Protein AF-A0A088S7Q9-F1 (afdb_monomer)

Foldseek 3Di:
DLVVQVVVLVPDQLLQSEKQWDFAAADPGATQWIWIDHPPDIDIDRLLPPPQSEDPPSVLCLQQDQSHAYWAAVCCVVQVRCCQQHVGHGANYDHLLLLCLVLVLDLDLDRHLQVLLCSNQVDHDDDDPCLRNDHSSDDDDPVNVVNRRVRRVSRSSSSNSSSVSVCVVVVCNDPPDNSRVVCVLCVVVSNVSSVVSNVVVVVVVVVVVVVPDDDDDDDDDDDDDPDDDDQQWAFEAELVRHTDDTDGQVVVCCCCPVVVQWDAPDADPPDRSHGNYIYGNHGQLAALWADLCLLLVNDPCPSNDSHDNDLVSHDPVLNCQQADLQAAALRIRHNPQWDFAFLDDLLQLCQAAPPSVPDDLLRTHIHHPVLCVVCVVVVVVVVVVLLVVLCVQDVPDLPLNLLVLLLVLLVQLLPPVNVVVDDPVVNVVSVVSNQVRLVSLVLCVQCVVDDADPPGDSDNVSSVSSNPRDSSSSSSNSSSCRQPNNNPVSSVVSSVVSVCCCCPNSVGDNGNNSSQDPVNVVVSCVVNVHD

Mean predicted aligned error: 15.71 Å

Radius of gyration: 28.7 Å; Cα contacts (8 Å, |Δi|>4): 752; chains: 1; bounding box: 63×62×85 Å

Organism: Leishmania panamensis (NCBI:txid5679)

pLDDT: mean 86.75, std 12.25, range [30.58, 98.56]

Nearest PDB structures (foldseek):
  2e6m-assembly1_A  TM=8.933E-01  e=1.776E-07  Mus musculus
  2fbv-assembly1_A  TM=8.811E-01  e=2.929E-07  Homo sapiens
  6k18-assembly1_B  TM=5.058E-01  e=1.315E-06  Homo sapiens
  9f7g-assembly1_A-2  TM=7.017E-01  e=1.494E-04  Nocardioides sp. S-1144
  9f7d-assembly1_A-2  TM=6.876E-01  e=2.699E-04  Rhodococcus ruber

Structure (mmCIF, N/CA/C/O backbone):
data_AF-A0A088S7Q9-F1
#
_entry.id   AF-A0A088S7Q9-F1
#
loop_
_atom_site.group_PDB
_atom_site.id
_atom_site.type_symbol
_atom_site.label_atom_id
_atom_site.label_alt_id
_atom_site.label_comp_id
_atom_site.label_asym_id
_atom_site.label_entity_id
_atom_site.label_seq_id
_atom_site.pdbx_PDB_ins_code
_atom_site.Cartn_x
_atom_site.Cartn_y
_atom_site.Cartn_z
_atom_site.occupancy
_atom_site.B_iso_or_equiv
_atom_site.auth_seq_id
_atom_site.auth_comp_id
_atom_site.auth_asym_id
_atom_site.auth_atom_id
_atom_site.pdbx_PDB_model_num
ATOM 1 N N . MET A 1 1 ? 8.144 -28.575 -13.578 1.00 87.44 1 MET A N 1
ATOM 2 C CA . MET A 1 1 ? 8.416 -27.789 -12.355 1.00 87.44 1 MET A CA 1
ATOM 3 C C . MET A 1 1 ? 7.386 -26.684 -12.098 1.00 87.44 1 MET A C 1
ATOM 5 O O . MET A 1 1 ? 6.513 -26.929 -11.288 1.00 87.44 1 MET A O 1
ATOM 9 N N . TRP A 1 2 ? 7.397 -25.498 -12.742 1.00 93.69 2 TRP A N 1
ATOM 10 C CA . TRP A 1 2 ? 6.433 -24.429 -12.363 1.00 93.69 2 TRP A CA 1
ATOM 11 C C . TRP A 1 2 ? 4.968 -24.841 -12.574 1.00 93.69 2 TRP A C 1
ATOM 13 O O . TRP A 1 2 ? 4.165 -24.770 -11.650 1.00 93.69 2 TRP A O 1
ATOM 23 N N . THR A 1 3 ? 4.628 -25.345 -13.764 1.00 94.50 3 THR A N 1
ATOM 24 C CA . THR A 1 3 ? 3.274 -25.835 -14.079 1.00 94.50 3 THR A CA 1
ATOM 25 C C . THR A 1 3 ? 2.806 -26.915 -13.103 1.00 94.50 3 THR A C 1
ATOM 27 O O . THR A 1 3 ? 1.671 -26.888 -12.647 1.00 94.50 3 THR A O 1
ATOM 30 N N . GLU A 1 4 ? 3.700 -27.827 -12.736 1.00 95.94 4 GLU A N 1
ATOM 31 C CA . GLU A 1 4 ? 3.448 -28.914 -11.786 1.00 95.94 4 GLU A CA 1
ATOM 32 C C . GLU A 1 4 ? 3.208 -28.396 -10.357 1.00 95.94 4 GLU A C 1
ATOM 34 O O . GLU A 1 4 ? 2.262 -28.826 -9.694 1.00 95.94 4 GLU A O 1
ATOM 39 N N . MET A 1 5 ? 3.996 -27.411 -9.905 1.00 96.00 5 MET A N 1
ATOM 40 C CA . MET A 1 5 ? 3.769 -26.716 -8.634 1.00 96.00 5 MET A CA 1
ATOM 41 C C . MET A 1 5 ? 2.374 -26.082 -8.601 1.00 96.00 5 MET A C 1
ATOM 43 O O . MET A 1 5 ? 1.641 -26.244 -7.626 1.00 96.00 5 MET A O 1
ATOM 47 N N . MET A 1 6 ? 1.988 -25.393 -9.679 1.00 97.06 6 MET A N 1
ATOM 48 C CA . MET A 1 6 ? 0.689 -24.727 -9.776 1.00 97.06 6 MET A CA 1
ATOM 49 C C . MET A 1 6 ? -0.477 -25.720 -9.833 1.00 97.06 6 MET A C 1
ATOM 51 O O . MET A 1 6 ? -1.481 -25.502 -9.160 1.00 97.06 6 MET A O 1
ATOM 55 N N . GLN A 1 7 ? -0.338 -26.831 -10.561 1.00 96.31 7 GLN A N 1
ATOM 56 C CA . GLN A 1 7 ? -1.336 -27.907 -10.584 1.00 96.31 7 GLN A CA 1
ATOM 57 C C . GLN A 1 7 ? -1.527 -28.522 -9.193 1.00 96.31 7 GLN A C 1
ATOM 59 O O . GLN A 1 7 ? -2.658 -28.669 -8.731 1.00 96.31 7 GLN A O 1
ATOM 64 N N . THR A 1 8 ? -0.430 -28.811 -8.488 1.00 97.00 8 THR A N 1
ATOM 65 C CA . THR A 1 8 ? -0.476 -29.364 -7.125 1.00 97.00 8 THR A CA 1
ATOM 66 C C . THR A 1 8 ? -1.115 -28.381 -6.143 1.00 97.00 8 THR A C 1
ATOM 68 O O . THR A 1 8 ? -1.902 -28.773 -5.280 1.00 97.00 8 THR A O 1
ATOM 71 N N . LEU A 1 9 ? -0.824 -27.085 -6.292 1.00 96.31 9 LEU A N 1
ATOM 72 C CA . LEU A 1 9 ? -1.433 -26.031 -5.487 1.00 96.31 9 LEU A CA 1
ATOM 73 C C . LEU A 1 9 ? -2.943 -25.924 -5.740 1.00 96.31 9 LEU A C 1
ATOM 75 O O . LEU A 1 9 ? -3.714 -25.803 -4.795 1.00 96.31 9 LEU A O 1
ATOM 79 N N . GLN A 1 10 ? -3.387 -26.007 -6.995 1.00 94.62 10 GLN A N 1
ATOM 80 C CA . GLN A 1 10 ? -4.806 -25.913 -7.362 1.00 94.62 10 GLN A CA 1
ATOM 81 C C . GLN A 1 10 ? -5.655 -27.070 -6.816 1.00 94.62 10 GLN A C 1
ATOM 83 O O . GLN A 1 10 ? -6.839 -26.868 -6.530 1.00 94.62 10 GLN A O 1
ATOM 88 N N . GLN A 1 11 ? -5.052 -28.248 -6.626 1.00 94.62 11 GLN A N 1
ATOM 89 C CA . GLN A 1 11 ? -5.691 -29.410 -5.998 1.00 94.62 11 GLN A CA 1
ATOM 90 C C . GLN A 1 11 ? -5.932 -29.225 -4.491 1.00 94.62 11 GLN A C 1
ATOM 92 O O . GLN A 1 11 ? -6.736 -29.952 -3.911 1.00 94.62 11 GLN A O 1
ATOM 97 N N . GLN A 1 12 ? -5.272 -28.255 -3.847 1.00 93.94 12 GLN A N 1
ATOM 98 C CA . GLN A 1 12 ? -5.513 -27.952 -2.438 1.00 93.94 12 GLN A CA 1
ATOM 99 C C . GLN A 1 12 ? -6.869 -27.249 -2.240 1.00 93.94 12 GLN A C 1
ATOM 101 O O . GLN A 1 12 ? -7.298 -26.466 -3.105 1.00 93.94 12 GLN A O 1
ATOM 106 N N . PRO A 1 13 ? -7.520 -27.446 -1.073 1.00 93.06 13 PRO A N 1
ATOM 107 C CA . PRO A 1 13 ? -8.638 -26.610 -0.641 1.00 93.06 13 PRO A CA 1
ATOM 108 C C . PRO A 1 13 ? -8.279 -25.124 -0.727 1.00 93.06 13 PRO A C 1
ATOM 110 O O . PRO A 1 13 ? -7.133 -24.758 -0.478 1.00 93.06 13 PRO A O 1
ATOM 113 N N . MET A 1 14 ? -9.248 -24.251 -1.028 1.00 92.19 14 MET A N 1
ATOM 114 C CA . MET A 1 14 ? -8.982 -22.821 -1.267 1.00 92.19 14 MET A CA 1
ATOM 115 C C . MET A 1 14 ? -8.186 -22.146 -0.139 1.00 92.19 14 MET A C 1
ATOM 117 O O . MET A 1 14 ? -7.271 -21.378 -0.414 1.00 92.19 14 MET A O 1
ATOM 121 N N . TYR A 1 15 ? -8.474 -22.476 1.124 1.00 94.06 15 TYR A N 1
ATOM 122 C CA . TYR A 1 15 ? -7.769 -21.921 2.286 1.00 94.06 15 TYR A CA 1
ATOM 123 C C . TYR A 1 15 ? -6.330 -22.447 2.455 1.00 94.06 15 TYR A C 1
ATOM 125 O O . TYR A 1 15 ? -5.563 -21.864 3.214 1.00 94.06 15 TYR A O 1
ATOM 133 N N . LEU A 1 16 ? -5.947 -23.506 1.732 1.00 95.56 16 LEU A N 1
ATOM 134 C CA . LEU A 1 16 ? -4.597 -24.084 1.692 1.00 95.56 16 LEU A CA 1
ATOM 135 C C . LEU A 1 16 ? -3.855 -23.814 0.378 1.00 95.56 16 LEU A C 1
ATOM 137 O O . LEU A 1 16 ? -2.730 -24.284 0.204 1.00 95.56 16 LEU A O 1
ATOM 141 N N . ARG A 1 17 ? -4.426 -23.015 -0.530 1.00 96.94 17 ARG A N 1
ATOM 142 C CA . ARG A 1 17 ? -3.720 -22.506 -1.714 1.00 96.94 17 ARG A CA 1
ATOM 143 C C . ARG A 1 17 ? -2.753 -21.401 -1.303 1.00 96.94 17 ARG A C 1
ATOM 145 O O . ARG A 1 17 ? -2.997 -20.222 -1.538 1.00 96.94 17 ARG A O 1
ATOM 152 N N . ILE A 1 18 ? -1.682 -21.790 -0.623 1.00 97.94 18 ILE A N 1
ATOM 153 C CA . ILE A 1 18 ? -0.735 -20.892 0.031 1.00 97.94 18 ILE A CA 1
ATOM 154 C C . ILE A 1 18 ? 0.605 -20.930 -0.698 1.00 97.94 18 ILE A C 1
ATOM 156 O O . ILE A 1 18 ? 1.133 -21.996 -1.013 1.00 97.94 18 ILE A O 1
ATOM 160 N N . MET A 1 19 ? 1.163 -19.747 -0.915 1.00 98.31 19 MET A N 1
ATOM 161 C CA . MET A 1 19 ? 2.502 -19.528 -1.431 1.00 98.31 19 MET A CA 1
ATOM 162 C C . MET A 1 19 ? 3.282 -18.687 -0.418 1.00 98.31 19 MET A C 1
ATOM 164 O O . MET A 1 19 ? 2.968 -17.513 -0.202 1.00 98.31 19 MET A O 1
ATOM 168 N N . GLY A 1 20 ? 4.288 -19.292 0.211 1.00 98.31 20 GLY A N 1
ATOM 169 C CA . GLY A 1 20 ? 5.269 -18.567 1.014 1.00 98.31 20 GLY A CA 1
ATOM 170 C C . GLY A 1 20 ? 6.153 -17.738 0.094 1.00 98.31 20 GLY A C 1
ATOM 171 O O . GLY A 1 20 ? 6.643 -18.280 -0.895 1.00 98.31 20 GLY A O 1
ATOM 172 N N . ILE A 1 21 ? 6.314 -16.445 0.378 1.00 97.62 21 ILE A N 1
ATOM 173 C CA . ILE A 1 21 ? 7.109 -15.527 -0.443 1.00 97.62 21 ILE A CA 1
ATOM 174 C C . ILE A 1 21 ? 8.054 -14.699 0.413 1.00 97.62 21 ILE A C 1
ATOM 176 O O . ILE A 1 21 ? 7.691 -14.289 1.517 1.00 97.62 21 ILE A O 1
ATOM 180 N N . ASP A 1 22 ? 9.218 -14.398 -0.148 1.00 96.94 22 ASP A N 1
ATOM 181 C CA . ASP A 1 22 ? 10.169 -13.430 0.391 1.00 96.94 22 ASP A CA 1
ATOM 182 C C . ASP A 1 22 ? 11.113 -12.960 -0.742 1.00 96.94 22 ASP A C 1
ATOM 184 O O . ASP A 1 22 ? 11.079 -13.487 -1.867 1.00 96.94 22 ASP A O 1
ATOM 188 N N . SER A 1 23 ? 11.865 -11.882 -0.523 1.00 96.12 23 SER A N 1
ATOM 189 C CA . SER A 1 23 ? 12.697 -11.266 -1.558 1.00 96.12 23 SER A CA 1
ATOM 190 C C . SER A 1 23 ? 13.981 -10.658 -1.006 1.00 96.12 23 SER A C 1
ATOM 192 O O . SER A 1 23 ? 14.030 -10.163 0.111 1.00 96.12 23 SER A O 1
ATOM 194 N N . GLU A 1 24 ? 15.040 -10.668 -1.816 1.00 94.81 24 GLU A N 1
ATOM 195 C CA . GLU A 1 24 ? 16.364 -10.213 -1.392 1.00 94.81 24 GLU A CA 1
ATOM 196 C C . GLU A 1 24 ? 16.945 -9.168 -2.348 1.00 94.81 24 GLU A C 1
ATOM 198 O O . GLU A 1 24 ? 16.742 -9.184 -3.571 1.00 94.81 24 GLU A O 1
ATOM 203 N N . TRP A 1 25 ? 17.683 -8.221 -1.774 1.00 90.38 25 TRP A N 1
ATOM 204 C CA . TRP A 1 25 ? 18.273 -7.086 -2.480 1.00 90.38 25 TRP A CA 1
ATOM 205 C C . TRP A 1 25 ? 19.509 -6.563 -1.755 1.00 90.38 25 TRP A C 1
ATOM 207 O O . TRP A 1 25 ? 19.729 -6.816 -0.572 1.00 90.38 25 TRP A O 1
ATOM 217 N N . PHE A 1 26 ? 20.300 -5.737 -2.441 1.00 84.31 26 PHE A N 1
ATOM 218 C CA . PHE A 1 26 ? 21.464 -5.101 -1.831 1.00 84.31 26 PHE A CA 1
ATOM 219 C C . PHE A 1 26 ? 21.279 -3.593 -1.654 1.00 84.31 26 PHE A C 1
ATOM 221 O O . PHE A 1 26 ? 21.362 -2.812 -2.607 1.00 84.31 26 PHE A O 1
ATOM 228 N N . ARG A 1 27 ? 21.102 -3.154 -0.400 1.00 79.06 27 ARG A N 1
ATOM 229 C CA . ARG A 1 27 ? 20.946 -1.734 -0.022 1.00 79.06 27 ARG A CA 1
ATOM 230 C C . ARG A 1 27 ? 19.764 -1.083 -0.761 1.00 79.06 27 ARG A C 1
ATOM 232 O O . ARG A 1 27 ? 18.627 -1.485 -0.560 1.00 79.06 27 ARG A O 1
ATOM 239 N N . SER A 1 28 ? 20.030 -0.075 -1.591 1.00 75.94 28 SER A N 1
ATOM 240 C CA . SER A 1 28 ? 19.033 0.648 -2.394 1.00 75.94 28 SER A CA 1
ATOM 241 C C . SER A 1 28 ? 18.931 0.130 -3.834 1.00 75.94 28 SER A C 1
ATOM 243 O O . SER A 1 28 ? 18.237 0.742 -4.642 1.00 75.94 28 SER A O 1
ATOM 245 N N . SER A 1 29 ? 19.656 -0.941 -4.175 1.00 74.19 29 SER A N 1
ATOM 246 C CA . SER A 1 29 ? 19.552 -1.603 -5.484 1.00 74.19 29 SER A CA 1
ATOM 247 C C . SER A 1 29 ? 18.194 -2.287 -5.601 1.00 74.19 29 SER A C 1
ATOM 249 O O . SER A 1 29 ? 17.690 -2.672 -4.546 1.00 74.19 29 SER A O 1
ATOM 251 N N . PRO A 1 30 ? 17.624 -2.448 -6.812 1.00 84.69 30 PRO A N 1
ATOM 252 C CA . PRO A 1 30 ? 16.391 -3.206 -7.059 1.00 84.69 30 PRO A CA 1
ATOM 253 C C . PRO A 1 30 ? 16.383 -4.611 -6.432 1.00 84.69 30 PRO A C 1
ATOM 255 O O . PRO A 1 30 ? 17.415 -5.111 -5.988 1.00 84.69 30 PRO A O 1
ATOM 258 N N . VAL A 1 31 ? 15.217 -5.251 -6.404 1.00 91.19 31 VAL A N 1
ATOM 259 C CA . VAL A 1 31 ? 15.087 -6.666 -6.040 1.00 91.19 31 VAL A CA 1
ATOM 260 C C . VAL A 1 31 ? 15.969 -7.495 -6.969 1.00 91.19 31 VAL A C 1
ATOM 262 O O . VAL A 1 31 ? 15.923 -7.347 -8.194 1.00 91.19 31 VAL A O 1
ATOM 265 N N . ALA A 1 32 ? 16.800 -8.342 -6.368 1.00 91.62 32 ALA A N 1
ATOM 266 C CA . ALA A 1 32 ? 17.741 -9.189 -7.086 1.00 91.62 32 ALA A CA 1
ATOM 267 C C . ALA A 1 32 ? 17.278 -10.645 -7.104 1.00 91.62 32 ALA A C 1
ATOM 269 O O . ALA A 1 32 ? 17.438 -11.316 -8.122 1.00 91.62 32 ALA A O 1
ATOM 270 N N . VAL A 1 33 ? 16.670 -11.113 -6.011 1.00 97.31 33 VAL A N 1
ATOM 271 C CA . VAL A 1 33 ? 16.157 -12.479 -5.875 1.00 97.31 33 VAL A CA 1
ATOM 272 C C . VAL A 1 33 ? 14.718 -12.444 -5.381 1.00 97.31 33 VAL A C 1
ATOM 274 O O . VAL A 1 33 ? 14.386 -11.671 -4.483 1.00 97.31 33 VAL A O 1
ATOM 277 N N . VAL A 1 34 ? 13.872 -13.299 -5.951 1.00 97.56 34 VAL A N 1
ATOM 278 C CA . VAL A 1 34 ? 12.517 -13.556 -5.453 1.00 97.56 34 VAL A CA 1
ATOM 279 C C . VAL A 1 34 ? 12.368 -15.046 -5.205 1.00 97.56 34 VAL A C 1
ATOM 281 O O . VAL A 1 34 ? 12.759 -15.848 -6.054 1.00 97.56 34 VAL A O 1
ATOM 284 N N . GLN A 1 35 ? 11.821 -15.407 -4.052 1.00 96.75 35 GLN A N 1
ATOM 285 C CA . GLN A 1 35 ? 11.682 -16.791 -3.624 1.00 96.75 35 GLN A CA 1
ATOM 286 C C . GLN A 1 35 ? 10.233 -17.139 -3.292 1.00 96.75 35 GLN A C 1
ATOM 288 O O . GLN A 1 35 ? 9.466 -16.305 -2.809 1.00 96.75 35 GLN A O 1
ATOM 293 N N . PHE A 1 36 ? 9.856 -18.374 -3.629 1.00 95.38 36 PHE A N 1
ATOM 294 C CA . PHE A 1 36 ? 8.500 -18.896 -3.483 1.00 95.38 36 PHE A CA 1
ATOM 295 C C . PHE A 1 36 ? 8.545 -20.328 -2.969 1.00 95.38 36 PHE A C 1
ATOM 297 O O . PHE A 1 36 ? 9.373 -21.113 -3.425 1.00 95.38 36 PHE A O 1
ATOM 304 N N . ALA A 1 37 ? 7.620 -20.702 -2.095 1.00 98.12 37 ALA A N 1
ATOM 305 C CA . ALA A 1 37 ? 7.429 -22.087 -1.686 1.00 98.12 37 ALA A CA 1
ATOM 306 C C . ALA A 1 37 ? 5.947 -22.438 -1.591 1.00 98.12 37 ALA A C 1
ATOM 308 O O . ALA A 1 37 ? 5.112 -21.620 -1.205 1.00 98.12 37 ALA A O 1
ATOM 309 N N . THR A 1 38 ? 5.637 -23.683 -1.930 1.00 97.81 38 THR A N 1
ATOM 310 C CA . THR A 1 38 ? 4.323 -24.312 -1.749 1.00 97.81 38 THR A CA 1
ATOM 311 C C . THR A 1 38 ? 4.508 -25.653 -1.037 1.00 97.81 38 THR A C 1
ATOM 313 O O . THR A 1 38 ? 5.618 -25.997 -0.634 1.00 97.81 38 THR A O 1
ATOM 316 N N . SER A 1 39 ? 3.447 -26.459 -0.941 1.00 95.31 39 SER A N 1
ATOM 317 C CA . SER A 1 39 ? 3.518 -27.832 -0.425 1.00 95.31 39 SER A CA 1
ATOM 318 C C . SER A 1 39 ? 4.459 -28.758 -1.201 1.00 95.31 39 SER A C 1
ATOM 320 O O . SER A 1 39 ? 4.836 -29.799 -0.673 1.00 95.31 39 SER A O 1
ATOM 322 N N . SER A 1 40 ? 4.798 -28.421 -2.449 1.00 96.00 40 SER A N 1
ATOM 323 C CA . SER A 1 40 ? 5.483 -29.336 -3.372 1.00 96.00 40 SER A CA 1
ATOM 324 C C . SER A 1 40 ? 6.868 -28.869 -3.807 1.00 96.00 40 SER A C 1
ATOM 326 O O . SER A 1 40 ? 7.763 -29.689 -3.978 1.00 96.00 40 SER A O 1
ATOM 328 N N . HIS A 1 41 ? 7.052 -27.565 -4.008 1.00 96.88 41 HIS A N 1
ATOM 329 C CA . HIS A 1 41 ? 8.262 -27.012 -4.611 1.00 96.88 41 HIS A CA 1
ATOM 330 C C . HIS A 1 41 ? 8.674 -25.712 -3.930 1.00 96.88 41 HIS A C 1
ATOM 332 O O . HIS A 1 41 ? 7.827 -24.965 -3.430 1.00 96.88 41 HIS A O 1
ATOM 338 N N . CYS A 1 42 ? 9.971 -25.416 -4.013 1.00 97.12 42 CYS A N 1
ATOM 339 C CA . CYS A 1 42 ? 10.540 -24.115 -3.707 1.00 97.12 42 CYS A CA 1
ATOM 340 C C . CYS A 1 42 ? 11.337 -23.592 -4.912 1.00 97.12 42 CYS A C 1
ATOM 342 O O . CYS A 1 42 ? 12.096 -24.336 -5.532 1.00 97.12 42 CYS A O 1
ATOM 344 N N . PHE A 1 43 ? 11.144 -22.320 -5.253 1.00 97.19 43 PHE A N 1
ATOM 345 C CA . PHE A 1 43 ? 11.843 -21.626 -6.329 1.00 97.19 43 PHE A CA 1
ATOM 346 C C . PHE A 1 43 ? 12.639 -20.455 -5.770 1.00 97.19 43 PHE A C 1
ATOM 348 O O . PHE A 1 43 ? 12.105 -19.657 -5.004 1.00 97.19 43 PHE A O 1
ATOM 355 N N . VAL A 1 44 ? 13.876 -20.305 -6.243 1.00 97.69 44 VAL A N 1
ATOM 356 C CA . VAL A 1 44 ? 14.726 -19.133 -6.013 1.00 97.69 44 VAL A CA 1
ATOM 357 C C . VAL A 1 44 ? 15.049 -18.530 -7.378 1.00 97.69 44 VAL A C 1
ATOM 359 O O . VAL A 1 44 ? 15.832 -19.085 -8.146 1.00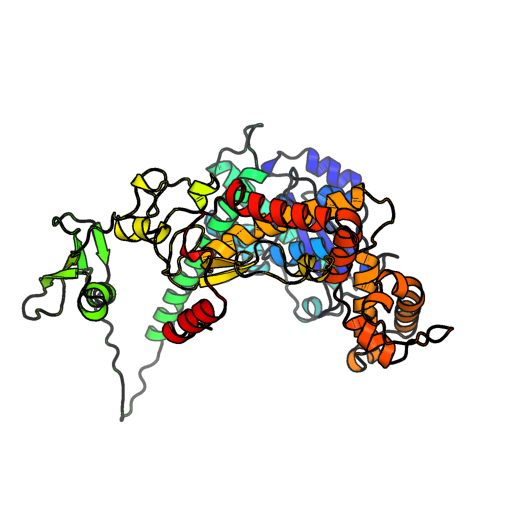 97.69 44 VAL A O 1
ATOM 362 N N . LEU A 1 45 ? 14.398 -17.418 -7.721 1.00 96.88 45 LEU A N 1
ATOM 363 C CA . LEU A 1 45 ? 14.580 -16.735 -9.000 1.00 96.88 45 LEU A CA 1
ATOM 364 C C . LEU A 1 45 ? 15.566 -15.583 -8.836 1.00 96.88 45 LEU A C 1
ATOM 366 O O . LEU A 1 45 ? 15.234 -14.555 -8.246 1.00 96.88 45 LEU A O 1
ATOM 370 N N . HIS A 1 46 ? 16.764 -15.726 -9.400 1.00 95.75 46 HIS A N 1
ATOM 371 C CA . HIS A 1 46 ? 17.785 -14.677 -9.411 1.00 95.75 46 HIS A CA 1
ATOM 372 C C . HIS A 1 46 ? 17.518 -13.663 -10.530 1.00 95.75 46 HIS A C 1
ATOM 374 O O . HIS A 1 46 ? 18.219 -13.594 -11.538 1.00 95.75 46 HIS A O 1
ATOM 380 N N . ILE A 1 47 ? 16.443 -12.891 -10.366 1.00 94.56 47 ILE A N 1
ATOM 381 C CA . ILE A 1 47 ? 15.930 -11.984 -11.395 1.00 94.56 47 ILE A CA 1
ATOM 382 C C . ILE A 1 47 ? 16.938 -10.914 -11.824 1.00 94.56 47 ILE A C 1
ATOM 384 O O . ILE A 1 47 ? 16.816 -10.395 -12.926 1.00 94.56 47 ILE A O 1
ATOM 388 N N . SER A 1 48 ? 17.961 -10.582 -11.029 1.00 89.44 48 SER A N 1
ATOM 389 C CA . SER A 1 48 ? 19.006 -9.638 -11.456 1.00 89.44 48 SER A CA 1
ATOM 390 C C . SER A 1 48 ? 19.781 -10.087 -12.705 1.00 89.44 48 SER A C 1
ATOM 392 O O . SER A 1 48 ? 20.353 -9.217 -13.370 1.00 89.44 48 SER A O 1
ATOM 394 N N . PHE A 1 49 ? 19.762 -11.390 -13.017 1.00 86.81 49 PHE A N 1
ATOM 395 C CA . PHE A 1 49 ? 20.395 -12.032 -14.177 1.00 86.81 49 PHE A CA 1
ATOM 396 C C . PHE A 1 49 ? 19.434 -12.253 -15.353 1.00 86.81 49 PHE A C 1
ATOM 398 O O . PHE A 1 49 ? 19.840 -12.782 -16.382 1.00 86.81 49 PHE A O 1
ATOM 405 N N . PHE A 1 50 ? 18.164 -11.867 -15.227 1.00 88.31 50 PHE A N 1
ATOM 406 C CA . PHE A 1 50 ? 17.227 -11.920 -16.348 1.00 88.31 50 PHE A CA 1
ATOM 407 C C . PHE A 1 50 ? 17.393 -10.645 -17.181 1.00 88.31 50 PHE A C 1
ATOM 409 O O . PHE A 1 50 ? 17.561 -9.570 -16.595 1.00 88.31 50 PHE A O 1
ATOM 416 N N . ASP A 1 51 ? 17.283 -10.742 -18.512 1.00 73.56 51 ASP A N 1
ATOM 417 C CA . ASP A 1 51 ? 17.517 -9.629 -19.454 1.00 73.56 51 ASP A CA 1
ATOM 418 C C . ASP A 1 51 ? 16.826 -8.327 -19.013 1.00 73.56 51 ASP A C 1
ATOM 420 O O . ASP A 1 51 ? 17.432 -7.255 -18.956 1.00 73.56 51 ASP A O 1
ATOM 424 N N . ASP A 1 52 ? 15.572 -8.451 -18.567 1.00 80.50 52 ASP A N 1
ATOM 425 C CA . ASP A 1 52 ? 14.746 -7.339 -18.105 1.00 80.50 52 ASP A CA 1
ATOM 426 C C . ASP A 1 52 ? 14.451 -7.355 -16.605 1.00 80.50 52 ASP A C 1
ATOM 428 O O . ASP A 1 52 ? 13.559 -6.635 -16.153 1.00 80.50 52 ASP A O 1
ATOM 432 N N . ARG A 1 53 ? 15.164 -8.133 -15.786 1.00 86.88 53 ARG A N 1
ATOM 433 C CA . ARG A 1 53 ? 14.866 -8.282 -14.344 1.00 86.88 53 ARG A CA 1
ATOM 434 C C . ARG A 1 53 ? 13.382 -8.490 -14.022 1.00 86.88 53 ARG A C 1
ATOM 436 O O . ARG A 1 53 ? 12.892 -8.071 -12.972 1.00 86.88 53 ARG A O 1
ATOM 443 N N . ALA A 1 54 ? 12.659 -9.060 -14.976 1.00 87.50 54 ALA A N 1
ATOM 444 C CA . ALA A 1 54 ? 11.220 -9.183 -14.952 1.00 87.50 54 ALA A CA 1
ATOM 445 C C . ALA A 1 54 ? 10.873 -10.602 -14.531 1.00 87.50 54 ALA A C 1
ATOM 447 O O . ALA A 1 54 ? 11.429 -11.562 -15.058 1.00 87.50 54 ALA A O 1
ATOM 448 N N . LEU A 1 55 ? 9.933 -10.741 -13.604 1.00 94.56 55 LEU A N 1
ATOM 449 C CA . LEU A 1 55 ? 9.369 -12.045 -13.296 1.00 94.56 55 LEU A CA 1
ATOM 450 C C . LEU A 1 55 ? 8.684 -12.624 -14.546 1.00 94.56 55 LEU A C 1
ATOM 452 O O . LEU A 1 55 ? 8.021 -11.868 -15.268 1.00 94.56 55 LEU A O 1
ATOM 456 N N . PRO A 1 56 ? 8.785 -13.944 -14.785 1.00 94.69 56 PRO A N 1
ATOM 457 C CA . PRO A 1 56 ? 8.032 -14.598 -15.847 1.00 94.69 56 PRO A CA 1
ATOM 458 C C . PRO A 1 56 ? 6.528 -14.338 -15.695 1.00 94.69 56 PRO A C 1
ATOM 460 O O . PRO A 1 56 ? 6.020 -14.279 -14.572 1.00 94.69 56 PRO A O 1
ATOM 463 N N . THR A 1 57 ? 5.804 -14.221 -16.810 1.00 93.38 57 THR A N 1
ATOM 464 C CA . THR A 1 57 ? 4.363 -13.899 -16.818 1.00 93.38 57 THR A CA 1
ATOM 465 C C . THR A 1 57 ? 3.553 -14.827 -15.915 1.00 93.38 57 THR A C 1
ATOM 467 O O . THR A 1 57 ? 2.798 -14.346 -15.077 1.00 93.38 57 THR A O 1
ATOM 470 N N . ALA A 1 58 ? 3.807 -16.137 -15.974 1.00 95.50 58 ALA A N 1
ATOM 471 C CA . ALA A 1 58 ? 3.121 -17.120 -15.134 1.00 95.50 58 ALA A CA 1
ATOM 472 C C . ALA A 1 58 ? 3.328 -16.893 -13.620 1.00 95.50 58 ALA A C 1
ATOM 474 O O . ALA A 1 58 ? 2.450 -17.194 -12.813 1.00 95.50 58 ALA A O 1
ATOM 475 N N . VAL A 1 59 ? 4.477 -16.337 -13.215 1.00 96.44 59 VAL A N 1
ATOM 476 C CA . VAL A 1 59 ? 4.746 -15.973 -11.813 1.00 96.44 59 VAL A CA 1
ATOM 477 C C . VAL A 1 59 ? 3.957 -14.723 -11.430 1.00 96.44 59 VAL A C 1
ATOM 479 O O . VAL A 1 59 ? 3.361 -14.671 -10.355 1.00 96.44 59 VAL A O 1
ATOM 482 N N . LYS A 1 60 ? 3.907 -13.722 -12.319 1.00 96.19 60 LYS A N 1
ATOM 483 C CA . LYS A 1 60 ? 3.112 -12.502 -12.114 1.00 96.19 60 LYS A CA 1
ATOM 484 C C . LYS A 1 60 ? 1.624 -12.818 -11.971 1.00 96.19 60 LYS A C 1
ATOM 486 O O . LYS A 1 60 ? 0.987 -12.300 -11.060 1.00 96.19 60 LYS A O 1
ATOM 491 N N . GLU A 1 61 ? 1.095 -13.697 -12.818 1.00 96.44 61 GLU A N 1
ATOM 492 C CA . GLU A 1 61 ? -0.295 -14.160 -12.760 1.00 96.44 61 GLU A CA 1
ATOM 493 C C . GLU A 1 61 ? -0.610 -14.816 -11.410 1.00 96.44 61 GLU A C 1
ATOM 495 O O . GLU A 1 61 ? -1.560 -14.407 -10.747 1.00 96.44 61 GLU A O 1
ATOM 500 N N . ALA A 1 62 ? 0.234 -15.738 -10.933 1.00 97.12 62 ALA A N 1
ATOM 501 C CA . ALA A 1 62 ? 0.047 -16.379 -9.627 1.00 97.12 62 ALA A CA 1
ATOM 502 C C . ALA A 1 62 ? 0.107 -15.383 -8.446 1.00 97.12 62 ALA A C 1
ATOM 504 O O . ALA A 1 62 ? -0.634 -15.496 -7.462 1.00 97.12 62 ALA A O 1
ATOM 505 N N . LEU A 1 63 ? 0.967 -14.363 -8.534 1.00 97.00 63 LEU A N 1
ATOM 506 C CA . LEU A 1 63 ? 1.036 -13.290 -7.540 1.00 97.00 63 LEU A CA 1
ATOM 507 C C . LEU A 1 63 ? -0.205 -12.382 -7.566 1.00 97.00 63 LEU A C 1
ATOM 509 O O . LEU A 1 63 ? -0.661 -11.938 -6.510 1.00 97.00 63 LEU A O 1
ATOM 513 N N . CYS A 1 64 ? -0.783 -12.132 -8.738 1.00 97.19 64 CYS A N 1
ATOM 514 C CA . CYS A 1 64 ? -2.001 -11.334 -8.892 1.00 97.19 64 CYS A CA 1
ATOM 515 C C . CYS A 1 64 ? -3.288 -12.111 -8.569 1.00 97.19 64 CYS A C 1
ATOM 517 O O . CYS A 1 64 ? -4.289 -11.483 -8.229 1.00 97.19 64 CYS A O 1
ATOM 519 N N . ASP A 1 65 ? -3.265 -13.444 -8.633 1.00 96.62 65 ASP A N 1
ATOM 520 C CA . ASP A 1 65 ? -4.441 -14.294 -8.425 1.00 96.62 65 ASP A CA 1
ATOM 521 C C . ASP A 1 65 ? -4.973 -14.201 -6.974 1.00 96.62 65 ASP A C 1
ATOM 523 O O . ASP A 1 65 ? -4.267 -14.587 -6.032 1.00 96.62 65 ASP A O 1
ATOM 527 N N . PRO A 1 66 ? -6.206 -13.709 -6.746 1.00 95.56 66 PRO A N 1
ATOM 528 C CA . PRO A 1 66 ? -6.801 -13.651 -5.412 1.00 95.56 66 PRO A CA 1
ATOM 529 C C . PRO A 1 66 ? -7.078 -15.029 -4.791 1.00 95.56 66 PRO A C 1
ATOM 531 O O . PRO A 1 66 ? -7.199 -15.118 -3.568 1.00 95.56 66 PRO A O 1
ATOM 534 N N . ALA A 1 67 ? -7.163 -16.101 -5.582 1.00 94.56 67 ALA A N 1
ATOM 535 C CA . ALA A 1 67 ? -7.388 -17.458 -5.086 1.00 94.56 67 ALA A CA 1
ATOM 536 C C . ALA A 1 67 ? -6.13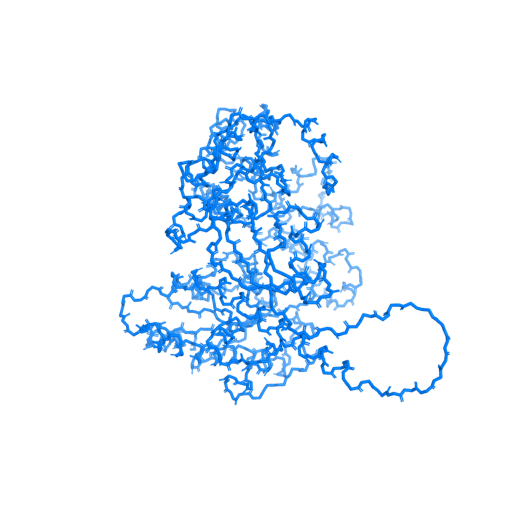4 -18.094 -4.461 1.00 94.56 67 ALA A C 1
ATOM 538 O O . ALA A 1 67 ? -6.233 -19.170 -3.868 1.00 94.56 67 ALA A O 1
ATOM 539 N N . ILE A 1 68 ? -4.972 -17.443 -4.585 1.00 97.56 68 ILE A N 1
ATOM 540 C CA . ILE A 1 68 ? -3.708 -17.883 -3.992 1.00 97.56 68 ILE A CA 1
ATOM 541 C C . ILE A 1 68 ? -3.316 -16.913 -2.882 1.00 97.56 68 ILE A C 1
ATOM 543 O O . ILE A 1 68 ? -3.114 -15.720 -3.121 1.00 97.56 68 ILE A O 1
ATOM 547 N N . ILE A 1 69 ? -3.152 -17.433 -1.673 1.00 98.31 69 ILE A N 1
ATOM 548 C CA . ILE A 1 69 ? -2.709 -16.681 -0.503 1.00 98.31 69 ILE A CA 1
ATOM 549 C C . ILE A 1 69 ? -1.193 -16.515 -0.575 1.00 98.31 69 ILE A C 1
ATOM 551 O O . ILE A 1 69 ? -0.464 -17.501 -0.632 1.00 98.31 69 ILE A O 1
ATOM 555 N N . LYS A 1 70 ? -0.708 -15.272 -0.546 1.00 98.38 70 LYS A N 1
ATOM 556 C CA . LYS A 1 70 ? 0.725 -14.957 -0.474 1.00 98.38 70 LYS A CA 1
ATOM 557 C C . LYS A 1 70 ? 1.089 -14.650 0.971 1.00 98.38 70 LYS A C 1
ATOM 559 O O . LYS A 1 70 ? 0.516 -13.723 1.545 1.00 98.38 70 LYS A O 1
ATOM 564 N N . CYS A 1 71 ? 2.008 -15.407 1.567 1.00 98.12 71 CYS A N 1
ATOM 565 C CA . CYS A 1 71 ? 2.319 -15.277 2.990 1.00 98.12 71 CYS A CA 1
ATOM 566 C C . CYS A 1 71 ? 3.810 -15.129 3.303 1.00 98.12 71 CYS A C 1
ATOM 568 O O . CYS A 1 71 ? 4.665 -15.652 2.598 1.00 98.12 71 CYS A O 1
ATOM 570 N N . GLY A 1 72 ? 4.104 -14.393 4.374 1.00 97.56 72 GLY A N 1
ATOM 571 C CA . GLY A 1 72 ? 5.464 -14.079 4.817 1.00 97.56 72 GLY A CA 1
ATOM 572 C C . GLY A 1 72 ? 5.460 -13.241 6.095 1.00 97.56 72 GLY A C 1
ATOM 573 O O . GLY A 1 72 ? 4.401 -12.808 6.562 1.00 97.56 72 GLY A O 1
ATOM 574 N N . VAL A 1 73 ? 6.634 -13.021 6.687 1.00 95.75 73 VAL A N 1
ATOM 575 C CA . VAL A 1 73 ? 6.801 -12.189 7.893 1.00 95.75 73 VAL A CA 1
ATOM 576 C C . VAL A 1 73 ? 7.169 -10.771 7.488 1.00 95.75 73 VAL A C 1
ATOM 578 O O . VAL A 1 73 ? 8.207 -10.566 6.875 1.00 95.75 73 VAL A O 1
ATOM 581 N N . GLY A 1 74 ? 6.356 -9.772 7.846 1.00 92.25 74 GLY A N 1
ATOM 582 C CA . GLY A 1 74 ? 6.606 -8.398 7.396 1.00 92.25 74 GLY A CA 1
ATOM 583 C C . GLY A 1 74 ? 6.401 -8.209 5.887 1.00 92.25 74 GLY A C 1
ATOM 584 O O . GLY A 1 74 ? 6.853 -7.211 5.326 1.00 92.25 74 GLY A O 1
ATOM 585 N N . ILE A 1 75 ? 5.660 -9.130 5.261 1.00 94.56 75 ILE A N 1
ATOM 586 C CA . ILE A 1 75 ? 5.455 -9.304 3.813 1.00 94.56 75 ILE A CA 1
ATOM 587 C C . ILE A 1 75 ? 5.034 -8.035 3.060 1.00 94.56 75 ILE A C 1
ATOM 589 O O . ILE A 1 75 ? 5.246 -7.908 1.857 1.00 94.56 75 ILE A O 1
ATOM 593 N N . ASN A 1 76 ? 4.435 -7.058 3.744 1.00 90.62 76 ASN A N 1
ATOM 594 C CA . ASN A 1 76 ? 4.064 -5.785 3.127 1.00 90.62 76 ASN A CA 1
ATOM 595 C C . ASN A 1 76 ? 5.272 -5.037 2.537 1.00 90.62 76 ASN A C 1
ATOM 597 O O . ASN A 1 76 ? 5.096 -4.297 1.567 1.00 90.62 76 ASN A O 1
ATOM 601 N N . GLY A 1 77 ? 6.470 -5.215 3.107 1.00 87.94 77 GLY A N 1
ATOM 602 C CA . GLY A 1 77 ? 7.710 -4.664 2.560 1.00 87.94 77 GLY A CA 1
ATOM 603 C C . GLY A 1 77 ? 8.010 -5.236 1.175 1.00 87.94 77 GLY A C 1
ATOM 604 O O . GLY A 1 77 ? 8.084 -4.480 0.202 1.00 87.94 77 GLY A O 1
ATOM 605 N N . ASP A 1 78 ? 8.085 -6.561 1.084 1.00 93.00 78 ASP A N 1
ATOM 606 C CA . ASP A 1 78 ? 8.326 -7.314 -0.151 1.00 93.00 78 ASP A CA 1
ATOM 607 C C . ASP A 1 78 ? 7.251 -7.044 -1.197 1.00 93.00 78 ASP A C 1
ATOM 609 O O . ASP A 1 78 ? 7.548 -6.699 -2.340 1.00 93.00 78 ASP A O 1
ATOM 613 N N . VAL A 1 79 ? 5.981 -7.089 -0.793 1.00 92.94 79 VAL A N 1
ATOM 614 C CA . VAL A 1 79 ? 4.842 -6.841 -1.683 1.00 92.94 79 VAL A CA 1
ATOM 615 C C . VAL A 1 79 ? 4.860 -5.429 -2.249 1.00 92.94 79 VAL A C 1
ATOM 617 O O . VAL A 1 79 ? 4.656 -5.248 -3.449 1.00 92.94 79 VAL A O 1
ATOM 620 N N . SER A 1 80 ? 5.092 -4.415 -1.410 1.00 88.50 80 SER A N 1
ATOM 621 C CA . SER A 1 80 ? 5.172 -3.017 -1.856 1.00 88.50 80 SER A CA 1
ATOM 622 C C . SER A 1 80 ? 6.263 -2.843 -2.907 1.00 88.50 80 SER A C 1
ATOM 624 O O . SER A 1 80 ? 6.093 -2.144 -3.911 1.00 88.50 80 SER A O 1
ATOM 626 N N . ARG A 1 81 ? 7.379 -3.533 -2.692 1.00 90.12 81 ARG A N 1
ATOM 627 C CA . ARG A 1 81 ? 8.535 -3.454 -3.556 1.00 90.12 81 ARG A CA 1
ATOM 628 C C . ARG A 1 81 ? 8.335 -4.179 -4.880 1.00 90.12 81 ARG A C 1
ATOM 630 O O . ARG A 1 81 ? 8.520 -3.567 -5.929 1.00 90.12 81 ARG A O 1
ATOM 637 N N . LEU A 1 82 ? 7.889 -5.432 -4.840 1.00 93.56 82 LEU A N 1
ATOM 638 C CA . LEU A 1 82 ? 7.557 -6.210 -6.032 1.00 93.56 82 LEU A CA 1
ATOM 639 C C . LEU A 1 82 ? 6.472 -5.517 -6.857 1.00 93.56 82 LEU A C 1
ATOM 641 O O . LEU A 1 82 ? 6.622 -5.408 -8.069 1.00 93.56 82 LEU A O 1
ATOM 645 N N . ARG A 1 83 ? 5.439 -4.956 -6.213 1.00 89.38 83 ARG A N 1
ATOM 646 C CA . ARG A 1 83 ? 4.410 -4.155 -6.894 1.00 89.38 83 ARG A CA 1
ATOM 647 C C . ARG A 1 83 ? 5.025 -3.032 -7.717 1.00 89.38 83 ARG A C 1
ATOM 649 O O . ARG A 1 83 ? 4.674 -2.867 -8.878 1.00 89.38 83 ARG A O 1
ATOM 656 N N . LYS A 1 84 ? 5.940 -2.269 -7.116 1.00 84.19 84 LYS A N 1
ATOM 657 C CA . LYS A 1 84 ? 6.575 -1.121 -7.767 1.00 84.19 84 LYS A CA 1
ATOM 658 C C . LYS A 1 84 ? 7.530 -1.530 -8.887 1.00 84.19 84 LYS A C 1
ATOM 660 O O . LYS A 1 84 ? 7.572 -0.869 -9.917 1.00 84.19 84 LYS A O 1
ATOM 665 N N . GLU A 1 85 ? 8.337 -2.561 -8.659 1.00 87.75 85 GLU A N 1
ATOM 666 C CA . GLU A 1 85 ? 9.430 -2.930 -9.566 1.00 87.75 85 GLU A CA 1
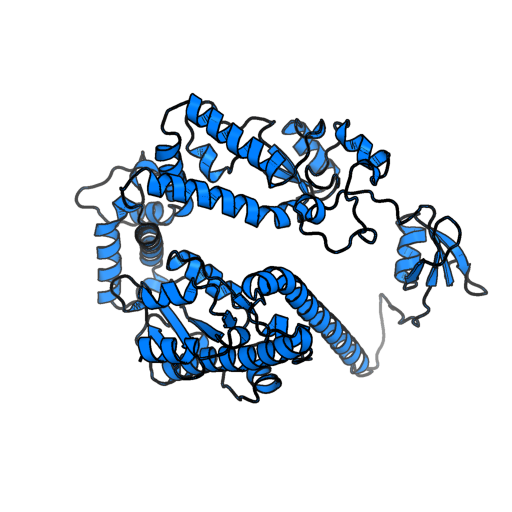ATOM 667 C C . GLU A 1 85 ? 8.994 -3.864 -10.704 1.00 87.75 85 GLU A C 1
ATOM 669 O O . GLU A 1 85 ? 9.625 -3.871 -11.759 1.00 87.75 85 GLU A O 1
ATOM 674 N N . GLN A 1 86 ? 7.930 -4.645 -10.502 1.00 89.06 86 GLN A N 1
ATOM 675 C CA . GLN A 1 86 ? 7.412 -5.610 -11.479 1.00 89.06 86 GLN A CA 1
ATOM 676 C C . GLN A 1 86 ? 6.116 -5.152 -12.155 1.00 89.06 86 GLN A C 1
ATOM 678 O O . GLN A 1 86 ? 5.686 -5.808 -13.109 1.00 89.06 86 GLN A O 1
ATOM 683 N N . ASP A 1 87 ? 5.549 -4.035 -11.682 1.00 85.00 87 ASP A N 1
ATOM 684 C CA . ASP A 1 87 ? 4.284 -3.440 -12.122 1.00 85.00 87 ASP A CA 1
ATOM 685 C C . ASP A 1 87 ? 3.111 -4.429 -12.032 1.00 85.00 87 ASP A C 1
ATOM 687 O O . ASP A 1 87 ? 2.447 -4.756 -13.011 1.00 85.00 87 ASP A O 1
ATOM 691 N N . ILE A 1 88 ? 2.913 -4.988 -10.833 1.00 88.69 88 ILE A N 1
ATOM 692 C CA . ILE A 1 88 ? 1.880 -5.996 -10.547 1.00 88.69 88 ILE A CA 1
ATOM 693 C C . ILE A 1 88 ? 1.120 -5.668 -9.267 1.00 88.69 88 ILE A C 1
ATOM 695 O O . ILE A 1 88 ? 1.689 -5.161 -8.302 1.00 88.69 88 ILE A O 1
ATOM 699 N N . THR A 1 89 ? -0.161 -6.025 -9.197 1.00 90.12 89 THR A N 1
ATOM 700 C CA . THR A 1 89 ? -0.940 -5.894 -7.959 1.00 90.12 89 THR A CA 1
ATOM 701 C C . THR A 1 89 ? -1.077 -7.247 -7.282 1.00 90.12 89 THR A C 1
ATOM 703 O O . THR A 1 89 ? -1.955 -8.034 -7.616 1.00 90.12 89 THR A O 1
ATOM 706 N N . ILE A 1 90 ? -0.218 -7.500 -6.294 1.00 93.69 90 ILE A N 1
ATOM 707 C CA . ILE A 1 90 ? -0.296 -8.715 -5.477 1.00 93.69 90 ILE A CA 1
ATOM 708 C C . ILE A 1 90 ? -1.552 -8.661 -4.600 1.00 93.69 90 ILE A C 1
ATOM 710 O O . ILE A 1 90 ? -1.765 -7.676 -3.881 1.00 93.69 90 ILE A O 1
ATOM 714 N N . GLN A 1 91 ? -2.362 -9.718 -4.664 1.00 91.12 91 GLN A N 1
ATOM 715 C CA . GLN A 1 91 ? -3.609 -9.875 -3.906 1.00 91.12 91 GLN A CA 1
ATOM 716 C C . GLN A 1 91 ? -3.479 -10.944 -2.812 1.00 91.12 91 GLN A C 1
ATOM 718 O O . GLN A 1 91 ? -2.488 -11.665 -2.769 1.00 91.12 91 GLN A O 1
ATOM 723 N N . SER A 1 92 ? -4.472 -11.034 -1.921 1.00 96.38 92 SER A N 1
ATOM 724 C CA . SER A 1 92 ? -4.569 -12.078 -0.884 1.00 96.38 92 SER A CA 1
ATOM 725 C C . SER A 1 92 ? -3.295 -12.251 -0.048 1.00 96.38 92 SER A C 1
ATOM 727 O O . SER A 1 92 ? -2.747 -13.343 0.085 1.00 96.38 92 SER A O 1
ATOM 729 N N . VAL A 1 93 ? -2.812 -11.140 0.512 1.00 97.50 93 VAL A N 1
ATOM 730 C CA . VAL A 1 93 ? -1.584 -11.093 1.315 1.00 97.50 93 VAL A CA 1
ATOM 731 C C . VAL A 1 93 ? -1.888 -11.398 2.784 1.00 97.50 93 VAL A C 1
ATOM 733 O O . VAL A 1 93 ? -2.725 -10.738 3.404 1.00 97.50 93 VAL A O 1
ATOM 736 N N . LEU A 1 94 ? -1.172 -12.367 3.351 1.00 97.94 94 LEU A N 1
ATOM 737 C CA . LEU A 1 94 ? -1.272 -12.798 4.742 1.00 97.94 94 LEU A CA 1
ATOM 738 C C . LEU A 1 94 ? 0.074 -12.604 5.451 1.00 97.94 94 LEU A C 1
ATOM 740 O O . LEU A 1 94 ? 1.051 -13.293 5.171 1.00 97.94 94 LEU A O 1
ATOM 744 N N . ASP A 1 95 ? 0.128 -11.678 6.407 1.00 98.06 95 ASP A N 1
ATOM 745 C CA . ASP A 1 95 ? 1.302 -11.540 7.273 1.00 98.06 95 ASP A CA 1
ATOM 746 C C . ASP A 1 95 ? 1.238 -12.577 8.400 1.00 98.06 95 ASP A C 1
ATOM 748 O O . ASP A 1 95 ? 0.389 -12.497 9.297 1.00 98.06 95 ASP A O 1
ATOM 752 N N . VAL A 1 96 ? 2.124 -13.570 8.352 1.00 98.19 96 VAL A N 1
ATOM 753 C CA . VAL A 1 96 ? 2.053 -14.714 9.266 1.00 98.19 96 VAL A CA 1
ATOM 754 C C . VAL A 1 96 ? 2.351 -14.323 10.714 1.00 98.19 96 VAL A C 1
ATOM 756 O O . VAL A 1 96 ? 1.830 -14.964 11.624 1.00 98.19 96 VAL A O 1
ATOM 759 N N . ALA A 1 97 ? 3.110 -13.250 10.969 1.00 97.62 97 ALA A N 1
ATOM 760 C CA . ALA A 1 97 ? 3.371 -12.777 12.329 1.00 97.62 97 ALA A CA 1
ATOM 761 C C . ALA A 1 97 ? 2.114 -12.163 12.955 1.00 97.62 97 ALA A C 1
ATOM 763 O O . ALA A 1 97 ? 1.789 -12.445 14.112 1.00 97.62 97 ALA A O 1
ATOM 764 N N . HIS A 1 98 ? 1.373 -11.366 12.180 1.00 97.00 98 HIS A N 1
ATOM 765 C CA . HIS A 1 98 ? 0.101 -10.800 12.626 1.00 97.00 98 HIS A CA 1
ATOM 766 C C . HIS A 1 98 ? -0.901 -11.897 12.982 1.00 97.00 98 HIS A C 1
ATOM 768 O O . HIS A 1 98 ? -1.471 -11.886 14.076 1.00 97.00 98 HIS A O 1
ATOM 774 N N . TYR A 1 99 ? -1.104 -12.855 12.078 1.00 98.00 99 TYR A N 1
ATOM 775 C CA . TYR A 1 99 ? -2.123 -13.880 12.275 1.00 98.00 99 TYR A CA 1
ATOM 776 C C . TYR A 1 99 ? -1.721 -14.955 13.288 1.00 98.00 99 TYR A C 1
ATOM 778 O O . TYR A 1 99 ? -2.589 -15.456 14.001 1.00 98.00 99 TYR A O 1
ATOM 786 N N . SER A 1 100 ? -0.427 -15.245 13.451 1.00 98.12 100 SER A N 1
ATOM 787 C CA . SER A 1 100 ? 0.035 -16.136 14.525 1.00 98.12 100 SER A CA 1
ATOM 788 C C . SER A 1 100 ? -0.307 -15.572 15.907 1.00 98.12 100 SER A C 1
ATOM 790 O O . SER A 1 100 ? -0.784 -16.302 16.771 1.00 98.12 100 SER A O 1
ATOM 792 N N . ALA A 1 101 ? -0.146 -14.261 16.115 1.00 94.62 101 ALA A N 1
ATOM 793 C CA . ALA A 1 101 ? -0.591 -13.610 17.349 1.00 94.62 101 ALA A CA 1
ATOM 794 C C . ALA A 1 101 ? -2.123 -13.490 17.436 1.00 94.62 101 ALA A C 1
ATOM 796 O O . ALA A 1 101 ? -2.693 -13.611 18.521 1.00 94.62 101 ALA A O 1
ATOM 797 N N . PHE A 1 102 ? -2.798 -13.252 16.304 1.00 93.81 102 PHE A N 1
ATOM 798 C CA . PHE A 1 102 ? -4.260 -13.172 16.224 1.00 93.81 102 PHE A CA 1
ATOM 799 C C . PHE A 1 102 ? -4.946 -14.442 16.725 1.00 93.81 102 PHE A C 1
ATOM 801 O O . PHE A 1 102 ? -5.831 -14.362 17.574 1.00 93.81 102 PHE A O 1
ATOM 808 N N . PHE A 1 103 ? -4.480 -15.596 16.254 1.00 95.56 103 PHE A N 1
ATOM 809 C CA . PHE A 1 103 ? -5.022 -16.903 16.609 1.00 95.56 103 PHE A CA 1
ATOM 810 C C . PHE A 1 103 ? -4.393 -17.530 17.856 1.00 95.56 103 PHE A C 1
ATOM 812 O O . PHE A 1 103 ? -4.772 -18.634 18.236 1.00 95.56 103 PHE A O 1
ATOM 819 N N . GLY A 1 104 ? -3.445 -16.845 18.502 1.00 94.06 104 GLY A N 1
ATOM 820 C CA . GLY A 1 104 ? -2.758 -17.373 19.679 1.00 94.06 104 GLY A CA 1
ATOM 821 C C . GLY A 1 104 ? -1.855 -18.573 19.380 1.00 94.06 104 GLY A C 1
ATOM 822 O O . GLY A 1 104 ? -1.613 -19.371 20.271 1.00 94.06 104 GLY A O 1
ATOM 823 N N . LEU A 1 105 ? -1.356 -18.702 18.148 1.00 95.19 105 LEU A N 1
ATOM 824 C CA . LEU A 1 105 ? -0.335 -19.692 17.780 1.00 95.19 105 LEU A CA 1
ATOM 825 C C . LEU A 1 105 ? 1.061 -19.272 18.262 1.00 95.19 105 LEU A C 1
ATOM 827 O O . LEU A 1 105 ? 1.948 -20.099 18.426 1.00 95.19 105 LEU A O 1
ATOM 831 N N . HIS A 1 106 ? 1.262 -17.971 18.485 1.00 94.00 106 HIS A N 1
ATOM 832 C CA . HIS A 1 106 ? 2.513 -17.411 18.977 1.00 94.00 106 HIS A CA 1
ATOM 833 C C . HIS A 1 106 ? 2.259 -16.400 20.101 1.00 94.00 106 HIS A C 1
ATOM 835 O O . HIS A 1 106 ? 1.459 -15.473 19.952 1.00 94.00 106 HIS A O 1
ATOM 841 N N . HIS A 1 107 ? 2.990 -16.551 21.208 1.00 90.88 107 HIS A N 1
ATOM 842 C CA . HIS A 1 107 ? 2.854 -15.724 22.416 1.00 90.88 107 HIS A CA 1
ATOM 843 C C . HIS A 1 107 ? 4.107 -14.902 22.749 1.00 90.88 107 HIS A C 1
ATOM 845 O O . HIS A 1 107 ? 4.173 -14.290 23.810 1.00 90.88 107 HIS A O 1
ATOM 851 N N . GLY A 1 108 ? 5.122 -14.902 21.882 1.00 85.38 108 GLY A N 1
ATOM 852 C CA . GLY A 1 108 ? 6.372 -14.180 22.106 1.00 85.38 108 GLY A CA 1
ATOM 853 C C . GLY A 1 108 ? 6.317 -12.713 21.671 1.00 85.38 108 GLY A C 1
ATOM 854 O O . GLY A 1 108 ? 5.520 -12.308 20.830 1.00 85.38 108 GLY A O 1
ATOM 855 N N . ALA A 1 109 ? 7.221 -11.899 22.226 1.00 81.94 109 ALA A N 1
ATOM 856 C CA . ALA A 1 109 ? 7.379 -10.502 21.809 1.00 81.94 109 ALA A CA 1
ATOM 857 C C . ALA A 1 109 ? 8.118 -10.388 20.464 1.00 81.94 109 ALA A C 1
ATOM 859 O O . ALA A 1 109 ? 7.878 -9.474 19.674 1.00 81.94 109 ALA A O 1
ATOM 860 N N . ARG A 1 110 ? 9.044 -11.320 20.205 1.00 89.06 110 ARG A N 1
ATOM 861 C CA . ARG A 1 110 ? 9.782 -11.410 18.943 1.00 89.06 110 ARG A CA 1
ATOM 862 C C . ARG A 1 110 ? 9.006 -12.289 17.975 1.00 89.06 110 ARG A C 1
ATOM 864 O O . ARG A 1 110 ? 8.869 -13.476 18.226 1.00 89.06 110 ARG A O 1
ATOM 871 N N . SER A 1 111 ? 8.611 -11.727 16.842 1.00 92.75 111 SER A N 1
ATOM 872 C CA . SER A 1 111 ? 7.846 -12.442 15.811 1.00 92.75 111 SER A CA 1
ATOM 873 C C . SER A 1 111 ? 8.556 -12.373 14.458 1.00 92.75 111 SER A C 1
ATOM 875 O O . SER A 1 111 ? 7.957 -12.056 13.439 1.00 92.75 111 SER A O 1
ATOM 877 N N . ASN A 1 112 ? 9.873 -12.599 14.470 1.00 94.38 112 ASN A N 1
ATOM 878 C CA . ASN A 1 112 ? 10.648 -12.764 13.241 1.00 94.38 112 ASN A CA 1
ATOM 879 C C . ASN A 1 112 ? 10.506 -14.197 12.709 1.00 94.38 112 ASN A C 1
ATOM 881 O O . ASN A 1 112 ? 10.091 -15.094 13.444 1.00 94.38 112 ASN A O 1
ATOM 885 N N . LEU A 1 113 ? 10.891 -14.408 11.448 1.00 95.38 113 LEU A N 1
ATOM 886 C CA . LEU A 1 113 ? 10.712 -15.688 10.765 1.00 95.38 113 LEU A CA 1
ATOM 887 C C . LEU A 1 113 ? 11.321 -16.869 11.523 1.00 95.38 113 LEU A C 1
ATOM 889 O O . LEU A 1 113 ? 10.656 -17.883 11.668 1.00 95.38 113 LEU A O 1
ATOM 893 N N . LYS A 1 114 ? 12.526 -16.717 12.091 1.00 95.12 114 LYS A N 1
ATOM 894 C CA . LYS A 1 114 ? 13.179 -17.787 12.861 1.00 95.12 114 LYS A CA 1
ATOM 895 C C . LYS A 1 114 ? 12.341 -18.226 14.061 1.00 95.12 114 LYS A C 1
ATOM 897 O O . LYS A 1 114 ? 12.134 -19.414 14.264 1.00 95.12 114 LYS A O 1
ATOM 902 N N . VAL A 1 115 ? 11.858 -17.265 14.846 1.00 95.94 115 VAL A N 1
ATOM 903 C CA . VAL A 1 115 ? 11.070 -17.561 16.049 1.00 95.94 115 VAL A CA 1
ATOM 904 C C . VAL A 1 115 ? 9.712 -18.164 15.687 1.00 95.94 115 VAL A C 1
ATOM 906 O O . VAL A 1 115 ? 9.228 -19.056 16.380 1.00 95.94 115 VAL A O 1
ATOM 909 N N . LEU A 1 116 ? 9.077 -17.688 14.616 1.00 97.31 116 LEU A N 1
ATOM 910 C CA . LEU A 1 116 ? 7.788 -18.222 14.174 1.00 97.31 116 LEU A CA 1
ATOM 911 C C . LEU A 1 116 ? 7.924 -19.606 13.539 1.00 97.31 116 LEU A C 1
ATOM 913 O O . LEU A 1 116 ? 7.085 -20.459 13.798 1.00 97.31 116 LEU A O 1
ATOM 917 N N . ALA A 1 117 ? 8.987 -19.852 12.774 1.00 95.75 117 ALA A N 1
ATOM 918 C CA . ALA A 1 117 ? 9.279 -21.168 12.217 1.00 95.75 117 ALA A CA 1
ATOM 919 C C . ALA A 1 117 ? 9.391 -22.207 13.339 1.00 95.75 117 ALA A C 1
ATOM 921 O O . ALA A 1 117 ? 8.729 -23.238 13.285 1.00 95.75 117 ALA A O 1
ATOM 922 N N . GLU A 1 118 ? 10.125 -21.885 14.406 1.00 94.69 118 GLU A N 1
ATOM 923 C CA . GLU A 1 118 ? 10.281 -22.763 15.565 1.00 94.69 118 GLU A CA 1
ATOM 924 C C . GLU A 1 118 ? 8.965 -22.921 16.345 1.00 94.69 118 GLU A C 1
ATOM 926 O O . GLU A 1 118 ? 8.505 -24.036 16.565 1.00 94.69 118 GLU A O 1
ATOM 931 N N . SER A 1 119 ? 8.321 -21.813 16.729 1.00 94.75 119 SER A N 1
ATOM 932 C CA . SER A 1 119 ? 7.151 -21.861 17.625 1.00 94.75 119 SER A CA 1
ATOM 933 C C . SER A 1 119 ? 5.836 -22.283 16.966 1.00 94.75 119 SER A C 1
ATOM 935 O O . SER A 1 119 ? 4.963 -22.786 17.665 1.00 94.75 119 SER A O 1
ATOM 937 N N . VAL A 1 120 ? 5.671 -22.076 15.656 1.00 96.19 120 VAL A N 1
ATOM 938 C CA . VAL A 1 120 ? 4.410 -22.345 14.939 1.00 96.19 120 VAL A CA 1
ATOM 939 C C . VAL A 1 120 ? 4.535 -23.532 13.989 1.00 96.19 120 VAL A C 1
ATOM 941 O O . VAL A 1 120 ? 3.587 -24.297 13.854 1.00 96.19 120 VAL A O 1
ATOM 944 N N . ALA A 1 121 ? 5.684 -23.691 13.328 1.00 94.00 121 ALA A N 1
ATOM 945 C CA . ALA A 1 121 ? 5.894 -24.740 12.329 1.00 94.00 121 ALA A CA 1
ATOM 946 C C . ALA A 1 121 ? 6.843 -25.859 12.796 1.00 94.00 121 ALA A C 1
ATOM 948 O O . ALA A 1 121 ? 7.095 -26.787 12.031 1.00 94.00 121 ALA A O 1
ATOM 949 N N . ASN A 1 122 ? 7.372 -25.778 14.024 1.00 92.56 122 ASN A N 1
ATOM 950 C CA . ASN A 1 122 ? 8.373 -26.703 14.563 1.00 92.56 122 ASN A CA 1
ATOM 951 C C . ASN A 1 122 ? 9.596 -26.886 13.635 1.00 92.56 122 ASN A C 1
ATOM 953 O O . ASN A 1 122 ? 10.143 -27.980 13.501 1.00 92.56 122 ASN A O 1
ATOM 957 N N . LEU A 1 123 ? 10.007 -25.802 12.967 1.00 91.81 123 LEU A N 1
ATOM 958 C CA . LEU A 1 123 ? 11.116 -25.767 12.018 1.00 91.81 123 LEU A CA 1
ATOM 959 C C . LEU A 1 123 ? 12.253 -24.890 12.556 1.00 91.81 123 LEU A C 1
ATOM 961 O O . LEU A 1 123 ? 12.086 -23.691 12.777 1.00 91.81 123 LEU A O 1
ATOM 965 N N . SER A 1 124 ? 13.441 -25.475 12.707 1.00 92.25 124 SER A N 1
ATOM 966 C CA . SER A 1 124 ? 14.649 -24.739 13.083 1.00 92.25 124 SER A CA 1
ATOM 967 C C . SER A 1 124 ? 15.370 -24.216 11.842 1.00 92.25 124 SER A C 1
ATOM 969 O O . SER A 1 124 ? 15.934 -25.002 11.088 1.00 92.25 124 SER A O 1
ATOM 971 N N . ILE A 1 125 ? 15.418 -22.890 11.682 1.00 89.88 125 ILE A N 1
ATOM 972 C CA . ILE A 1 125 ? 16.156 -22.220 10.599 1.00 89.88 125 ILE A CA 1
ATOM 973 C C . ILE A 1 125 ? 17.338 -21.396 11.126 1.00 89.88 125 ILE A C 1
ATOM 975 O O . ILE A 1 125 ? 17.289 -20.801 12.217 1.00 89.88 125 ILE A O 1
ATOM 979 N N . VAL A 1 126 ? 18.412 -21.315 10.336 1.00 84.75 126 VAL A N 1
ATOM 980 C CA . VAL A 1 126 ? 19.627 -20.562 10.681 1.00 84.75 126 VAL A CA 1
ATOM 981 C C . VAL A 1 126 ? 19.696 -19.269 9.873 1.00 84.75 126 VAL A C 1
ATOM 983 O O . VAL A 1 126 ? 19.841 -19.265 8.660 1.00 84.75 126 VAL A O 1
ATOM 986 N N . LYS A 1 127 ? 19.660 -18.131 10.572 1.00 83.75 127 LYS A N 1
ATOM 987 C CA . LYS A 1 127 ? 19.766 -16.798 9.962 1.00 83.75 127 LYS A CA 1
ATOM 988 C C . LYS A 1 127 ? 21.199 -16.265 10.037 1.00 83.75 127 LYS A C 1
ATOM 990 O O . LYS A 1 127 ? 21.512 -15.468 10.929 1.00 83.75 127 LYS A O 1
ATOM 995 N N . ASP A 1 128 ? 22.077 -16.714 9.137 1.00 82.94 128 ASP A N 1
ATOM 996 C CA . ASP A 1 128 ? 23.440 -16.171 9.048 1.00 82.94 128 ASP A CA 1
ATOM 997 C C . ASP A 1 128 ? 23.410 -14.713 8.560 1.00 82.94 128 ASP A C 1
ATOM 999 O O . ASP A 1 128 ? 23.115 -14.408 7.405 1.00 82.94 128 ASP A O 1
ATOM 1003 N N . LYS A 1 129 ? 23.789 -13.791 9.453 1.00 82.19 129 LYS A N 1
ATOM 1004 C CA . LYS A 1 129 ? 23.836 -12.350 9.175 1.00 82.19 129 LYS A CA 1
ATOM 1005 C C . LYS A 1 129 ? 24.788 -11.982 8.036 1.00 82.19 129 LYS A C 1
ATOM 1007 O O . LYS A 1 129 ? 24.620 -10.905 7.463 1.00 82.19 129 LYS A O 1
ATOM 1012 N N . LYS A 1 130 ? 25.801 -12.804 7.741 1.00 81.50 130 LYS A N 1
ATOM 1013 C CA . LYS A 1 130 ? 26.699 -12.588 6.598 1.00 81.50 130 LYS A CA 1
ATOM 1014 C C . LYS A 1 130 ? 25.955 -12.790 5.281 1.00 81.50 130 LYS A C 1
ATOM 1016 O O . LYS A 1 130 ? 26.137 -11.976 4.381 1.00 81.50 130 LYS A O 1
ATOM 1021 N N . ILE A 1 131 ? 25.086 -13.800 5.210 1.00 83.19 131 ILE A N 1
ATOM 1022 C CA . ILE A 1 131 ? 24.256 -14.094 4.035 1.00 83.19 131 ILE A CA 1
ATOM 1023 C C . ILE A 1 131 ? 23.159 -13.036 3.890 1.00 83.19 131 ILE A C 1
ATOM 1025 O O . ILE A 1 131 ? 23.089 -12.389 2.849 1.00 83.19 131 ILE A O 1
ATOM 1029 N N . THR A 1 132 ? 22.402 -12.743 4.955 1.00 77.62 132 THR A N 1
ATOM 1030 C CA . THR A 1 132 ? 21.324 -11.729 4.928 1.00 77.62 132 THR A CA 1
ATOM 1031 C C . THR A 1 132 ? 21.814 -10.342 4.484 1.00 77.62 132 THR A C 1
ATOM 1033 O O . THR A 1 132 ? 21.068 -9.554 3.918 1.00 77.62 132 THR A O 1
ATOM 1036 N N . ARG A 1 133 ? 23.079 -9.996 4.763 1.00 78.00 133 ARG A N 1
ATOM 1037 C CA . ARG A 1 133 ? 23.680 -8.696 4.401 1.00 78.00 133 ARG A CA 1
ATOM 1038 C C . ARG A 1 133 ? 24.585 -8.769 3.167 1.00 78.00 133 ARG A C 1
ATOM 1040 O O . ARG A 1 133 ? 25.301 -7.799 2.894 1.00 78.00 133 ARG A O 1
ATOM 1047 N N . SER A 1 134 ? 24.598 -9.907 2.477 1.00 82.38 134 SER A N 1
ATOM 1048 C CA . SER A 1 134 ? 25.431 -10.135 1.301 1.00 82.38 134 SER A CA 1
ATOM 1049 C C . SER A 1 134 ? 24.940 -9.327 0.098 1.00 82.38 134 SER A C 1
ATOM 1051 O O . SER A 1 134 ? 23.874 -8.707 0.115 1.00 82.38 134 SER A O 1
ATOM 1053 N N . ASN A 1 135 ? 25.765 -9.264 -0.947 1.00 85.12 135 ASN A N 1
ATOM 1054 C CA . ASN A 1 135 ? 25.375 -8.611 -2.186 1.00 85.12 135 ASN A CA 1
ATOM 1055 C C . ASN A 1 135 ? 24.644 -9.602 -3.098 1.00 85.12 135 ASN A C 1
ATOM 1057 O O . ASN A 1 135 ? 25.272 -10.269 -3.915 1.00 85.12 135 ASN A O 1
ATOM 1061 N N . TRP A 1 136 ? 23.319 -9.637 -2.981 1.00 88.88 136 TRP A N 1
ATOM 1062 C CA . TRP A 1 136 ? 22.427 -10.496 -3.768 1.00 88.88 136 TRP A CA 1
ATOM 1063 C C . TRP A 1 136 ? 22.411 -10.204 -5.280 1.00 88.88 136 TRP A C 1
ATOM 1065 O O . TRP A 1 136 ? 21.808 -10.944 -6.049 1.00 88.88 136 TRP A O 1
ATOM 1075 N N . GLU A 1 137 ? 23.087 -9.147 -5.736 1.00 84.62 137 GLU A N 1
ATOM 1076 C CA . GLU A 1 137 ? 23.299 -8.873 -7.164 1.00 84.62 137 GLU A CA 1
ATOM 1077 C C . GLU A 1 137 ? 24.377 -9.768 -7.797 1.00 84.62 137 GLU A C 1
ATOM 1079 O O . GLU A 1 137 ? 24.491 -9.801 -9.018 1.00 84.62 137 GLU A O 1
ATOM 1084 N N . LEU A 1 138 ? 25.194 -10.450 -6.990 1.00 85.12 138 LEU A N 1
ATOM 1085 C CA . LEU A 1 138 ? 26.274 -11.327 -7.451 1.00 85.12 138 LEU A CA 1
ATOM 1086 C C . LEU A 1 138 ? 25.781 -12.771 -7.617 1.00 85.12 138 LEU A C 1
ATOM 1088 O O . LEU A 1 138 ? 24.786 -13.120 -6.981 1.00 85.12 138 LEU A O 1
ATOM 1092 N N . PRO A 1 139 ? 26.474 -13.619 -8.410 1.00 87.81 139 PRO A N 1
ATOM 1093 C CA . PRO A 1 139 ? 26.171 -15.047 -8.492 1.00 87.81 139 PRO A CA 1
ATOM 1094 C C . PRO A 1 139 ? 26.016 -15.674 -7.103 1.00 87.81 139 PRO A C 1
ATOM 1096 O O . PRO A 1 139 ? 26.838 -15.433 -6.213 1.00 87.81 139 PRO A O 1
ATOM 1099 N N . LEU A 1 140 ? 24.947 -16.447 -6.917 1.00 91.12 140 LEU A N 1
ATOM 1100 C CA . LEU A 1 140 ? 24.591 -16.991 -5.611 1.00 91.12 140 LEU A CA 1
ATOM 1101 C C . LEU A 1 140 ? 25.392 -18.269 -5.327 1.00 91.12 140 LEU A C 1
ATOM 1103 O O . LEU A 1 140 ? 25.304 -19.209 -6.115 1.00 91.12 140 LEU A O 1
ATOM 1107 N N . PRO A 1 141 ? 26.141 -18.349 -4.212 1.00 91.50 141 PRO A N 1
ATOM 1108 C CA . PRO A 1 141 ? 26.651 -19.627 -3.728 1.00 91.50 141 PRO A CA 1
ATOM 1109 C C . PRO A 1 141 ? 25.503 -20.492 -3.183 1.00 91.50 141 PRO A C 1
ATOM 1111 O O . PRO A 1 141 ? 24.471 -19.961 -2.764 1.00 91.50 141 PRO A O 1
ATOM 1114 N N . ASP A 1 142 ? 25.715 -21.808 -3.091 1.00 94.19 142 ASP A N 1
ATOM 1115 C CA . ASP A 1 142 ? 24.710 -22.765 -2.593 1.00 94.19 142 ASP A CA 1
ATOM 1116 C C . ASP A 1 142 ? 24.150 -22.383 -1.216 1.00 94.19 142 ASP A C 1
ATOM 1118 O O . ASP A 1 142 ? 22.962 -22.543 -0.950 1.00 94.19 142 ASP A O 1
ATOM 1122 N N . SER A 1 143 ? 24.978 -21.803 -0.344 1.00 92.81 143 SER A N 1
ATOM 1123 C CA . SER A 1 143 ? 24.541 -21.322 0.970 1.00 92.81 143 SER A CA 1
ATOM 1124 C C . SER A 1 143 ? 23.498 -20.203 0.884 1.00 92.81 143 SER A C 1
ATOM 1126 O O . SER A 1 143 ? 22.558 -20.190 1.676 1.00 92.81 143 SER A O 1
ATOM 1128 N N . SER A 1 144 ? 23.624 -19.289 -0.081 1.00 92.44 144 SER A N 1
ATOM 1129 C CA . SER A 1 144 ? 22.642 -18.227 -0.326 1.00 92.44 144 SER A CA 1
ATOM 1130 C C . SER A 1 144 ? 21.365 -18.770 -0.964 1.00 92.44 144 SER A C 1
ATOM 1132 O O . SER A 1 144 ? 20.279 -18.303 -0.628 1.00 92.44 144 SER A O 1
ATOM 1134 N N . VAL A 1 145 ? 21.481 -19.762 -1.855 1.00 95.81 145 VAL A N 1
ATOM 1135 C CA . VAL A 1 145 ? 20.319 -20.433 -2.461 1.00 95.81 145 VAL A CA 1
ATOM 1136 C C . VAL A 1 145 ? 19.518 -21.181 -1.396 1.00 95.81 145 VAL A C 1
ATOM 1138 O O . VAL A 1 145 ? 18.308 -20.996 -1.310 1.00 95.81 145 VAL A O 1
ATOM 1141 N N . ASN A 1 146 ? 20.189 -21.955 -0.540 1.00 94.62 146 ASN A N 1
ATOM 1142 C CA . ASN A 1 146 ? 19.548 -22.691 0.551 1.00 94.62 146 ASN A CA 1
ATOM 1143 C C . ASN A 1 146 ? 18.890 -21.747 1.560 1.00 94.62 146 ASN A C 1
ATOM 1145 O O . ASN A 1 146 ? 17.735 -21.953 1.913 1.00 94.62 146 ASN A O 1
ATOM 1149 N N . TYR A 1 147 ? 19.578 -20.670 1.955 1.00 95.06 147 TYR A N 1
ATOM 1150 C CA . TYR A 1 147 ? 19.002 -19.638 2.821 1.00 95.06 147 TYR A CA 1
ATOM 1151 C C . TYR A 1 147 ? 17.708 -19.057 2.225 1.00 95.06 147 TYR A C 1
ATOM 1153 O O . TYR A 1 147 ? 16.687 -18.987 2.904 1.00 95.06 147 TYR A O 1
ATOM 1161 N N . ALA A 1 148 ? 17.737 -18.676 0.944 1.00 96.19 148 ALA A N 1
ATOM 1162 C CA . ALA A 1 148 ? 16.575 -18.117 0.261 1.00 96.19 148 ALA A CA 1
ATOM 1163 C C . ALA A 1 148 ? 15.427 -19.137 0.158 1.00 96.19 148 ALA A C 1
ATOM 1165 O O . ALA A 1 148 ? 14.267 -18.779 0.324 1.00 96.19 148 ALA A O 1
ATOM 1166 N N . ALA A 1 149 ? 15.730 -20.411 -0.086 1.00 95.88 149 ALA A N 1
ATOM 1167 C CA . ALA A 1 149 ? 14.716 -21.45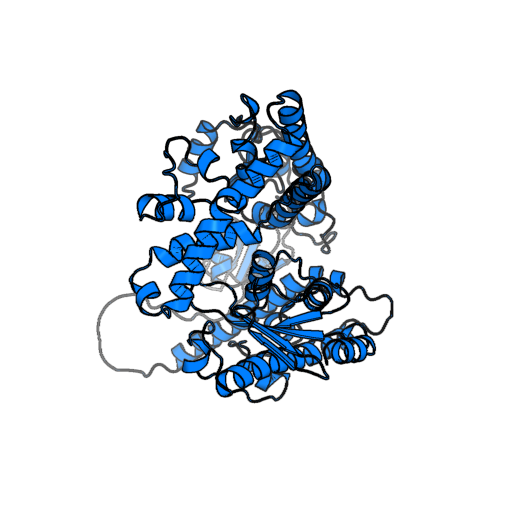7 -0.153 1.00 95.88 149 ALA A CA 1
ATOM 1168 C C . ALA A 1 149 ? 14.071 -21.747 1.218 1.00 95.88 149 ALA A C 1
ATOM 1170 O O . ALA A 1 149 ? 12.850 -21.892 1.318 1.00 95.88 149 ALA A O 1
ATOM 1171 N N . GLU A 1 150 ? 14.878 -21.801 2.282 1.00 95.44 150 GLU A N 1
ATOM 1172 C CA . GLU A 1 150 ? 14.408 -22.018 3.655 1.00 95.44 150 GLU A CA 1
ATOM 1173 C C . GLU A 1 150 ? 13.456 -20.911 4.122 1.00 95.44 150 GLU A C 1
ATOM 1175 O O . GLU A 1 150 ? 12.481 -21.194 4.821 1.00 95.44 150 GLU A O 1
ATOM 1180 N N . ASP A 1 151 ? 13.691 -19.665 3.708 1.00 96.00 151 ASP A N 1
ATOM 1181 C CA . ASP A 1 151 ? 12.863 -18.524 4.095 1.00 96.00 151 ASP A CA 1
ATOM 1182 C C . ASP A 1 151 ? 11.447 -18.578 3.503 1.00 96.00 151 ASP A C 1
ATOM 1184 O O . ASP A 1 151 ? 10.454 -18.401 4.230 1.00 96.00 151 ASP A O 1
ATOM 1188 N N . ALA A 1 152 ? 11.327 -18.906 2.215 1.00 97.38 152 ALA A N 1
ATOM 1189 C CA . ALA A 1 152 ? 10.035 -19.132 1.575 1.00 97.38 152 ALA A CA 1
ATOM 1190 C C . ALA A 1 152 ? 9.328 -20.339 2.194 1.00 97.38 152 ALA A C 1
ATOM 1192 O O . ALA A 1 152 ? 8.132 -20.267 2.494 1.00 97.38 152 ALA A O 1
ATOM 1193 N N . LEU A 1 153 ? 10.054 -21.443 2.407 1.00 97.62 153 LEU A N 1
ATOM 1194 C CA . LEU A 1 153 ? 9.493 -22.670 2.972 1.00 97.62 153 LEU A CA 1
ATOM 1195 C C . LEU A 1 153 ? 8.963 -22.446 4.392 1.00 97.62 153 LEU A C 1
ATOM 1197 O O . LEU A 1 153 ? 7.833 -22.832 4.696 1.00 97.62 153 LEU A O 1
ATOM 1201 N N . ALA A 1 154 ? 9.736 -21.775 5.247 1.00 97.75 154 ALA A N 1
ATOM 1202 C CA . ALA A 1 154 ? 9.308 -21.413 6.591 1.00 97.75 154 ALA A CA 1
ATOM 1203 C C . ALA A 1 154 ? 8.044 -20.544 6.549 1.00 97.75 154 ALA A C 1
ATOM 1205 O O . ALA A 1 154 ? 7.078 -20.816 7.264 1.00 97.75 154 ALA A O 1
ATOM 1206 N N . SER A 1 155 ? 8.013 -19.538 5.671 1.00 98.12 155 SER A N 1
ATOM 1207 C CA . SER A 1 155 ? 6.847 -18.668 5.488 1.00 98.12 155 SER A CA 1
ATOM 1208 C C . SER A 1 155 ? 5.598 -19.448 5.072 1.00 98.12 155 SER A C 1
ATOM 1210 O O . SER A 1 155 ? 4.522 -19.213 5.629 1.00 98.12 155 SER A O 1
ATOM 1212 N N . TYR A 1 156 ? 5.739 -20.402 4.146 1.00 98.50 156 TYR A N 1
ATOM 1213 C CA . TYR A 1 156 ? 4.664 -21.300 3.717 1.00 98.50 156 TYR A CA 1
ATOM 1214 C C . TYR A 1 156 ? 4.146 -22.164 4.879 1.00 98.50 156 TYR A C 1
ATOM 1216 O O . TYR A 1 156 ? 2.943 -22.173 5.137 1.00 98.50 156 TYR A O 1
ATOM 1224 N N . LEU A 1 157 ? 5.030 -22.840 5.623 1.00 98.44 157 LEU A N 1
ATOM 1225 C CA . LEU A 1 157 ? 4.636 -23.749 6.708 1.00 98.44 157 LEU A CA 1
ATOM 1226 C C . LEU A 1 157 ? 3.938 -23.020 7.866 1.00 98.44 157 LEU A C 1
ATOM 1228 O O . LEU A 1 157 ? 2.949 -23.515 8.415 1.00 98.44 157 LEU A O 1
ATOM 1232 N N . ILE A 1 158 ? 4.402 -21.819 8.222 1.00 98.56 158 ILE A N 1
ATOM 1233 C CA . ILE A 1 158 ? 3.723 -20.981 9.222 1.00 98.56 158 ILE A CA 1
ATOM 1234 C C . ILE A 1 158 ? 2.349 -20.553 8.684 1.00 98.56 158 ILE A C 1
ATOM 1236 O O . ILE A 1 158 ? 1.346 -20.658 9.393 1.00 98.56 158 ILE A O 1
ATOM 1240 N N . GLY A 1 159 ? 2.284 -20.105 7.425 1.00 98.38 159 GLY A N 1
ATOM 1241 C CA . GLY A 1 159 ? 1.034 -19.726 6.764 1.00 98.38 159 GLY A CA 1
ATOM 1242 C C . GLY A 1 159 ? 0.013 -20.863 6.732 1.00 98.38 159 GLY A C 1
ATOM 1243 O O . GLY A 1 159 ? -1.165 -20.635 7.003 1.00 98.38 159 GLY A O 1
ATOM 1244 N N . GLN A 1 160 ? 0.464 -22.095 6.490 1.00 98.25 160 GLN A N 1
ATOM 1245 C CA . GLN A 1 160 ? -0.374 -23.291 6.507 1.00 98.25 160 GLN A CA 1
ATOM 1246 C C . GLN A 1 160 ? -1.012 -23.519 7.883 1.00 98.25 160 GLN A C 1
ATOM 1248 O O . GLN A 1 160 ? -2.229 -23.670 7.972 1.00 98.25 160 GLN A O 1
ATOM 1253 N N . ASN A 1 161 ? -0.225 -23.467 8.961 1.00 98.38 161 ASN A N 1
ATOM 1254 C CA . ASN A 1 161 ? -0.733 -23.604 10.332 1.00 98.38 161 ASN A CA 1
ATOM 1255 C C . ASN A 1 161 ? -1.724 -22.488 10.699 1.00 98.38 161 ASN A C 1
ATOM 1257 O O . ASN A 1 161 ? -2.774 -22.747 11.290 1.00 98.38 161 ASN A O 1
ATOM 1261 N N . VAL A 1 162 ? -1.429 -21.250 10.290 1.00 98.31 162 VAL A N 1
ATOM 1262 C CA . VAL A 1 162 ? -2.343 -20.113 10.455 1.00 98.31 162 VAL A CA 1
ATOM 1263 C C . VAL A 1 162 ? -3.678 -20.367 9.758 1.00 98.31 162 VAL A C 1
ATOM 1265 O O . VAL A 1 162 ? -4.727 -20.169 10.369 1.00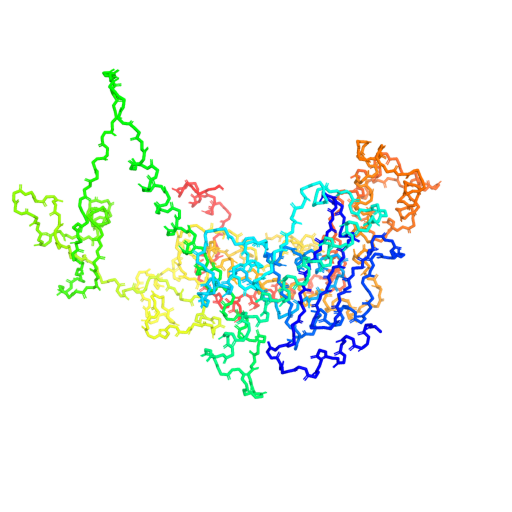 98.31 162 VAL A O 1
ATOM 1268 N N . MET A 1 163 ? -3.663 -20.803 8.498 1.00 97.19 163 MET A N 1
ATOM 1269 C CA . MET A 1 163 ? -4.889 -21.005 7.724 1.00 97.19 163 MET A CA 1
ATOM 1270 C C . MET A 1 163 ? -5.681 -22.234 8.166 1.00 97.19 163 MET A C 1
ATOM 1272 O O . MET A 1 163 ? -6.909 -22.203 8.121 1.00 97.19 163 MET A O 1
ATOM 1276 N N . LEU A 1 164 ? -5.018 -23.282 8.661 1.00 96.38 164 LEU A N 1
ATOM 1277 C CA . LEU A 1 164 ? -5.690 -24.399 9.329 1.00 96.38 164 LEU A CA 1
ATOM 1278 C C . LEU A 1 164 ? -6.461 -23.906 10.558 1.00 96.38 164 LEU A C 1
ATOM 1280 O O . LEU A 1 164 ? -7.648 -24.204 10.697 1.00 96.38 164 LEU A O 1
ATOM 1284 N N . LYS A 1 165 ? -5.832 -23.072 11.399 1.00 96.25 165 LYS A N 1
ATOM 1285 C CA . LYS A 1 165 ? -6.512 -22.492 12.564 1.00 96.25 165 LYS A CA 1
ATOM 1286 C C . LYS A 1 165 ? -7.625 -21.523 12.166 1.00 96.25 165 LYS A C 1
ATOM 1288 O O . LYS A 1 165 ? -8.689 -21.519 12.780 1.00 96.25 165 LYS A O 1
ATOM 1293 N N . ALA A 1 166 ? -7.415 -20.729 11.119 1.00 94.75 166 ALA A N 1
ATOM 1294 C CA . ALA A 1 166 ? -8.443 -19.848 10.579 1.00 94.75 166 ALA A CA 1
ATOM 1295 C C . ALA A 1 166 ? -9.659 -20.644 10.079 1.00 94.75 166 ALA A C 1
ATOM 1297 O O . ALA A 1 166 ? -10.793 -20.267 10.365 1.00 94.75 166 ALA A O 1
ATOM 1298 N N . SER A 1 167 ? -9.429 -21.772 9.402 1.00 93.50 167 SER A N 1
ATOM 1299 C CA . SER A 1 167 ? -10.495 -22.666 8.951 1.00 93.50 167 SER A CA 1
ATOM 1300 C C . SER A 1 167 ? -11.282 -23.266 10.113 1.00 93.50 167 SER A C 1
ATOM 1302 O O . SER A 1 167 ? -12.500 -23.367 10.011 1.00 93.50 167 SER A O 1
ATOM 1304 N N . GLU A 1 168 ? -10.622 -23.627 11.216 1.00 92.12 168 GLU A N 1
ATOM 1305 C CA . GLU A 1 168 ? -11.285 -24.107 12.437 1.00 92.12 168 GLU A CA 1
ATOM 1306 C C . GLU A 1 168 ? -12.182 -23.024 13.061 1.00 92.12 168 GLU A C 1
ATOM 1308 O O . GLU A 1 168 ? -13.318 -23.296 13.435 1.00 92.12 168 GLU A O 1
ATOM 1313 N N . VAL A 1 169 ? -11.694 -21.780 13.138 1.00 90.88 169 VAL A N 1
ATOM 1314 C CA . VAL A 1 169 ? -12.406 -20.664 13.788 1.00 90.88 169 VAL A CA 1
ATOM 1315 C C . VAL A 1 169 ? -13.555 -20.120 12.934 1.00 90.88 169 VAL A C 1
ATOM 1317 O O . VAL A 1 169 ? -14.593 -19.741 13.472 1.00 90.88 169 VAL A O 1
ATOM 1320 N N . TYR A 1 170 ? -13.375 -20.056 11.613 1.00 87.38 170 TYR A N 1
ATOM 1321 C CA . TYR A 1 170 ? -14.312 -19.405 10.688 1.00 87.38 170 TYR A CA 1
ATOM 1322 C C . TYR A 1 170 ? -15.074 -20.378 9.780 1.00 87.38 170 TYR A C 1
ATOM 1324 O O . TYR A 1 170 ? -15.854 -19.926 8.945 1.00 87.38 170 TYR A O 1
ATOM 1332 N N . CYS A 1 171 ? -14.864 -21.691 9.924 1.00 83.31 171 CYS A N 1
ATOM 1333 C CA . CYS A 1 171 ? -15.469 -22.726 9.080 1.00 83.31 171 CYS A CA 1
ATOM 1334 C C . CYS A 1 171 ? -15.240 -22.462 7.574 1.00 83.31 171 CYS A C 1
ATOM 1336 O O . CYS A 1 171 ? -16.169 -22.416 6.767 1.00 83.31 171 CYS A O 1
ATOM 1338 N N . MET A 1 172 ? -13.974 -22.258 7.187 1.00 82.69 172 MET A N 1
ATOM 1339 C CA . MET A 1 172 ? -13.588 -21.883 5.811 1.00 82.69 172 MET A CA 1
ATOM 1340 C C . MET A 1 172 ? -13.723 -23.022 4.784 1.00 82.69 172 MET A C 1
ATOM 1342 O O . MET A 1 172 ? -13.391 -22.838 3.615 1.00 82.69 172 MET A O 1
ATOM 1346 N N . SER A 1 173 ? -14.195 -24.201 5.194 1.00 69.69 173 SER A N 1
ATOM 1347 C CA . SER A 1 173 ? -14.417 -25.354 4.315 1.00 69.69 173 SER A CA 1
ATOM 1348 C C . SER A 1 173 ? -15.641 -25.204 3.403 1.00 69.69 173 SER A C 1
ATOM 1350 O O . SER A 1 173 ? -15.802 -25.991 2.472 1.00 69.69 173 SER A O 1
ATOM 1352 N N . ALA A 1 174 ? -16.497 -24.200 3.625 1.00 64.12 174 ALA A N 1
ATOM 1353 C CA . ALA A 1 174 ? -17.596 -23.889 2.718 1.00 64.12 174 ALA A CA 1
ATOM 1354 C C . ALA A 1 174 ? -17.071 -23.270 1.406 1.00 64.12 174 ALA A C 1
ATOM 1356 O O . ALA A 1 174 ? -16.373 -22.258 1.431 1.00 64.12 174 ALA A O 1
ATOM 1357 N N . ASN A 1 175 ? -17.481 -23.813 0.252 1.00 62.78 175 ASN A N 1
ATOM 1358 C CA . ASN A 1 175 ? -17.095 -23.334 -1.093 1.00 62.78 175 ASN A CA 1
ATOM 1359 C C . ASN A 1 175 ? -17.437 -21.854 -1.380 1.00 62.78 175 ASN A C 1
ATOM 1361 O O . ASN A 1 175 ? -17.031 -21.315 -2.405 1.00 62.78 175 ASN A O 1
ATOM 1365 N N . THR A 1 176 ? -18.190 -21.192 -0.500 1.00 71.94 176 THR A N 1
ATOM 1366 C CA . THR A 1 176 ? -18.599 -19.785 -0.611 1.00 71.94 176 THR A CA 1
ATOM 1367 C C . THR A 1 176 ? -17.741 -18.827 0.219 1.00 71.94 176 THR A C 1
ATOM 1369 O O . THR A 1 176 ? -18.034 -17.631 0.246 1.00 71.94 176 THR A O 1
ATOM 1372 N N . PHE A 1 177 ? -16.725 -19.310 0.945 1.00 82.19 177 PHE A N 1
ATOM 1373 C CA . PHE A 1 177 ? -15.919 -18.448 1.808 1.00 82.19 177 PHE A CA 1
ATOM 1374 C C . PHE A 1 177 ? -14.984 -17.543 0.988 1.00 82.19 177 PHE A C 1
ATOM 1376 O O . PHE A 1 177 ? -14.049 -17.999 0.329 1.00 82.19 177 PHE A O 1
ATOM 1383 N N . ASP A 1 178 ? -15.211 -16.231 1.064 1.00 89.06 178 ASP A N 1
ATOM 1384 C CA . ASP A 1 178 ? -14.417 -15.219 0.363 1.00 89.06 178 ASP A CA 1
ATOM 1385 C C . ASP A 1 178 ? -13.151 -14.871 1.167 1.00 89.06 178 ASP A C 1
ATOM 1387 O O . ASP A 1 178 ? -13.130 -13.957 1.997 1.00 89.06 178 ASP A O 1
ATOM 1391 N N . ILE A 1 179 ? -12.080 -15.635 0.927 1.00 91.88 179 ILE A N 1
ATOM 1392 C CA . ILE A 1 179 ? -10.761 -15.436 1.552 1.00 91.88 179 ILE A CA 1
ATOM 1393 C C . ILE A 1 179 ? -10.200 -14.027 1.282 1.00 91.88 179 ILE A C 1
ATOM 1395 O O . ILE A 1 179 ? -9.768 -13.383 2.245 1.00 91.88 179 ILE A O 1
ATOM 1399 N N . PRO A 1 180 ? -10.203 -13.496 0.038 1.00 91.81 180 PRO A N 1
ATOM 1400 C CA . PRO A 1 180 ? -9.765 -12.125 -0.218 1.00 91.81 180 PRO A CA 1
ATOM 1401 C C . PRO A 1 180 ? -10.501 -11.094 0.639 1.00 91.81 180 PRO A C 1
ATOM 1403 O O . PRO A 1 180 ? -9.876 -10.196 1.210 1.00 91.81 180 PRO A O 1
ATOM 1406 N N . ARG A 1 181 ? -11.828 -11.217 0.754 1.00 87.75 181 ARG A N 1
ATOM 1407 C CA . ARG A 1 181 ? -12.635 -10.340 1.602 1.00 87.75 181 ARG A CA 1
ATOM 1408 C C . ARG A 1 181 ? -12.268 -10.511 3.064 1.00 87.75 181 ARG A C 1
ATOM 1410 O O . ARG A 1 181 ? -12.052 -9.500 3.725 1.00 87.75 181 ARG A O 1
ATOM 1417 N N . TRP A 1 182 ? -12.152 -11.737 3.558 1.00 93.38 182 TRP A N 1
ATOM 1418 C CA . TRP A 1 182 ? -11.748 -11.996 4.938 1.00 93.38 182 TRP A CA 1
ATOM 1419 C C . TRP A 1 182 ? -10.404 -11.328 5.264 1.00 93.38 182 TRP A C 1
ATOM 1421 O O . TRP A 1 182 ? -10.349 -10.504 6.174 1.00 93.38 182 TRP A O 1
ATOM 1431 N N . LEU A 1 183 ? -9.370 -11.540 4.440 1.00 93.56 183 LEU A N 1
ATOM 1432 C CA . LEU A 1 183 ? -8.050 -10.922 4.616 1.00 93.56 183 LEU A CA 1
ATOM 1433 C C . LEU A 1 183 ? -8.109 -9.385 4.661 1.00 93.56 183 LEU A C 1
ATOM 1435 O O . LEU A 1 183 ? -7.424 -8.770 5.486 1.00 93.56 183 LEU A O 1
ATOM 1439 N N . ARG A 1 184 ? -8.936 -8.751 3.812 1.00 87.69 184 ARG A N 1
ATOM 1440 C CA . ARG A 1 184 ? -9.131 -7.288 3.828 1.00 87.69 184 ARG A CA 1
ATOM 1441 C C . ARG A 1 184 ? -9.691 -6.798 5.166 1.00 87.69 184 ARG A C 1
ATOM 1443 O O . ARG A 1 184 ? -9.180 -5.811 5.690 1.00 87.69 184 ARG A O 1
ATOM 1450 N N . HIS A 1 185 ? -10.667 -7.501 5.740 1.00 82.25 185 HIS A N 1
ATOM 1451 C CA . HIS A 1 185 ? -11.301 -7.109 7.005 1.00 82.25 185 HIS A CA 1
ATOM 1452 C C . HIS A 1 185 ? -10.419 -7.420 8.224 1.00 82.25 185 HIS A C 1
ATOM 1454 O O . HIS A 1 185 ? -10.289 -6.597 9.131 1.00 82.25 185 HIS A O 1
ATOM 1460 N N . THR A 1 186 ? -9.755 -8.579 8.254 1.00 88.19 186 THR A N 1
ATOM 1461 C CA . THR A 1 186 ? -9.062 -9.052 9.464 1.00 88.19 186 THR A CA 1
ATOM 1462 C C . THR A 1 186 ? -7.601 -8.627 9.569 1.00 88.19 186 THR A C 1
ATOM 1464 O O . THR A 1 186 ? -7.057 -8.613 10.673 1.00 88.19 186 THR A O 1
ATOM 1467 N N . SER A 1 187 ? -6.949 -8.227 8.472 1.00 87.31 187 SER A N 1
ATOM 1468 C CA . SER A 1 187 ? -5.512 -7.891 8.471 1.00 87.31 187 SER A CA 1
ATOM 1469 C C . SER A 1 187 ? -5.140 -6.788 9.469 1.00 87.31 187 SER A C 1
ATOM 1471 O O . SER A 1 187 ? -4.165 -6.916 10.216 1.00 87.31 187 SER A O 1
ATOM 1473 N N . SER A 1 188 ? -5.934 -5.716 9.534 1.00 80.75 188 SER A N 1
ATOM 1474 C CA . SER A 1 188 ? -5.702 -4.600 10.459 1.00 80.75 188 SER A CA 1
ATOM 1475 C C . SER A 1 188 ? -5.894 -5.016 11.924 1.00 80.75 188 SER A C 1
ATOM 1477 O O . SER A 1 188 ? -5.129 -4.594 12.799 1.00 80.75 188 SER A O 1
ATOM 1479 N N . ILE A 1 189 ? -6.863 -5.897 12.185 1.00 81.12 189 ILE A N 1
ATOM 1480 C CA . ILE A 1 189 ? -7.174 -6.446 13.507 1.00 81.12 189 ILE A CA 1
ATOM 1481 C C . ILE A 1 189 ? -6.043 -7.362 13.976 1.00 81.12 189 ILE A C 1
ATOM 1483 O O . ILE A 1 189 ? -5.547 -7.204 15.094 1.00 81.12 189 ILE A O 1
ATOM 1487 N N . ALA A 1 190 ? -5.570 -8.255 13.107 1.00 86.19 190 ALA A N 1
ATOM 1488 C CA . ALA A 1 190 ? -4.436 -9.129 13.380 1.00 86.19 190 ALA A CA 1
ATOM 1489 C C . ALA A 1 190 ? -3.167 -8.316 13.704 1.00 86.19 190 ALA A C 1
ATOM 1491 O O . ALA A 1 190 ? -2.500 -8.564 14.712 1.00 86.19 190 ALA A O 1
ATOM 1492 N N . ALA A 1 191 ? -2.889 -7.257 12.935 1.00 83.25 191 ALA A N 1
ATOM 1493 C CA . ALA A 1 191 ? -1.776 -6.347 13.208 1.00 83.25 191 ALA A CA 1
ATOM 1494 C C . ALA A 1 191 ? -1.922 -5.614 14.557 1.00 83.25 191 ALA A C 1
ATOM 1496 O O . ALA A 1 191 ? -0.947 -5.432 15.291 1.00 83.25 191 ALA A O 1
ATOM 1497 N N . MET A 1 192 ? -3.138 -5.189 14.923 1.00 78.25 192 MET A N 1
ATOM 1498 C CA . MET A 1 192 ? -3.406 -4.608 16.245 1.00 78.25 192 MET A CA 1
ATOM 1499 C C . MET A 1 192 ? -3.186 -5.615 17.376 1.00 78.25 192 MET A C 1
ATOM 1501 O O . MET A 1 192 ? -2.618 -5.241 18.405 1.00 78.25 192 MET A O 1
ATOM 1505 N N . LYS A 1 193 ? -3.588 -6.877 17.191 1.00 84.38 193 LYS A N 1
ATOM 1506 C CA . LYS A 1 193 ? -3.391 -7.929 18.191 1.00 84.38 193 LYS A CA 1
ATOM 1507 C C . LYS A 1 193 ? -1.909 -8.178 18.457 1.00 84.38 193 LYS A C 1
ATOM 1509 O O . LYS A 1 193 ? -1.523 -8.185 19.625 1.00 84.38 193 LYS A O 1
ATOM 1514 N N . LEU A 1 194 ? -1.082 -8.292 17.412 1.00 90.12 194 LEU A N 1
ATOM 1515 C CA . LEU A 1 194 ? 0.366 -8.444 17.580 1.00 90.12 194 LEU A CA 1
ATOM 1516 C C . LEU A 1 194 ? 0.969 -7.260 18.350 1.00 90.12 194 LEU A C 1
ATOM 1518 O O . LEU A 1 194 ? 1.691 -7.461 19.323 1.00 90.12 194 LEU A O 1
ATOM 1522 N N . ARG A 1 195 ? 0.624 -6.019 17.975 1.00 85.62 195 ARG A N 1
ATOM 1523 C CA . ARG A 1 195 ? 1.114 -4.818 18.678 1.00 85.62 195 ARG A CA 1
ATOM 1524 C C . ARG A 1 195 ? 0.730 -4.809 20.155 1.00 85.62 195 ARG A C 1
ATOM 1526 O O . ARG A 1 195 ? 1.543 -4.428 20.994 1.00 85.62 195 ARG A O 1
ATOM 1533 N N . LYS A 1 196 ? -0.497 -5.222 20.481 1.00 82.06 196 LYS A N 1
ATOM 1534 C CA . LYS A 1 196 ? -0.967 -5.309 21.867 1.00 82.06 196 LYS A CA 1
ATOM 1535 C C . LYS A 1 196 ? -0.182 -6.361 22.657 1.00 82.06 196 LYS A C 1
ATOM 1537 O O . LYS A 1 196 ? 0.311 -6.038 23.732 1.00 82.06 196 LYS A O 1
ATOM 1542 N N . LEU A 1 197 ? -0.003 -7.558 22.093 1.00 87.12 197 LEU A N 1
ATOM 1543 C CA . LEU A 1 197 ? 0.802 -8.628 22.693 1.00 87.12 197 LEU A CA 1
ATOM 1544 C C . LEU A 1 197 ? 2.236 -8.152 22.981 1.00 87.12 197 LEU A C 1
ATOM 1546 O O . LEU A 1 197 ? 2.737 -8.305 24.092 1.00 87.12 197 LEU A O 1
ATOM 1550 N N . GLN A 1 198 ? 2.876 -7.501 22.008 1.00 87.12 198 GLN A N 1
ATOM 1551 C CA . GLN A 1 198 ? 4.230 -6.963 22.160 1.00 87.12 198 GLN A CA 1
ATOM 1552 C C . GLN A 1 198 ? 4.322 -5.906 23.267 1.00 87.12 198 GLN A C 1
ATOM 1554 O O . GLN A 1 198 ? 5.274 -5.913 24.043 1.00 87.12 198 GLN A O 1
ATOM 1559 N N . GLN A 1 199 ? 3.332 -5.016 23.376 1.00 82.94 199 GLN A N 1
ATOM 1560 C CA . GLN A 1 199 ? 3.281 -4.012 24.442 1.00 82.94 199 GLN A CA 1
ATOM 1561 C C . GLN A 1 199 ? 3.077 -4.632 25.828 1.00 82.94 199 GLN A C 1
ATOM 1563 O O . GLN A 1 199 ? 3.644 -4.141 26.801 1.00 82.94 199 GLN A O 1
ATOM 1568 N N . GLU A 1 200 ? 2.254 -5.675 25.938 1.00 85.81 200 GLU A N 1
ATOM 1569 C CA . GLU A 1 200 ? 2.015 -6.387 27.198 1.00 85.81 200 GLU A CA 1
ATOM 1570 C C . GLU A 1 200 ? 3.284 -7.098 27.673 1.00 85.81 200 GLU A C 1
ATOM 1572 O O . GLU A 1 200 ? 3.704 -6.910 28.813 1.00 85.81 200 GLU A O 1
ATOM 1577 N N . LEU A 1 201 ? 3.961 -7.817 26.779 1.00 85.88 201 LEU A N 1
ATOM 1578 C CA . LEU A 1 201 ? 5.218 -8.497 27.094 1.00 85.88 201 LEU A CA 1
ATOM 1579 C C . LEU A 1 201 ? 6.355 -7.519 27.392 1.00 85.88 201 LEU A C 1
ATOM 1581 O O . LEU A 1 201 ? 7.160 -7.774 28.283 1.00 85.88 201 LEU A O 1
ATOM 1585 N N . TRP A 1 202 ? 6.403 -6.379 26.696 1.00 80.75 202 TRP A N 1
ATOM 1586 C CA . TRP A 1 202 ? 7.356 -5.313 27.003 1.00 80.75 202 TRP A CA 1
ATOM 1587 C C . TRP A 1 202 ? 7.171 -4.784 28.427 1.00 80.75 202 TRP A C 1
ATOM 1589 O O . TRP A 1 202 ? 8.149 -4.610 29.147 1.00 80.75 202 TRP A O 1
ATOM 1599 N N . LYS A 1 203 ? 5.925 -4.545 28.856 1.00 80.19 203 LYS A N 1
ATOM 1600 C CA . LYS A 1 203 ? 5.640 -4.100 30.229 1.00 80.19 203 LYS A CA 1
ATOM 1601 C C . LYS A 1 203 ? 6.104 -5.127 31.258 1.00 80.19 203 LYS A C 1
ATOM 1603 O O . LYS A 1 203 ? 6.748 -4.741 32.224 1.00 80.19 203 LYS A O 1
ATOM 1608 N N . LEU A 1 204 ? 5.840 -6.411 31.015 1.00 81.38 204 LEU A N 1
ATOM 1609 C CA . LEU A 1 204 ? 6.284 -7.493 31.895 1.00 81.38 204 LEU A CA 1
ATOM 1610 C C . LEU A 1 204 ? 7.818 -7.591 31.978 1.00 81.38 204 LEU A C 1
ATOM 1612 O O . LEU A 1 204 ? 8.351 -7.805 33.063 1.00 81.38 204 LEU A O 1
ATOM 1616 N N . ASP A 1 205 ? 8.536 -7.405 30.864 1.00 77.81 205 ASP A N 1
ATOM 1617 C CA . ASP A 1 205 ? 10.009 -7.381 30.853 1.00 77.81 205 ASP A CA 1
ATOM 1618 C C . ASP A 1 205 ? 10.560 -6.175 31.633 1.00 77.81 205 ASP A C 1
ATOM 1620 O O . ASP A 1 205 ? 11.490 -6.320 32.422 1.00 77.81 205 ASP A O 1
ATOM 1624 N N . VAL A 1 206 ? 9.950 -4.992 31.487 1.00 75.12 206 VAL A N 1
ATOM 1625 C CA . VAL A 1 206 ? 10.314 -3.803 32.279 1.00 75.12 206 VAL A CA 1
ATOM 1626 C C . VAL A 1 206 ? 10.085 -4.046 33.773 1.00 75.12 206 VAL A C 1
ATOM 1628 O O . VAL A 1 206 ? 11.001 -3.830 34.562 1.00 75.12 206 VAL A O 1
ATOM 1631 N N . GLU A 1 207 ? 8.917 -4.564 34.159 1.00 76.12 207 GLU A N 1
ATOM 1632 C CA . GLU A 1 207 ? 8.595 -4.886 35.558 1.00 76.12 207 GLU A CA 1
ATOM 1633 C C . GLU A 1 207 ? 9.554 -5.930 36.150 1.00 76.12 207 GLU A C 1
ATOM 1635 O O . GLU A 1 207 ? 9.930 -5.842 37.320 1.00 76.12 207 GLU A O 1
ATOM 1640 N N . LYS A 1 208 ? 9.974 -6.920 35.353 1.00 74.62 208 LYS A N 1
ATOM 1641 C CA . LYS A 1 208 ? 10.945 -7.933 35.778 1.00 74.62 208 LYS A CA 1
ATOM 1642 C C . LYS A 1 208 ? 12.334 -7.325 35.991 1.00 74.62 208 LYS A C 1
ATOM 1644 O O . LYS A 1 208 ? 12.942 -7.551 37.031 1.00 74.62 208 LYS A O 1
ATOM 1649 N N . ARG A 1 209 ? 12.805 -6.487 35.064 1.00 70.44 209 ARG A N 1
ATOM 1650 C CA . ARG A 1 209 ? 14.098 -5.789 35.183 1.00 70.44 209 ARG A CA 1
ATOM 1651 C C . ARG A 1 209 ? 14.141 -4.791 36.338 1.00 70.44 209 ARG A C 1
ATOM 1653 O O . ARG A 1 209 ? 15.207 -4.571 36.902 1.00 70.44 209 ARG A O 1
ATOM 1660 N N . GLU A 1 210 ? 13.010 -4.180 36.687 1.00 70.25 210 GLU A N 1
ATOM 1661 C CA . GLU A 1 210 ? 12.902 -3.321 37.871 1.00 70.25 210 GLU A CA 1
ATOM 1662 C C . GLU A 1 210 ? 12.984 -4.122 39.179 1.00 70.25 210 GLU A C 1
ATOM 1664 O O . GLU A 1 210 ? 13.559 -3.627 40.146 1.00 70.25 210 GLU A O 1
ATOM 1669 N N . LYS A 1 211 ? 12.473 -5.361 39.203 1.00 65.75 211 LYS A N 1
ATOM 1670 C CA . LYS A 1 211 ? 12.579 -6.273 40.356 1.00 65.75 211 LYS A CA 1
ATOM 1671 C C . LYS A 1 211 ? 13.957 -6.924 40.503 1.00 65.75 211 LYS A C 1
ATOM 1673 O O . LYS A 1 211 ? 14.370 -7.179 41.626 1.00 65.75 211 LYS A O 1
ATOM 1678 N N . ASP A 1 212 ? 14.660 -7.154 39.396 1.00 64.62 212 ASP A N 1
ATOM 1679 C CA . ASP A 1 212 ? 15.972 -7.820 39.371 1.00 64.62 212 ASP A CA 1
ATOM 1680 C C . ASP A 1 212 ? 17.159 -6.849 39.597 1.00 64.62 212 ASP A C 1
ATOM 1682 O O . ASP A 1 212 ? 18.320 -7.251 39.494 1.00 64.62 212 ASP A O 1
ATOM 1686 N N . LYS A 1 213 ? 16.913 -5.564 39.905 1.00 49.50 213 LYS A N 1
ATOM 1687 C CA . LYS A 1 213 ? 17.981 -4.618 40.274 1.00 49.50 213 LYS A CA 1
ATOM 1688 C C . LYS A 1 213 ? 18.544 -4.964 41.665 1.00 49.50 213 LYS A C 1
ATOM 1690 O O . LYS A 1 213 ? 17.780 -4.953 42.629 1.00 49.50 213 LYS A O 1
ATOM 1695 N N . PRO A 1 214 ? 19.858 -5.216 41.811 1.00 46.31 214 PRO A N 1
ATOM 1696 C CA . PRO A 1 214 ? 20.457 -5.461 43.119 1.00 46.31 214 PRO A CA 1
ATOM 1697 C C . PRO A 1 214 ? 20.425 -4.190 43.982 1.00 46.31 214 PRO A C 1
ATOM 1699 O O . PRO A 1 214 ? 20.696 -3.092 43.491 1.00 46.31 214 PRO A O 1
ATOM 1702 N N . MET A 1 215 ? 20.104 -4.347 45.272 1.00 40.97 215 MET A N 1
ATOM 1703 C CA . MET A 1 215 ? 20.297 -3.311 46.292 1.00 40.97 215 MET A CA 1
ATOM 1704 C C . MET A 1 215 ? 21.796 -3.028 46.427 1.00 40.97 215 MET A C 1
ATOM 1706 O O . MET A 1 215 ? 22.538 -3.875 46.917 1.00 40.97 215 MET A O 1
ATOM 1710 N N . SER A 1 216 ? 22.244 -1.857 45.982 1.00 35.97 216 SER A N 1
ATOM 1711 C CA . SER A 1 216 ? 23.559 -1.318 46.327 1.00 35.97 216 SER A CA 1
ATOM 1712 C C . SER A 1 216 ? 23.394 -0.236 47.389 1.00 35.97 216 SER A C 1
ATOM 1714 O O . SER A 1 216 ? 22.670 0.736 47.161 1.00 35.97 216 SER A O 1
ATOM 1716 N N . ASP A 1 217 ? 24.081 -0.412 48.515 1.00 36.56 217 ASP A N 1
ATOM 1717 C CA . ASP A 1 217 ? 24.262 0.603 49.551 1.00 36.56 217 ASP A CA 1
ATOM 1718 C C . ASP A 1 217 ? 25.118 1.769 49.030 1.00 36.56 217 ASP A C 1
ATOM 1720 O O . ASP A 1 217 ? 26.184 1.541 48.455 1.00 36.56 217 ASP A O 1
ATOM 1724 N N . SER A 1 218 ? 24.632 2.997 49.247 1.00 34.22 218 SER A N 1
ATOM 1725 C CA . SER A 1 218 ? 25.342 4.253 49.586 1.00 34.22 218 SER A CA 1
ATOM 1726 C C . SER A 1 218 ? 24.727 5.506 48.928 1.00 34.22 218 SER A C 1
ATOM 1728 O O . SER A 1 218 ? 24.794 5.715 47.720 1.00 34.22 218 SER A O 1
ATOM 1730 N N . ASP A 1 219 ? 24.055 6.263 49.797 1.00 33.75 219 ASP A N 1
ATOM 1731 C CA . ASP A 1 219 ? 23.907 7.712 49.994 1.00 33.75 219 ASP A CA 1
ATOM 1732 C C . ASP A 1 219 ? 24.011 8.752 48.857 1.00 33.75 219 ASP A C 1
ATOM 1734 O O . ASP A 1 219 ? 25.004 8.866 48.145 1.00 33.75 219 ASP A O 1
ATOM 1738 N N . ASP A 1 220 ? 22.969 9.604 48.878 1.00 34.62 220 ASP A N 1
ATOM 1739 C CA . ASP A 1 220 ? 22.877 11.044 48.567 1.00 34.62 220 ASP A CA 1
ATOM 1740 C C . ASP A 1 220 ? 23.253 11.534 47.150 1.00 34.62 220 ASP A C 1
ATOM 1742 O O . ASP A 1 220 ? 24.341 11.322 46.643 1.00 34.62 220 ASP A O 1
ATOM 1746 N N . HIS A 1 221 ? 22.443 12.289 46.401 1.00 31.83 221 HIS A N 1
ATOM 1747 C CA . HIS A 1 221 ? 21.239 13.066 46.681 1.00 31.83 221 HIS A CA 1
ATOM 1748 C C . HIS A 1 221 ? 20.418 13.235 45.380 1.00 31.83 221 HIS A C 1
ATOM 1750 O O . HIS A 1 221 ? 20.963 13.346 44.285 1.00 31.83 221 HIS A O 1
ATOM 1756 N N . ALA A 1 222 ? 19.108 13.430 45.565 1.00 33.31 222 ALA A N 1
ATOM 1757 C CA . ALA A 1 222 ? 18.182 14.176 44.703 1.00 33.31 222 ALA A CA 1
ATOM 1758 C C . ALA A 1 222 ? 17.479 13.460 43.523 1.00 33.31 222 ALA A C 1
ATOM 1760 O O . ALA A 1 222 ? 18.004 13.259 42.434 1.00 33.31 222 ALA A O 1
ATOM 1761 N N . ALA A 1 223 ? 16.168 13.323 43.760 1.00 32.88 223 ALA A N 1
ATOM 1762 C CA . ALA A 1 223 ? 15.047 13.468 42.831 1.00 32.88 223 ALA A CA 1
ATOM 1763 C C . ALA A 1 223 ? 14.322 12.195 42.351 1.00 32.88 223 ALA A C 1
ATOM 1765 O O . ALA A 1 223 ? 14.806 11.389 41.567 1.00 32.88 223 ALA A O 1
ATOM 1766 N N . CYS A 1 224 ? 13.042 12.172 42.745 1.00 30.58 224 CYS A N 1
ATOM 1767 C CA . CYS A 1 224 ? 11.919 11.397 42.216 1.00 30.58 224 CYS A CA 1
ATOM 1768 C C . CYS A 1 224 ? 11.822 9.914 42.597 1.00 30.58 224 CYS A C 1
ATOM 1770 O O . CYS A 1 224 ? 11.874 9.013 41.764 1.00 30.58 224 CYS A O 1
ATOM 1772 N N . GLN A 1 225 ? 11.460 9.689 43.863 1.00 32.03 225 GLN A N 1
ATOM 1773 C CA . GLN A 1 225 ? 10.634 8.547 44.252 1.00 32.03 225 GLN A CA 1
ATOM 1774 C C . GLN A 1 225 ? 9.301 8.571 43.480 1.00 32.03 225 GLN A C 1
ATOM 1776 O O . GLN A 1 225 ? 8.372 9.298 43.833 1.00 32.03 225 GLN A O 1
ATOM 1781 N N . VAL A 1 226 ? 9.175 7.745 42.441 1.00 33.59 226 VAL A N 1
ATOM 1782 C CA . VAL A 1 226 ? 7.864 7.333 41.929 1.00 33.59 226 VAL A CA 1
ATOM 1783 C C . VAL A 1 226 ? 7.483 6.062 42.676 1.00 33.59 226 VAL A C 1
ATOM 1785 O O . VAL A 1 226 ? 7.829 4.953 42.282 1.00 33.59 226 VAL A O 1
ATOM 1788 N N . GLN A 1 227 ? 6.797 6.246 43.804 1.00 37.34 227 GLN A N 1
ATOM 1789 C CA . GLN A 1 227 ? 6.185 5.161 44.564 1.00 37.34 227 GLN A CA 1
ATOM 1790 C C . GLN A 1 227 ? 5.240 4.349 43.669 1.00 37.34 227 GLN A C 1
ATOM 1792 O O . GLN A 1 227 ? 4.226 4.853 43.172 1.00 37.34 227 GLN A O 1
ATOM 1797 N N . ALA A 1 228 ? 5.556 3.062 43.534 1.00 42.66 228 ALA A N 1
ATOM 1798 C CA . ALA A 1 228 ? 4.611 2.019 43.181 1.00 42.66 228 ALA A CA 1
ATOM 1799 C C . ALA A 1 228 ? 3.410 2.104 44.137 1.00 42.66 228 ALA A C 1
ATOM 1801 O O . ALA A 1 228 ? 3.527 1.833 45.330 1.00 42.66 228 ALA A O 1
ATOM 1802 N N . SER A 1 229 ? 2.251 2.524 43.626 1.00 37.03 229 SER A N 1
ATOM 1803 C CA . SER A 1 229 ? 1.003 2.497 44.387 1.00 37.03 229 SER A CA 1
ATOM 1804 C C . SER A 1 229 ? 0.087 1.424 43.821 1.00 37.03 229 SER A C 1
ATOM 1806 O O . SER A 1 229 ? -0.147 1.340 42.615 1.00 37.03 229 SER A O 1
ATOM 1808 N N . SER A 1 230 ? -0.379 0.586 44.742 1.00 43.16 230 SER A N 1
ATOM 1809 C CA . SER A 1 230 ? -1.351 -0.487 44.591 1.00 43.16 230 SER A CA 1
ATOM 1810 C C . SER A 1 230 ? -2.445 -0.190 43.561 1.00 43.16 230 SER A C 1
ATOM 1812 O O . SER A 1 230 ? -2.958 0.928 43.461 1.00 43.16 230 SER A O 1
ATOM 1814 N N . CYS A 1 231 ? -2.820 -1.221 42.799 1.00 48.88 231 CYS A N 1
ATOM 1815 C CA . CYS A 1 231 ? -3.870 -1.193 41.783 1.00 48.88 231 CYS A CA 1
ATOM 1816 C C . CYS A 1 231 ? -5.264 -1.011 42.418 1.00 48.88 231 CYS A C 1
ATOM 1818 O O . CYS A 1 231 ? -6.113 -1.893 42.369 1.00 48.88 231 CYS A O 1
ATOM 1820 N N . VAL A 1 232 ? -5.515 0.136 43.049 1.00 65.44 232 VAL A N 1
ATOM 1821 C CA . VAL A 1 232 ? -6.862 0.542 43.438 1.00 65.44 232 VAL A CA 1
ATOM 1822 C C . VAL A 1 232 ? -7.538 1.080 42.186 1.00 65.44 232 VAL A C 1
ATOM 1824 O O . VAL A 1 232 ? -7.161 2.132 41.655 1.00 65.44 232 VAL A O 1
ATOM 1827 N N . LYS A 1 233 ? -8.515 0.325 41.692 1.00 85.88 233 LYS A N 1
ATOM 1828 C CA . LYS A 1 233 ? -9.371 0.751 40.592 1.00 85.88 233 LYS A CA 1
ATOM 1829 C C . LYS A 1 233 ? -10.403 1.762 41.090 1.00 85.88 233 LYS A C 1
ATOM 1831 O O . LYS A 1 233 ? -10.937 1.633 42.186 1.00 85.88 233 LYS A O 1
ATOM 1836 N N . VAL A 1 234 ? -10.646 2.782 40.277 1.00 91.31 234 VAL A N 1
ATOM 1837 C CA . VAL A 1 234 ? -11.628 3.842 40.512 1.00 91.31 234 VAL A CA 1
ATOM 1838 C C . VAL A 1 234 ? -12.836 3.559 39.630 1.00 91.31 234 VAL A C 1
ATOM 1840 O O . VAL A 1 234 ? -12.672 3.405 38.417 1.00 91.31 234 VAL A O 1
ATOM 1843 N N . ARG A 1 235 ? -14.035 3.488 40.216 1.00 95.00 235 ARG A N 1
ATOM 1844 C CA . ARG A 1 235 ? -15.283 3.345 39.452 1.00 95.00 235 ARG A CA 1
ATOM 1845 C C . ARG A 1 235 ? -15.610 4.654 38.738 1.00 95.00 235 ARG A C 1
ATOM 1847 O O . ARG A 1 235 ? -15.493 5.723 39.329 1.00 95.00 235 ARG A O 1
ATOM 1854 N N . VAL A 1 236 ? -16.014 4.568 37.476 1.00 90.81 236 VAL A N 1
ATOM 1855 C CA . VAL A 1 236 ? -16.410 5.717 36.657 1.00 90.81 236 VAL A CA 1
ATOM 1856 C C . VAL A 1 236 ? -17.901 5.617 36.365 1.00 90.81 236 VAL A C 1
ATOM 1858 O O . VAL A 1 236 ? -18.360 4.605 35.830 1.00 90.81 236 VAL A O 1
ATOM 1861 N N . LEU A 1 237 ? -18.641 6.661 36.726 1.00 89.06 237 LEU A N 1
ATOM 1862 C CA . LEU A 1 237 ? -20.074 6.793 36.491 1.00 89.06 237 LEU A CA 1
ATOM 1863 C C . LEU A 1 237 ? -20.353 7.782 35.350 1.00 89.06 237 LEU A C 1
ATOM 1865 O O . LEU A 1 237 ? -19.572 8.710 35.116 1.00 89.06 237 LEU A O 1
ATOM 1869 N N . ASP A 1 238 ? -21.465 7.593 34.645 1.00 83.81 238 ASP A N 1
ATOM 1870 C CA . ASP A 1 238 ? -22.006 8.579 33.708 1.00 83.81 238 ASP A CA 1
ATOM 1871 C C . ASP A 1 238 ? -22.591 9.792 34.446 1.00 83.81 238 ASP A C 1
ATOM 1873 O O . ASP A 1 238 ? -22.686 9.807 35.674 1.00 83.81 238 ASP A O 1
ATOM 1877 N N . ARG A 1 239 ? -23.023 10.816 33.703 1.00 84.19 239 ARG A N 1
ATOM 1878 C CA . ARG A 1 239 ? -23.623 12.025 34.290 1.00 84.19 239 ARG A CA 1
ATOM 1879 C C . ARG A 1 239 ? -24.849 11.748 35.167 1.00 84.19 239 ARG A C 1
ATOM 1881 O O . ARG A 1 239 ? -25.110 12.535 36.071 1.00 84.19 239 ARG A O 1
ATOM 1888 N N . ASN A 1 240 ? -25.547 10.636 34.957 1.00 84.06 240 ASN A N 1
ATOM 1889 C CA . ASN A 1 240 ? -26.742 10.244 35.701 1.00 84.06 240 ASN A CA 1
ATOM 1890 C C . ASN A 1 240 ? -26.430 9.30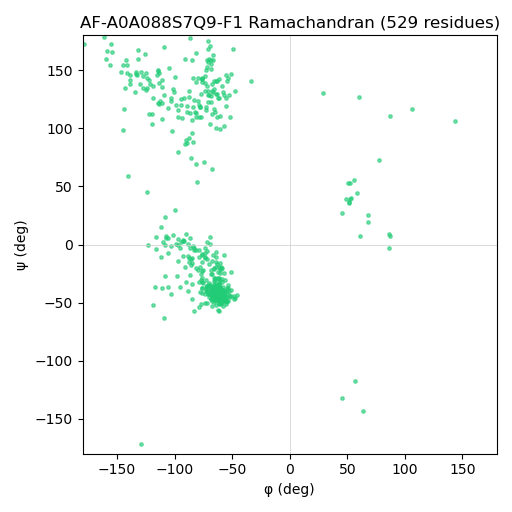1 36.881 1.00 84.06 240 ASN A C 1
ATOM 1892 O O . ASN A 1 240 ? -27.349 8.874 37.573 1.00 84.06 240 ASN A O 1
ATOM 1896 N N . GLY A 1 241 ? -25.155 8.979 37.127 1.00 83.81 241 GLY A N 1
ATOM 1897 C CA . GLY A 1 241 ? -24.727 8.096 38.213 1.00 83.81 241 GLY A CA 1
ATOM 1898 C C . GLY A 1 241 ? -24.719 6.604 37.860 1.00 83.81 241 GLY A C 1
ATOM 1899 O O . GLY A 1 241 ? -24.472 5.778 38.740 1.00 83.81 241 GLY A O 1
ATOM 1900 N N . ASN A 1 242 ? -24.938 6.224 36.597 1.00 83.94 242 ASN A N 1
ATOM 1901 C CA . ASN A 1 242 ? -24.855 4.825 36.174 1.00 83.94 242 ASN A CA 1
ATOM 1902 C C . ASN A 1 242 ? -23.404 4.403 35.970 1.00 83.94 242 ASN A C 1
ATOM 1904 O O . ASN A 1 242 ? -22.584 5.155 35.450 1.00 83.94 242 ASN A O 1
ATOM 1908 N N . PHE A 1 243 ? -23.085 3.162 36.323 1.00 87.69 243 PHE A N 1
ATOM 1909 C CA . PHE A 1 243 ? -21.743 2.625 36.130 1.00 87.69 243 PHE A CA 1
ATOM 1910 C C . PHE A 1 243 ? -21.377 2.495 34.645 1.00 87.69 243 PHE A C 1
ATOM 1912 O O . PHE A 1 243 ? -22.145 1.948 33.857 1.00 87.69 243 PHE A O 1
ATOM 1919 N N . LEU A 1 244 ? -20.172 2.950 34.289 1.00 78.50 244 LEU A N 1
ATOM 1920 C CA . LEU A 1 244 ? -19.613 2.825 32.943 1.00 78.50 244 LEU A CA 1
ATOM 1921 C C . LEU A 1 244 ? -18.468 1.810 32.889 1.00 78.50 244 LEU A C 1
ATOM 1923 O O . LEU A 1 244 ? -18.551 0.815 32.176 1.00 78.50 244 LEU A O 1
ATOM 1927 N N . PHE A 1 245 ? -17.372 2.084 33.602 1.00 83.75 245 PHE A N 1
ATOM 1928 C CA . PHE A 1 245 ? -16.165 1.250 33.622 1.00 83.75 245 PHE A CA 1
ATOM 1929 C C . PHE A 1 245 ? -15.289 1.567 34.844 1.00 83.75 245 PHE A C 1
ATOM 1931 O O . PHE A 1 245 ? -15.588 2.459 35.636 1.00 83.75 245 PHE A O 1
ATOM 1938 N N . GLU A 1 246 ? -14.172 0.854 34.990 1.00 89.50 246 GLU A N 1
ATOM 1939 C CA . GLU A 1 246 ? -13.154 1.117 36.012 1.00 89.50 246 GLU A CA 1
ATOM 1940 C C . GLU A 1 246 ? -11.855 1.643 35.390 1.00 89.50 246 GLU A C 1
ATOM 1942 O O . GLU A 1 246 ? -11.410 1.155 34.348 1.00 89.50 246 GLU A O 1
ATOM 1947 N N . CYS A 1 247 ? -11.194 2.603 36.038 1.00 80.00 247 CYS A N 1
ATOM 1948 C CA . CYS A 1 247 ? -9.893 3.108 35.595 1.00 80.00 247 CYS A CA 1
ATOM 1949 C C . CYS A 1 247 ? -8.861 3.193 36.723 1.00 80.00 247 CYS A C 1
ATOM 1951 O O . CYS A 1 247 ? -9.186 3.111 37.903 1.00 80.00 247 CYS A O 1
ATOM 1953 N N . SER A 1 248 ? -7.587 3.388 36.373 1.00 86.75 248 SER A N 1
ATOM 1954 C CA . SER A 1 248 ? -6.540 3.631 37.372 1.00 86.75 248 SER A CA 1
ATOM 1955 C C . SER A 1 248 ? -6.723 4.989 38.058 1.00 86.75 248 SER A C 1
ATOM 1957 O O . SER A 1 248 ? -7.250 5.930 37.458 1.00 86.75 248 SER A O 1
ATOM 1959 N N . ARG A 1 249 ? -6.198 5.141 39.282 1.00 84.44 249 ARG A N 1
ATOM 1960 C CA . ARG A 1 249 ? -6.164 6.437 39.991 1.00 84.44 249 ARG A CA 1
ATOM 1961 C C . ARG A 1 249 ? -5.519 7.557 39.174 1.00 84.44 249 ARG A C 1
ATOM 1963 O O . ARG A 1 249 ? -6.003 8.683 39.196 1.00 84.44 249 ARG A O 1
ATOM 1970 N N . LYS A 1 250 ? -4.467 7.249 38.403 1.00 80.44 250 LYS A N 1
ATOM 1971 C CA . LYS A 1 250 ? -3.809 8.221 37.512 1.00 80.44 250 LYS A CA 1
ATOM 1972 C C . LYS A 1 250 ? -4.768 8.733 36.435 1.00 80.44 250 LYS A C 1
ATOM 1974 O O . LYS A 1 250 ? -4.832 9.931 36.186 1.00 80.44 250 LYS A O 1
ATOM 1979 N N . ARG A 1 251 ? -5.551 7.836 35.830 1.00 79.81 251 ARG A N 1
ATOM 1980 C CA . ARG A 1 251 ? -6.540 8.194 34.807 1.00 79.81 251 ARG A CA 1
ATOM 1981 C C . ARG A 1 251 ? -7.750 8.920 35.404 1.00 79.81 251 ARG A C 1
ATOM 1983 O O . ARG A 1 251 ? -8.234 9.867 34.798 1.00 79.81 251 ARG A O 1
ATOM 1990 N N . ALA A 1 252 ? -8.172 8.555 36.613 1.00 87.69 252 ALA A N 1
ATOM 1991 C CA . ALA A 1 252 ? -9.195 9.296 37.347 1.00 87.69 252 ALA A CA 1
ATOM 1992 C C . ALA A 1 252 ? -8.745 10.732 37.662 1.00 87.69 252 ALA A C 1
ATOM 1994 O O . ALA A 1 252 ? -9.484 11.680 37.409 1.00 87.69 252 ALA A O 1
ATOM 1995 N N . LYS A 1 253 ? -7.498 10.909 38.122 1.00 87.00 253 LYS A N 1
ATOM 1996 C CA . LYS A 1 253 ? -6.899 12.231 38.352 1.00 87.00 253 LYS A CA 1
ATOM 1997 C C . LYS A 1 253 ? -6.847 13.065 37.071 1.00 87.00 253 LYS A C 1
ATOM 1999 O O . LYS A 1 253 ? -7.173 14.245 37.120 1.00 87.00 253 LYS A O 1
ATOM 2004 N N . PHE A 1 254 ? -6.507 12.459 35.933 1.00 83.12 254 PHE A N 1
ATOM 2005 C CA . PHE A 1 254 ? -6.546 13.132 34.633 1.00 83.12 254 PHE A CA 1
ATOM 2006 C C . PHE A 1 254 ? -7.952 13.665 34.303 1.00 83.12 254 PHE A C 1
ATOM 2008 O O . PHE A 1 254 ? -8.098 14.822 33.916 1.00 83.12 254 PHE A O 1
ATOM 2015 N N . TYR A 1 255 ? -8.999 12.855 34.502 1.00 87.75 255 TYR A N 1
ATOM 2016 C CA . TYR A 1 255 ? -10.377 13.286 34.244 1.00 87.75 255 TYR A CA 1
ATOM 2017 C C . TYR A 1 255 ? -10.847 14.401 35.183 1.00 87.75 255 TYR A C 1
ATOM 2019 O O . TYR A 1 255 ? -11.487 15.340 34.719 1.00 87.75 255 TYR A O 1
ATOM 2027 N N . VAL A 1 256 ? -10.518 14.318 36.473 1.00 87.69 256 VAL A N 1
ATOM 2028 C CA . VAL A 1 256 ? -10.974 15.285 37.484 1.00 87.69 256 VAL A CA 1
ATOM 2029 C C . VAL A 1 256 ? -10.153 16.575 37.452 1.00 87.69 256 VAL A C 1
ATOM 2031 O O . VAL A 1 256 ? -10.709 17.660 37.335 1.00 87.69 256 VAL A O 1
ATOM 2034 N N . ALA A 1 257 ? -8.827 16.473 37.553 1.00 82.44 257 ALA A N 1
ATOM 2035 C CA . ALA A 1 257 ? -7.960 17.619 37.818 1.00 82.44 257 ALA A CA 1
ATOM 2036 C C . ALA A 1 257 ? -7.375 18.254 36.549 1.00 82.44 257 ALA A C 1
ATOM 2038 O O . ALA A 1 257 ? -7.225 19.467 36.499 1.00 82.44 257 ALA A O 1
ATOM 2039 N N . GLU A 1 258 ? -7.027 17.459 35.532 1.00 79.56 258 GLU A N 1
ATOM 2040 C CA . GLU A 1 258 ? -6.374 17.995 34.323 1.00 79.56 258 GLU A CA 1
ATOM 2041 C C . GLU A 1 258 ? -7.369 18.415 33.243 1.00 79.56 258 GLU A C 1
ATOM 2043 O O . GLU A 1 258 ? -7.084 19.311 32.449 1.00 79.56 258 GLU A O 1
ATOM 2048 N N . LYS A 1 259 ? -8.510 17.724 33.159 1.00 73.81 259 LYS A N 1
ATOM 2049 C CA . LYS A 1 259 ? -9.529 17.973 32.133 1.00 73.81 259 LYS A CA 1
ATOM 2050 C C . LYS A 1 259 ? -10.832 18.546 32.670 1.00 73.81 259 LYS A C 1
ATOM 2052 O O . LYS A 1 259 ? -11.647 18.957 31.853 1.00 73.81 259 LYS A O 1
ATOM 2057 N N . SER A 1 260 ? -11.031 18.565 33.990 1.00 86.12 260 SER A N 1
ATOM 2058 C CA . SER A 1 260 ? -12.269 19.051 34.620 1.00 86.12 260 SER A CA 1
ATOM 2059 C C . SER A 1 260 ? -13.532 18.399 34.038 1.00 86.12 260 SER A C 1
ATOM 2061 O O . SER A 1 260 ? -14.571 19.031 33.888 1.00 86.12 260 SER A O 1
ATOM 2063 N N . LEU A 1 261 ? -13.430 17.118 33.676 1.00 85.50 261 LEU A N 1
ATOM 2064 C CA . LEU A 1 261 ? -14.483 16.337 33.024 1.00 85.50 261 LEU A CA 1
ATOM 2065 C C . LEU A 1 261 ? -15.289 15.481 34.005 1.00 85.50 261 LEU A C 1
ATOM 2067 O O . LEU A 1 261 ? -16.333 14.949 33.631 1.00 85.50 261 LEU A O 1
ATOM 2071 N N . ALA A 1 262 ? -14.797 15.298 35.228 1.00 90.94 262 ALA A N 1
ATOM 2072 C CA . ALA A 1 262 ? -15.419 14.467 36.249 1.00 90.94 262 ALA A CA 1
ATOM 2073 C C . ALA A 1 262 ? -15.278 15.093 37.638 1.00 90.94 262 ALA A C 1
ATOM 2075 O O . ALA A 1 262 ? -14.350 15.862 37.886 1.00 90.94 262 ALA A O 1
ATOM 2076 N N . VAL A 1 263 ? -16.148 14.691 38.558 1.00 93.88 263 VAL A N 1
ATOM 2077 C CA . VAL A 1 263 ? -16.049 14.995 39.992 1.00 93.88 263 VAL A CA 1
ATOM 2078 C C . VAL A 1 263 ? -15.829 13.718 40.789 1.00 93.88 263 VAL A C 1
ATOM 2080 O O . VAL A 1 263 ? -16.257 12.643 40.376 1.00 93.88 263 VAL A O 1
ATOM 2083 N N . ILE A 1 264 ? -15.141 13.823 41.924 1.00 93.94 264 ILE A N 1
ATOM 2084 C CA . ILE A 1 264 ? -14.974 12.700 42.851 1.00 93.94 264 ILE A CA 1
ATOM 2085 C C . ILE A 1 264 ? -16.269 12.558 43.650 1.00 93.94 264 ILE A C 1
ATOM 2087 O O . ILE A 1 264 ? -16.638 13.479 44.371 1.00 93.94 264 ILE A O 1
ATOM 2091 N N . THR A 1 265 ? -16.941 11.413 43.532 1.00 92.56 265 THR A N 1
ATOM 2092 C CA . THR A 1 265 ? -18.160 11.104 44.301 1.00 92.56 265 THR A CA 1
ATOM 2093 C C . THR A 1 265 ? -17.866 10.244 45.523 1.00 92.56 265 THR A C 1
ATOM 2095 O O . THR A 1 265 ? -18.578 10.331 46.519 1.00 92.56 265 THR A O 1
ATOM 2098 N N . LYS A 1 266 ? -16.791 9.442 45.487 1.00 91.56 266 LYS A N 1
ATOM 2099 C CA . LYS A 1 266 ? -16.265 8.723 46.658 1.00 91.56 266 LYS A CA 1
ATOM 2100 C C . LYS A 1 266 ? -14.749 8.782 46.681 1.00 91.56 266 LYS A C 1
ATOM 2102 O O . LYS A 1 266 ? -14.101 8.572 45.654 1.00 91.56 266 LYS A O 1
ATOM 2107 N N . SER A 1 267 ? -14.178 8.997 47.858 1.00 90.88 267 SER A N 1
ATOM 2108 C CA . SER A 1 267 ? -12.733 9.015 48.094 1.00 90.88 267 SER A CA 1
ATOM 2109 C C . SER A 1 267 ? -12.336 8.047 49.204 1.00 90.88 267 SER A C 1
ATOM 2111 O O . SER A 1 267 ? -13.174 7.574 49.970 1.00 90.88 267 SER A O 1
ATOM 2113 N N . LEU A 1 268 ? -11.043 7.738 49.288 1.00 84.94 268 LEU A N 1
ATOM 2114 C CA . LEU A 1 268 ? -10.489 6.954 50.386 1.00 84.94 268 LEU A CA 1
ATOM 2115 C C . LEU A 1 268 ? -10.660 7.716 51.710 1.00 84.94 268 LEU A C 1
ATOM 2117 O O . LEU A 1 268 ? -10.475 8.935 51.752 1.00 84.94 268 LEU A O 1
ATOM 2121 N N . ALA A 1 269 ? -10.987 7.000 52.788 1.00 75.56 269 ALA A N 1
ATOM 2122 C CA . ALA A 1 269 ? -11.088 7.584 54.121 1.00 75.56 269 ALA A CA 1
ATOM 2123 C C . ALA A 1 269 ? -9.776 8.304 54.493 1.00 75.56 269 ALA A C 1
ATOM 2125 O O . ALA A 1 269 ? -8.695 7.723 54.390 1.00 75.56 269 ALA A O 1
ATOM 2126 N N . GLY A 1 270 ? -9.879 9.580 54.875 1.00 76.19 270 GLY A N 1
ATOM 2127 C CA . GLY A 1 270 ? -8.739 10.423 55.252 1.00 76.19 270 GLY A CA 1
ATOM 2128 C C . GLY A 1 270 ? -8.020 11.152 54.106 1.00 76.19 270 GLY A C 1
ATOM 2129 O O . GLY A 1 270 ? -7.115 11.930 54.387 1.00 76.19 270 GLY A O 1
ATOM 2130 N N . ASP A 1 271 ? -8.399 10.959 52.832 1.00 80.56 271 ASP A N 1
ATOM 2131 C CA . ASP A 1 271 ? -7.772 11.671 51.704 1.00 80.56 271 ASP A CA 1
ATOM 2132 C C . ASP A 1 271 ? -8.781 11.999 50.577 1.00 80.56 271 ASP A C 1
ATOM 2134 O O . ASP A 1 271 ? -9.042 11.156 49.708 1.00 80.56 271 ASP A O 1
ATOM 2138 N N . PRO A 1 272 ? -9.323 13.236 50.528 1.00 78.25 272 PRO A N 1
ATOM 2139 C CA . PRO A 1 272 ? -10.338 13.631 49.547 1.00 78.25 272 PRO A CA 1
ATOM 2140 C C . PRO A 1 272 ? -9.811 13.682 48.105 1.00 78.25 272 PRO A C 1
ATOM 2142 O O . PRO A 1 272 ? -10.596 13.719 47.159 1.00 78.25 272 PRO A O 1
ATOM 2145 N N . ARG A 1 273 ? -8.487 13.656 47.897 1.00 78.38 273 ARG A N 1
ATOM 2146 C CA . ARG A 1 273 ? -7.877 13.663 46.557 1.00 78.38 273 ARG A CA 1
ATOM 2147 C C . ARG A 1 273 ? -7.718 12.252 45.985 1.00 78.38 273 ARG A C 1
ATOM 2149 O O . ARG A 1 273 ? -7.494 12.100 44.782 1.00 78.38 273 ARG A O 1
ATOM 2156 N N . LYS A 1 274 ? -7.839 11.208 46.813 1.00 84.50 274 LYS A N 1
ATOM 2157 C CA . LYS A 1 274 ? -7.751 9.803 46.387 1.00 84.50 274 LYS A CA 1
ATOM 2158 C C . LYS A 1 274 ? -9.126 9.253 46.034 1.00 84.50 274 LYS A C 1
ATOM 2160 O O . LYS A 1 274 ? -9.777 8.612 46.854 1.00 84.50 274 LYS A O 1
ATOM 2165 N N . ALA A 1 275 ? -9.533 9.465 44.786 1.00 87.38 275 ALA A N 1
ATOM 2166 C CA . ALA A 1 275 ? -10.791 8.946 44.263 1.00 87.38 275 ALA A CA 1
ATOM 2167 C C . ALA A 1 275 ? -10.882 7.408 44.353 1.00 87.38 275 ALA A C 1
ATOM 2169 O O . ALA A 1 275 ? -9.936 6.692 44.012 1.00 87.38 275 ALA A O 1
ATOM 2170 N N . LEU A 1 276 ? -12.046 6.928 44.786 1.00 90.94 276 LEU A N 1
ATOM 2171 C CA . LEU A 1 276 ? -12.545 5.554 44.661 1.00 90.94 276 LEU A CA 1
ATOM 2172 C C . LEU A 1 276 ? -13.690 5.480 43.640 1.00 90.94 276 LEU A C 1
ATOM 2174 O O . LEU A 1 276 ? -13.863 4.459 42.979 1.00 90.94 276 LEU A O 1
ATOM 2178 N N . GLU A 1 277 ? -14.423 6.579 43.461 1.00 94.00 277 GLU A N 1
ATOM 2179 C CA . GLU A 1 277 ? -15.479 6.730 42.463 1.00 94.00 277 GLU A CA 1
ATOM 2180 C C . GLU A 1 277 ? -15.447 8.158 41.903 1.00 94.00 277 GLU A C 1
ATOM 2182 O O . GLU A 1 277 ? -15.296 9.126 42.657 1.00 94.00 277 GLU A O 1
ATOM 2187 N N . I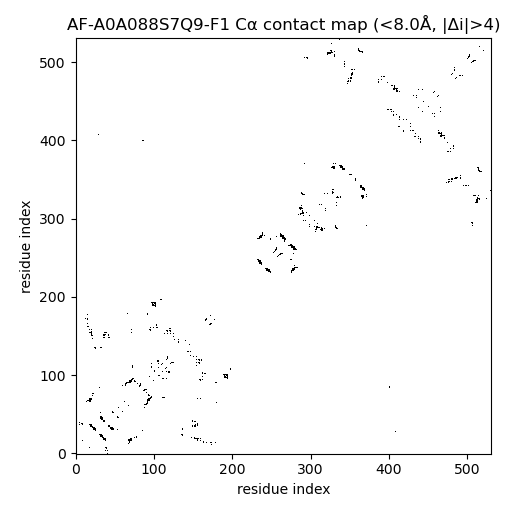LE A 1 278 ? -15.544 8.281 40.581 1.00 94.38 278 ILE A N 1
ATOM 2188 C CA . ILE A 1 278 ? -15.697 9.556 39.880 1.00 94.38 278 ILE A CA 1
ATOM 2189 C C . ILE A 1 278 ? -16.942 9.515 38.997 1.00 94.38 278 ILE A C 1
ATOM 2191 O O . ILE A 1 278 ? -17.270 8.475 38.430 1.00 94.38 278 ILE A O 1
ATOM 2195 N N . GLN A 1 279 ? -17.596 10.657 38.833 1.00 93.25 279 GLN A N 1
ATOM 2196 C CA . GLN A 1 279 ? -18.762 10.821 37.972 1.00 93.25 279 GLN A CA 1
ATOM 2197 C C . GLN A 1 279 ? -18.447 11.831 36.877 1.00 93.25 279 GLN A C 1
ATOM 2199 O O . GLN A 1 279 ? -18.002 12.942 37.174 1.00 93.25 279 GLN A O 1
ATOM 2204 N N . PHE A 1 280 ? -18.646 11.450 35.613 1.00 91.12 280 PHE A N 1
ATOM 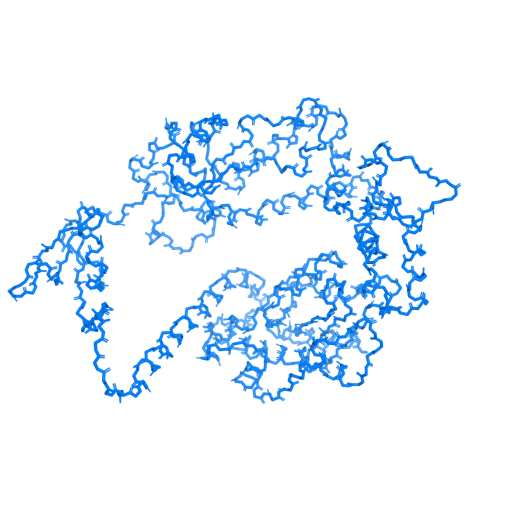2205 C CA . PHE A 1 280 ? -18.483 12.385 34.507 1.00 91.12 280 PHE A CA 1
ATOM 2206 C C . PHE A 1 280 ? -19.530 13.495 34.575 1.00 91.12 280 PHE A C 1
ATOM 2208 O O . PHE A 1 280 ? -20.696 13.264 34.868 1.00 91.12 280 PHE A O 1
ATOM 2215 N N . LEU A 1 281 ? -19.108 14.716 34.259 1.00 85.94 281 LEU A N 1
ATOM 2216 C CA . LEU A 1 281 ? -19.983 15.887 34.171 1.00 85.94 281 LEU A CA 1
ATOM 2217 C C . LEU A 1 281 ? -20.695 15.990 32.812 1.00 85.94 281 LEU A C 1
ATOM 2219 O O . LEU A 1 281 ? -21.505 16.886 32.591 1.00 85.94 281 LEU A O 1
ATOM 2223 N N . PHE A 1 282 ? -20.395 15.068 31.901 1.00 73.06 282 PHE A N 1
ATOM 2224 C CA . PHE A 1 282 ? -20.928 14.987 30.548 1.00 73.06 282 PHE A CA 1
ATOM 2225 C C . PHE A 1 282 ? -21.397 13.557 30.268 1.00 73.06 282 PHE A C 1
ATOM 2227 O O . PHE A 1 282 ? -20.980 12.617 30.945 1.00 73.06 282 PHE A O 1
ATOM 2234 N N . ASP A 1 283 ? -22.264 13.385 29.273 1.00 70.50 283 ASP A N 1
ATOM 2235 C CA . ASP A 1 283 ? -22.640 12.052 28.810 1.00 70.50 283 ASP A CA 1
ATOM 2236 C C . ASP A 1 283 ? -21.571 11.536 27.822 1.00 70.50 283 ASP A C 1
ATOM 2238 O O . ASP A 1 283 ? -21.394 12.113 26.748 1.00 70.50 283 ASP A O 1
ATOM 2242 N N . PRO A 1 284 ? -20.818 10.471 28.150 1.00 65.25 284 PRO A N 1
ATOM 2243 C CA . PRO A 1 284 ? -19.792 9.933 27.262 1.00 65.25 284 PRO A CA 1
ATOM 2244 C C . PRO A 1 284 ? -20.359 9.176 26.056 1.00 65.25 284 PRO A C 1
ATOM 2246 O O . PRO A 1 284 ? -19.586 8.818 25.169 1.00 65.25 284 PRO A O 1
ATOM 2249 N N . LYS A 1 285 ? -21.678 8.939 25.994 1.00 67.88 285 LYS A N 1
ATOM 2250 C CA . LYS A 1 285 ? -22.359 8.428 24.792 1.00 67.88 285 LYS A CA 1
ATOM 2251 C C . LYS A 1 285 ? -22.543 9.506 23.725 1.00 67.88 285 LYS A C 1
ATOM 2253 O O . LYS A 1 285 ? -22.935 9.191 22.604 1.00 67.88 285 LYS A O 1
ATOM 2258 N N . VAL A 1 286 ? -22.254 10.766 24.052 1.00 79.38 286 VAL A N 1
ATOM 2259 C CA . VAL A 1 286 ? -22.351 11.886 23.121 1.00 79.38 286 VAL A CA 1
ATOM 2260 C C . VAL A 1 286 ? -21.332 11.725 21.999 1.00 79.38 286 VAL A C 1
ATOM 2262 O O . VAL A 1 286 ? -20.115 11.811 22.193 1.00 79.38 286 VAL A O 1
ATOM 2265 N N . LYS A 1 287 ? -21.841 11.530 20.785 1.00 87.88 287 LYS A N 1
ATOM 2266 C CA . LYS A 1 287 ? -21.015 11.343 19.599 1.00 87.88 287 LYS A CA 1
ATOM 2267 C C . LYS A 1 287 ? -20.632 12.709 19.035 1.00 87.88 287 LYS A C 1
ATOM 2269 O O . LYS A 1 287 ? -21.441 13.429 18.466 1.00 87.88 287 LYS A O 1
ATOM 2274 N N . THR A 1 288 ? -19.372 13.093 19.201 1.00 90.00 288 THR A N 1
ATOM 2275 C CA . THR A 1 288 ? -18.850 14.409 18.772 1.00 90.00 288 THR A CA 1
ATOM 2276 C C . THR A 1 288 ? -18.192 14.388 17.394 1.00 90.00 288 THR A C 1
ATOM 2278 O O . THR A 1 288 ? -17.727 15.414 16.905 1.00 90.00 288 THR A O 1
ATOM 2281 N N . ARG A 1 289 ? -18.105 13.213 16.763 1.00 92.69 289 ARG A N 1
ATOM 2282 C CA . ARG A 1 289 ? -17.476 13.007 15.454 1.00 92.69 289 ARG A CA 1
ATOM 2283 C C . ARG A 1 289 ? -18.276 12.004 14.639 1.00 92.69 289 ARG A C 1
ATOM 2285 O O . ARG A 1 289 ? -18.802 11.045 15.204 1.00 92.69 289 ARG A O 1
ATOM 2292 N N . ARG A 1 290 ? -18.292 12.177 13.316 1.00 94.56 290 ARG A N 1
ATOM 2293 C CA . ARG A 1 290 ? -18.872 11.194 12.387 1.00 94.56 290 ARG A CA 1
ATOM 2294 C C . ARG A 1 290 ? -17.942 9.995 12.195 1.00 94.56 290 ARG A C 1
ATOM 2296 O O . ARG A 1 290 ? -16.717 10.145 12.154 1.00 94.56 290 ARG A O 1
ATOM 2303 N N . CYS A 1 291 ? -18.526 8.810 12.065 1.00 92.12 291 CYS A N 1
ATOM 2304 C CA . CYS A 1 291 ? -17.818 7.579 11.754 1.00 92.12 291 CYS A CA 1
ATOM 2305 C C . CYS A 1 291 ? -17.463 7.547 10.264 1.00 92.12 291 CYS A C 1
ATOM 2307 O O . CYS A 1 291 ? -18.341 7.383 9.420 1.00 92.12 291 CYS A O 1
ATOM 2309 N N . ILE A 1 292 ? -16.175 7.673 9.937 1.00 89.31 292 ILE A N 1
ATOM 2310 C CA . ILE A 1 292 ? -15.718 7.558 8.545 1.00 89.31 292 ILE A CA 1
ATOM 2311 C C . ILE A 1 292 ? -15.958 6.154 7.981 1.00 89.31 292 ILE A C 1
ATOM 2313 O O . ILE A 1 292 ? -16.397 6.031 6.849 1.00 89.31 292 ILE A O 1
ATOM 2317 N N . TYR A 1 293 ? -15.751 5.104 8.780 1.00 85.31 293 TYR A N 1
ATOM 2318 C CA . TYR A 1 293 ? -15.976 3.729 8.332 1.00 85.31 293 TYR A CA 1
ATOM 2319 C C . TYR A 1 293 ? -17.447 3.468 8.025 1.00 85.31 293 TYR A C 1
ATOM 2321 O O . TYR A 1 293 ? -17.744 2.789 7.060 1.00 85.31 293 TYR A O 1
ATOM 2329 N N . TYR A 1 294 ? -18.377 4.049 8.789 1.00 90.38 294 TYR A N 1
ATOM 2330 C CA . TYR A 1 294 ? -19.800 3.907 8.478 1.00 90.38 294 TYR A CA 1
ATOM 2331 C C . TYR A 1 294 ? -20.149 4.630 7.183 1.00 90.38 294 TYR A C 1
ATOM 2333 O O . TYR A 1 294 ? -20.857 4.075 6.355 1.00 90.38 294 TYR A O 1
ATOM 2341 N N . ALA A 1 295 ? -19.613 5.841 6.995 1.00 88.62 295 ALA A N 1
ATOM 2342 C CA . ALA A 1 295 ? -19.821 6.598 5.768 1.00 88.62 295 ALA A CA 1
ATOM 2343 C C . ALA A 1 295 ? -19.339 5.820 4.530 1.00 88.62 295 ALA A C 1
ATOM 2345 O O . ALA A 1 295 ? -20.008 5.844 3.510 1.00 88.62 295 ALA A O 1
ATOM 2346 N N . LEU A 1 296 ? -18.237 5.075 4.658 1.00 85.62 296 LEU A N 1
ATOM 2347 C CA . LEU A 1 296 ? -17.692 4.215 3.604 1.00 85.62 296 LEU A CA 1
ATOM 2348 C C . LEU A 1 296 ? -18.383 2.837 3.490 1.00 85.62 296 LEU A C 1
ATOM 2350 O O . LEU A 1 296 ? -18.061 2.081 2.583 1.00 85.62 296 LEU A O 1
ATOM 2354 N N . GLY A 1 297 ? -19.323 2.499 4.382 1.00 83.62 297 GLY A N 1
ATOM 2355 C CA . GLY A 1 297 ? -20.021 1.203 4.389 1.00 83.62 297 GLY A CA 1
ATOM 2356 C C . GLY A 1 297 ? -19.315 0.064 5.145 1.00 83.62 297 GLY A C 1
ATOM 2357 O O . GLY A 1 297 ? -19.778 -1.070 5.102 1.00 83.62 297 GLY A O 1
ATOM 2358 N N . ASP A 1 298 ? -18.247 0.364 5.886 1.00 79.31 298 ASP A N 1
ATOM 2359 C CA . ASP A 1 298 ? -17.339 -0.596 6.535 1.00 79.31 298 ASP A CA 1
ATOM 2360 C C . ASP A 1 298 ? -17.494 -0.674 8.075 1.00 79.31 298 ASP A C 1
ATOM 2362 O O . ASP A 1 298 ? -16.672 -1.279 8.766 1.00 79.31 298 ASP A O 1
ATOM 2366 N N . CYS A 1 299 ? -18.489 -0.011 8.678 1.00 79.38 299 CYS A N 1
ATOM 2367 C CA . CYS A 1 299 ? -18.638 -0.011 10.142 1.00 79.38 299 CYS A CA 1
ATOM 2368 C C . CYS A 1 299 ? -19.455 -1.200 10.663 1.00 79.38 299 CYS A C 1
ATOM 2370 O O . CYS A 1 299 ? -20.674 -1.244 10.514 1.00 79.38 299 CYS A O 1
ATOM 2372 N N . GLU A 1 300 ? -18.798 -2.090 11.404 1.00 75.88 300 GLU A N 1
ATOM 2373 C CA . GLU A 1 300 ? -19.423 -3.275 12.012 1.00 75.88 300 GLU A CA 1
ATOM 2374 C C . GLU A 1 300 ? -20.007 -3.024 13.417 1.00 75.88 300 GLU A C 1
ATOM 2376 O O . GLU A 1 300 ? -20.719 -3.863 13.960 1.00 75.88 300 GLU A O 1
ATOM 2381 N N . LEU A 1 301 ? -19.733 -1.864 14.028 1.00 67.81 301 LEU A N 1
ATOM 2382 C CA . LEU A 1 301 ? -20.100 -1.586 15.426 1.00 67.81 301 LEU A CA 1
ATOM 2383 C C . LEU A 1 301 ? -21.576 -1.210 15.627 1.00 67.81 301 LEU A C 1
ATOM 2385 O O . LEU A 1 301 ? -22.032 -1.137 16.769 1.00 67.81 301 LEU A O 1
ATOM 2389 N N . GLN A 1 302 ? -22.320 -0.951 14.545 1.00 78.38 302 GLN A N 1
ATOM 2390 C CA . GLN A 1 302 ? -23.747 -0.598 14.577 1.00 78.38 302 GLN A CA 1
ATOM 2391 C C . GLN A 1 302 ? -24.058 0.457 15.668 1.00 78.38 302 GLN A C 1
ATOM 2393 O O . GLN A 1 302 ? -23.346 1.457 15.788 1.00 78.38 302 GLN A O 1
ATOM 2398 N N . GLY A 1 303 ? -25.086 0.243 16.497 1.00 75.06 303 GLY A N 1
ATOM 2399 C CA . GLY A 1 303 ? -25.468 1.157 17.580 1.00 75.06 303 GLY A CA 1
ATOM 2400 C C . GLY A 1 303 ? -24.421 1.321 18.692 1.00 75.06 303 GLY A C 1
ATOM 2401 O O . GLY A 1 303 ? -24.493 2.285 19.450 1.00 75.06 303 GLY A O 1
ATOM 2402 N N . GLN A 1 304 ? -23.423 0.434 18.776 1.00 76.19 304 GLN A N 1
ATOM 2403 C CA . GLN A 1 304 ? -22.326 0.523 19.748 1.00 76.19 304 GLN A CA 1
ATOM 2404 C C . GLN A 1 304 ? -21.161 1.391 19.255 1.00 76.19 304 GLN A C 1
ATOM 2406 O O . GLN A 1 304 ? -20.185 1.597 19.980 1.00 76.19 304 GLN A O 1
ATOM 2411 N N . CYS A 1 305 ? -21.232 1.906 18.025 1.00 76.12 305 CYS A N 1
ATOM 2412 C CA . CYS A 1 305 ? -20.186 2.752 17.480 1.00 76.12 305 CYS A CA 1
ATOM 2413 C C . CYS A 1 305 ? -20.030 4.039 18.314 1.00 76.12 305 CYS A C 1
ATOM 2415 O O . CYS A 1 305 ? -21.003 4.785 18.472 1.00 76.12 305 CYS A O 1
ATOM 2417 N N . PRO A 1 306 ? -18.812 4.365 18.795 1.00 77.81 306 PRO A N 1
ATOM 2418 C CA . PRO A 1 306 ? -18.565 5.596 19.552 1.00 77.81 306 PRO A CA 1
ATOM 2419 C C . PRO A 1 306 ? -18.614 6.860 18.675 1.00 77.81 306 PRO A C 1
ATOM 2421 O O . PRO A 1 306 ? -18.494 7.977 19.175 1.00 77.81 306 PRO A O 1
ATOM 2424 N N . PHE A 1 307 ? -18.758 6.693 17.360 1.00 88.69 307 PHE A N 1
ATOM 2425 C CA . PHE A 1 307 ? -18.849 7.760 16.374 1.00 88.69 307 PHE A CA 1
ATOM 2426 C C . PHE A 1 307 ? -20.232 7.763 15.723 1.00 88.69 307 PHE A C 1
ATOM 2428 O O . PHE A 1 307 ? -20.884 6.726 15.603 1.00 88.69 307 PHE A O 1
ATOM 2435 N N . ALA A 1 308 ? -20.695 8.943 15.325 1.00 93.31 308 ALA A N 1
ATOM 2436 C CA . ALA A 1 308 ? -22.029 9.136 14.778 1.00 93.31 308 ALA A CA 1
ATOM 2437 C C . ALA A 1 308 ? -22.148 8.525 13.381 1.00 93.31 308 ALA A C 1
ATOM 2439 O O . ALA A 1 308 ? -21.288 8.759 12.528 1.00 93.31 308 ALA A O 1
ATOM 2440 N N . HIS A 1 309 ? -23.210 7.764 13.141 1.00 93.31 309 HIS A N 1
ATOM 2441 C CA . HIS A 1 309 ? -23.537 7.211 11.824 1.00 93.31 309 HIS A CA 1
ATOM 2442 C C . HIS A 1 309 ? -24.339 8.189 10.954 1.00 93.31 309 HIS A C 1
ATOM 2444 O O . HIS A 1 309 ? -24.409 8.037 9.740 1.00 93.31 309 HIS A O 1
ATOM 2450 N N . GLY A 1 310 ? -24.855 9.266 11.543 1.00 90.31 310 GLY A N 1
ATOM 2451 C CA . GLY A 1 310 ? -25.513 10.349 10.822 1.00 90.31 310 GLY A CA 1
ATOM 2452 C C . GLY A 1 310 ? -25.455 11.660 11.596 1.00 90.31 310 GLY A C 1
ATOM 2453 O O . GLY A 1 310 ? -25.037 11.692 12.753 1.00 90.31 310 GLY A O 1
ATOM 2454 N N . MET A 1 311 ? -25.887 12.749 10.958 1.00 89.31 311 MET A N 1
ATOM 2455 C CA . MET A 1 311 ? -25.936 14.078 11.586 1.00 89.31 311 MET A CA 1
ATOM 2456 C C . MET A 1 311 ? -26.889 14.130 12.788 1.00 89.31 311 MET A C 1
ATOM 2458 O O . MET A 1 311 ? -26.636 14.878 13.723 1.00 89.31 311 MET A O 1
ATOM 2462 N N . SER A 1 312 ? -27.937 13.303 12.799 1.00 89.56 312 SER A N 1
ATOM 2463 C CA . SER A 1 312 ? -28.892 13.197 13.909 1.00 89.56 312 SER A CA 1
ATOM 2464 C C . SER A 1 312 ? -28.296 12.591 15.182 1.00 89.56 312 SER A C 1
ATOM 2466 O O . SER A 1 312 ? -28.784 12.867 16.272 1.00 89.56 312 SER A O 1
ATOM 2468 N N . GLU A 1 313 ? -27.243 11.777 15.066 1.00 91.69 313 GLU A N 1
ATOM 2469 C CA . GLU A 1 313 ? -26.557 11.189 16.222 1.00 91.69 313 GLU A CA 1
ATOM 2470 C C . GLU A 1 313 ? -25.444 12.091 16.776 1.00 91.69 313 GLU A C 1
ATOM 2472 O O . GLU A 1 313 ? -24.879 11.798 17.832 1.00 91.69 313 GLU A O 1
ATOM 2477 N N . LEU A 1 314 ? -25.075 13.148 16.044 1.00 91.69 314 LEU A N 1
ATOM 2478 C CA . LEU A 1 314 ? -24.018 14.070 16.441 1.00 91.69 314 LEU A CA 1
ATOM 2479 C C . LEU A 1 314 ? -24.500 15.013 17.542 1.00 91.69 314 LEU A C 1
ATOM 2481 O O . LEU A 1 314 ? -25.618 15.521 17.517 1.00 91.69 314 LEU A O 1
ATOM 2485 N N . HIS A 1 315 ? -23.606 15.314 18.480 1.00 91.44 315 HIS A N 1
ATOM 2486 C CA . HIS A 1 315 ? -23.822 16.393 19.436 1.00 91.44 315 HIS A CA 1
ATOM 2487 C C . HIS A 1 315 ? -24.123 17.717 18.709 1.00 91.44 315 HIS A C 1
ATOM 2489 O O . HIS A 1 315 ? -23.426 18.005 17.729 1.00 91.44 315 HIS A O 1
ATOM 2495 N N . PRO A 1 316 ? -25.048 18.564 19.205 1.00 90.31 316 PRO A N 1
ATOM 2496 C CA . PRO A 1 316 ? -25.392 19.838 18.570 1.00 90.31 316 PRO A CA 1
ATOM 2497 C C . PRO A 1 316 ? -24.183 20.723 18.248 1.00 90.31 316 PRO A C 1
ATOM 2499 O O . PRO A 1 316 ? -24.062 21.191 17.122 1.00 90.31 316 PRO A O 1
ATOM 2502 N N . ASP A 1 317 ? -23.226 20.865 19.173 1.00 89.19 317 ASP A N 1
ATOM 2503 C CA . ASP A 1 317 ? -22.011 21.663 18.926 1.00 89.19 317 ASP A CA 1
ATOM 2504 C C . ASP A 1 317 ? -21.151 21.106 17.786 1.00 89.19 317 ASP A C 1
ATOM 2506 O O . ASP A 1 317 ? -20.521 21.855 17.042 1.00 89.19 317 ASP A O 1
ATOM 2510 N N . ALA A 1 318 ? -21.102 19.778 17.649 1.00 91.88 318 ALA A N 1
ATOM 2511 C CA . ALA A 1 318 ? -20.356 19.135 16.579 1.00 91.88 318 ALA A CA 1
ATOM 2512 C C . ALA A 1 318 ? -21.109 19.241 15.246 1.00 91.88 318 ALA A C 1
ATOM 2514 O O . ALA A 1 318 ? -20.480 19.476 14.219 1.00 91.88 318 ALA A O 1
ATOM 2515 N N . ALA A 1 319 ? -22.440 19.127 15.256 1.00 93.31 319 ALA A N 1
ATOM 2516 C CA . ALA A 1 319 ? -23.276 19.356 14.080 1.00 93.31 319 ALA A CA 1
ATOM 2517 C C . ALA A 1 319 ? -23.190 20.816 13.593 1.00 93.31 319 ALA A C 1
ATOM 2519 O O . ALA A 1 319 ? -23.078 21.056 12.391 1.00 93.31 319 ALA A O 1
ATOM 2520 N N . ALA A 1 320 ? -23.130 21.781 14.516 1.00 94.50 320 ALA A N 1
ATOM 2521 C CA . ALA A 1 320 ? -22.978 23.204 14.218 1.00 94.50 320 ALA A CA 1
ATOM 2522 C C . ALA A 1 320 ? -21.666 23.540 13.481 1.00 94.50 320 ALA A C 1
ATOM 2524 O O . ALA A 1 320 ? -21.586 24.571 12.814 1.00 94.50 320 ALA A O 1
ATOM 2525 N N . LEU A 1 321 ? -20.650 22.664 13.525 1.00 94.25 321 LEU A N 1
ATOM 2526 C CA . LEU A 1 321 ? -19.405 22.843 12.765 1.00 94.25 321 LEU A CA 1
ATOM 2527 C C . LEU A 1 321 ? -19.606 22.820 11.243 1.00 94.25 321 LEU A C 1
ATOM 2529 O O . LEU A 1 321 ? -18.730 23.300 10.526 1.00 94.25 321 LEU A O 1
ATOM 2533 N N . VAL A 1 322 ? -20.721 22.279 10.741 1.00 93.75 322 VAL A N 1
ATOM 2534 C CA . VAL A 1 322 ? -21.050 22.317 9.304 1.00 93.75 322 VAL A CA 1
ATOM 2535 C C . VAL A 1 322 ? -21.295 23.755 8.838 1.00 93.75 322 VAL A C 1
ATOM 2537 O O . VAL A 1 322 ? -20.788 24.181 7.800 1.00 93.75 322 VAL A O 1
ATOM 2540 N N . GLU A 1 323 ? -21.988 24.535 9.663 1.00 94.38 323 GLU A N 1
ATOM 2541 C CA . GLU A 1 323 ? -22.333 25.930 9.387 1.00 94.38 323 GLU A CA 1
ATOM 2542 C C . GLU A 1 323 ? -21.313 26.930 9.944 1.00 94.38 323 GLU A C 1
ATOM 2544 O O . GLU A 1 323 ? -21.514 28.141 9.836 1.00 94.38 323 GLU A O 1
ATOM 2549 N N . SER A 1 324 ? -20.222 26.436 10.533 1.00 92.31 324 SER A N 1
ATOM 2550 C CA . SER A 1 324 ? -19.169 27.239 11.149 1.00 92.31 324 SER A CA 1
ATOM 2551 C C . SER A 1 324 ? -17.956 27.398 10.230 1.00 92.31 324 SER A C 1
ATOM 2553 O O . SER A 1 324 ? -17.531 26.462 9.548 1.00 92.31 324 SER A O 1
ATOM 2555 N N . GLU A 1 325 ? -17.332 28.573 10.288 1.00 90.38 325 GLU A N 1
ATOM 2556 C CA . GLU A 1 325 ? -16.021 28.844 9.682 1.00 90.38 325 GLU A CA 1
ATOM 2557 C C . GLU A 1 325 ? -14.871 28.195 10.462 1.00 90.38 325 GLU A C 1
ATOM 2559 O O . GLU A 1 325 ? -13.758 28.068 9.953 1.00 90.38 325 GLU A O 1
ATOM 2564 N N . LYS A 1 326 ? -15.137 27.690 11.676 1.00 89.81 326 LYS A N 1
ATOM 2565 C CA . LYS A 1 326 ? -14.134 26.979 12.465 1.00 89.81 326 LYS A CA 1
ATOM 2566 C C . LYS A 1 326 ? -13.657 25.726 11.715 1.00 89.81 326 LYS A C 1
ATOM 2568 O O . LYS A 1 326 ? -14.479 24.866 11.372 1.00 89.81 326 LYS A O 1
ATOM 2573 N N . PRO A 1 327 ? -12.339 25.556 11.511 1.00 91.00 327 PRO A N 1
ATOM 2574 C CA . PRO A 1 327 ? -11.810 24.424 10.771 1.00 91.00 327 PRO A CA 1
ATOM 2575 C C . PRO A 1 327 ? -12.093 23.102 11.482 1.00 91.00 327 PRO A C 1
ATOM 2577 O O . PRO A 1 327 ? -11.816 22.902 12.668 1.00 91.00 327 PRO A O 1
ATOM 2580 N N . SER A 1 328 ? -12.651 22.174 10.714 1.00 93.88 328 SER A N 1
ATOM 2581 C CA . SER A 1 328 ? -12.985 20.821 11.140 1.00 93.88 328 SER A CA 1
ATOM 2582 C C . SER A 1 328 ? -12.770 19.844 9.988 1.00 93.88 328 SER A C 1
ATOM 2584 O O . SER A 1 328 ? -12.807 20.226 8.821 1.00 93.88 328 SER A O 1
ATOM 2586 N N . CYS A 1 329 ? -12.515 18.578 10.300 1.00 95.25 329 CYS A N 1
ATOM 2587 C CA . CYS A 1 329 ? -12.255 17.541 9.307 1.00 95.25 329 CYS A CA 1
ATOM 2588 C C . CYS A 1 329 ? -13.480 17.309 8.407 1.00 95.25 329 CYS A C 1
ATOM 2590 O O . CYS A 1 329 ? -14.562 17.019 8.916 1.00 95.25 329 CYS A O 1
ATOM 2592 N N . ALA A 1 330 ? -13.290 17.325 7.086 1.00 96.38 330 ALA A N 1
ATOM 2593 C CA . ALA A 1 330 ? -14.342 17.101 6.092 1.00 96.38 330 ALA A CA 1
ATOM 2594 C C . ALA A 1 330 ? -14.961 15.687 6.128 1.00 96.38 330 ALA A C 1
ATOM 2596 O O . ALA A 1 330 ? -15.997 15.463 5.516 1.00 96.38 330 ALA A O 1
ATOM 2597 N N . CYS A 1 331 ? -14.381 14.731 6.863 1.00 95.62 331 CYS A N 1
ATOM 2598 C CA . CYS A 1 331 ? -14.960 13.390 7.029 1.00 95.62 331 CYS A CA 1
ATOM 2599 C C . CYS A 1 331 ? -15.637 13.179 8.386 1.00 95.62 331 CYS A C 1
ATOM 2601 O O . CYS A 1 331 ? -16.681 12.544 8.470 1.00 95.62 331 CYS A O 1
ATOM 2603 N N . CYS A 1 332 ? -15.012 13.641 9.471 1.00 95.06 332 CYS A N 1
ATOM 2604 C CA . CYS A 1 332 ? -15.429 13.275 10.830 1.00 95.06 332 CYS A CA 1
ATOM 2605 C C . CYS A 1 332 ? -15.775 14.464 11.725 1.00 95.06 332 CYS A C 1
ATOM 2607 O O . CYS A 1 332 ? -16.076 14.236 12.892 1.00 95.06 332 CYS A O 1
ATOM 2609 N N . LEU A 1 333 ? -15.669 15.701 11.224 1.00 95.94 333 LEU A N 1
ATOM 2610 C CA . LEU A 1 333 ? -15.858 16.950 11.977 1.00 95.94 333 LEU A CA 1
ATOM 2611 C C . LEU A 1 333 ? -14.889 17.158 13.157 1.00 95.94 333 LEU A C 1
ATOM 2613 O O . LEU A 1 333 ? -15.008 18.119 13.907 1.00 95.94 333 LEU A O 1
ATOM 2617 N N . GLY A 1 334 ? -13.873 16.303 13.317 1.00 92.31 334 GLY A N 1
ATOM 2618 C CA . GLY A 1 334 ? -12.836 16.501 14.330 1.00 92.31 334 GLY A CA 1
ATOM 2619 C C . GLY A 1 334 ? -12.017 17.766 14.062 1.00 92.31 334 GLY A C 1
ATOM 2620 O O . GLY A 1 334 ? -11.685 18.041 12.916 1.00 92.31 334 GLY A O 1
ATOM 2621 N N . THR A 1 335 ? -11.652 18.508 15.105 1.00 90.12 335 THR A N 1
ATOM 2622 C CA . THR A 1 335 ? -10.997 19.830 15.008 1.00 90.12 335 THR A CA 1
ATOM 2623 C C . THR A 1 335 ? -9.520 19.812 15.420 1.00 90.12 335 THR A C 1
ATOM 2625 O O . THR A 1 335 ? -9.012 20.806 15.922 1.00 90.12 335 THR A O 1
ATOM 2628 N N . LYS A 1 336 ? -8.850 18.656 15.356 1.00 85.56 336 LYS A N 1
ATOM 2629 C CA . LYS A 1 336 ? -7.461 18.483 15.820 1.00 85.56 336 LYS A CA 1
ATOM 2630 C C . LYS A 1 336 ? -6.634 17.727 14.793 1.00 85.56 336 LYS A C 1
ATOM 2632 O O . LYS A 1 336 ? -7.161 16.806 14.161 1.00 85.56 336 LYS A O 1
ATOM 2637 N N . GLY A 1 337 ? -5.346 18.060 14.697 1.00 84.38 337 GLY A N 1
ATOM 2638 C CA . GLY A 1 337 ? -4.396 17.409 13.799 1.00 84.38 337 GLY A CA 1
ATOM 2639 C C . GLY A 1 337 ? -4.848 17.513 12.350 1.00 84.38 337 GLY A C 1
ATOM 2640 O O . GLY A 1 337 ? -4.890 16.493 11.653 1.00 84.38 337 GLY A O 1
ATOM 2641 N N . LEU A 1 338 ? -5.296 18.705 11.951 1.00 90.75 338 LEU A N 1
ATOM 2642 C CA . LEU A 1 338 ? -5.847 18.944 10.625 1.00 90.75 338 LEU A CA 1
ATOM 2643 C C . LEU A 1 338 ? -4.711 19.147 9.619 1.00 90.75 338 LEU A C 1
ATOM 2645 O O . LEU A 1 338 ? -3.713 19.808 9.879 1.00 90.75 338 LEU A O 1
ATOM 2649 N N . LEU A 1 339 ? -4.894 18.572 8.442 1.00 90.56 339 LEU A N 1
ATOM 2650 C CA . LEU A 1 339 ? -4.029 18.676 7.281 1.00 90.56 339 LEU A CA 1
ATOM 2651 C C . LEU A 1 339 ? -4.794 19.391 6.172 1.00 90.56 339 LEU A C 1
ATOM 2653 O O . LEU A 1 339 ? -6.001 19.187 6.025 1.00 90.56 339 LEU A O 1
ATOM 2657 N N . ARG A 1 340 ? -4.077 20.177 5.368 1.00 91.19 340 ARG A N 1
ATOM 2658 C CA . ARG A 1 340 ? -4.617 20.808 4.165 1.00 91.19 340 ARG A CA 1
ATOM 2659 C C . ARG A 1 340 ? -4.528 19.807 3.020 1.00 91.19 340 ARG A C 1
ATOM 2661 O O . ARG A 1 340 ? -3.467 19.621 2.431 1.00 91.19 340 ARG A O 1
ATOM 2668 N N . HIS A 1 341 ? -5.618 19.096 2.776 1.00 92.94 341 HIS A N 1
ATOM 2669 C CA . HIS A 1 341 ? -5.680 18.005 1.810 1.00 92.94 341 HIS A CA 1
ATOM 2670 C C . HIS A 1 341 ? -6.115 18.522 0.440 1.00 92.94 341 HIS A C 1
ATOM 2672 O O . HIS A 1 341 ? -7.154 19.163 0.349 1.00 92.94 341 HIS A O 1
ATOM 2678 N N . ALA A 1 342 ? -5.345 18.258 -0.615 1.00 94.25 342 ALA A N 1
ATOM 2679 C CA . ALA A 1 342 ? -5.709 18.670 -1.972 1.00 94.25 342 ALA A CA 1
ATOM 2680 C C . ALA A 1 342 ? -6.783 17.736 -2.556 1.00 94.25 342 ALA A C 1
ATOM 2682 O O . ALA A 1 342 ? -6.612 16.517 -2.533 1.00 94.25 342 ALA A O 1
ATOM 2683 N N . ILE A 1 343 ? -7.865 18.307 -3.094 1.00 95.31 343 ILE A N 1
ATOM 2684 C CA . ILE A 1 343 ? -8.943 17.571 -3.771 1.00 95.31 343 ILE A CA 1
ATOM 2685 C C . ILE A 1 343 ? -8.386 16.846 -4.996 1.00 95.31 343 ILE A C 1
ATOM 2687 O O . ILE A 1 343 ? -8.462 15.622 -5.074 1.00 95.31 343 ILE A O 1
ATOM 2691 N N . THR A 1 344 ? -7.769 17.592 -5.913 1.00 95.69 344 THR A N 1
ATOM 2692 C CA . THR A 1 344 ? -7.043 17.024 -7.052 1.00 95.69 344 THR A CA 1
ATOM 2693 C C . THR A 1 344 ? -5.595 16.744 -6.644 1.00 95.69 344 THR A C 1
ATOM 2695 O O . THR A 1 344 ? -4.937 17.636 -6.094 1.00 95.69 344 THR A O 1
ATOM 2698 N N . PRO A 1 345 ? -5.047 15.549 -6.936 1.00 95.19 345 PRO A N 1
ATOM 2699 C CA . PRO A 1 345 ? -3.658 15.223 -6.641 1.00 95.19 345 PRO A CA 1
ATOM 2700 C C . PRO A 1 345 ? -2.685 16.265 -7.200 1.00 95.19 345 PRO A C 1
ATOM 2702 O O . PRO A 1 345 ? -2.695 16.586 -8.391 1.00 95.19 345 PRO A O 1
ATOM 2705 N N . THR A 1 346 ? -1.790 16.763 -6.347 1.00 92.94 346 THR A N 1
ATOM 2706 C CA . THR A 1 346 ? -0.782 17.766 -6.729 1.00 92.94 346 THR A CA 1
ATOM 2707 C C . THR A 1 346 ? 0.169 17.254 -7.813 1.00 92.94 346 THR A C 1
ATOM 2709 O O . THR A 1 346 ? 0.650 18.040 -8.630 1.00 92.94 346 THR A O 1
ATOM 2712 N N . SER A 1 347 ? 0.397 15.936 -7.864 1.00 92.75 347 SER A N 1
ATOM 2713 C CA . SER A 1 347 ? 1.164 15.262 -8.915 1.00 92.75 347 SER A CA 1
ATOM 2714 C C . SER A 1 347 ? 0.542 15.423 -10.302 1.00 92.75 347 SER A C 1
ATOM 2716 O O . SER A 1 347 ? 1.285 15.534 -11.269 1.00 92.75 347 SER A O 1
ATOM 2718 N N . PHE A 1 348 ? -0.788 15.474 -10.399 1.00 95.94 348 PHE A N 1
ATOM 2719 C CA . PHE A 1 348 ? -1.511 15.718 -11.647 1.00 95.94 348 PHE A CA 1
ATOM 2720 C C . PHE A 1 348 ? -1.645 17.207 -11.939 1.00 95.94 348 PHE A C 1
ATOM 2722 O O . PHE A 1 348 ? -1.325 17.654 -13.038 1.00 95.94 348 PHE A O 1
ATOM 2729 N N . ARG A 1 349 ? -2.051 17.998 -10.940 1.00 94.69 349 ARG A N 1
ATOM 2730 C CA . ARG A 1 349 ? -2.335 19.427 -11.124 1.00 94.69 349 ARG A CA 1
ATOM 2731 C C . ARG A 1 349 ? -1.169 20.202 -11.733 1.00 94.69 349 ARG A C 1
ATOM 2733 O O . ARG A 1 349 ? -1.388 21.038 -12.603 1.00 94.69 349 ARG A O 1
ATOM 2740 N N . LYS A 1 350 ? 0.073 19.898 -11.343 1.00 93.00 350 LYS A N 1
ATOM 2741 C CA . LYS A 1 350 ? 1.266 20.577 -11.882 1.00 93.00 350 LYS A CA 1
ATOM 2742 C C . LYS A 1 350 ? 1.442 20.445 -13.402 1.00 93.00 350 LYS A C 1
ATOM 2744 O O . LYS A 1 350 ? 2.152 21.257 -13.986 1.00 93.00 350 LYS A O 1
ATOM 2749 N N . PHE A 1 351 ? 0.796 19.462 -14.031 1.00 94.31 351 PHE A N 1
ATOM 2750 C CA . PHE A 1 351 ? 0.853 19.221 -15.474 1.00 94.31 351 PHE A CA 1
ATOM 2751 C C . PHE A 1 351 ? -0.421 19.636 -16.221 1.00 94.31 351 PHE A C 1
ATOM 2753 O O . PHE A 1 351 ? -0.512 19.398 -17.418 1.00 94.31 351 PHE A O 1
ATOM 2760 N N . MET A 1 352 ? -1.389 20.268 -15.553 1.00 95.56 352 MET A N 1
ATOM 2761 C CA . MET A 1 352 ? -2.563 20.843 -16.220 1.00 95.56 352 MET A CA 1
ATOM 2762 C C . MET A 1 352 ? -2.199 22.104 -17.025 1.00 95.56 352 MET A C 1
ATOM 2764 O O . MET A 1 352 ? -1.187 22.753 -16.720 1.00 95.56 352 MET A O 1
ATOM 2768 N N . PRO A 1 353 ? -3.017 22.505 -18.013 1.00 94.94 353 PRO A N 1
ATOM 2769 C CA . PRO A 1 353 ? -2.914 23.821 -18.633 1.00 94.94 353 PRO A CA 1
ATOM 2770 C C . PRO A 1 353 ? -3.279 24.937 -17.640 1.00 94.94 353 PRO A C 1
ATOM 2772 O O . PRO A 1 353 ? -3.927 24.716 -16.612 1.00 94.94 353 PRO A O 1
ATOM 2775 N N . LEU A 1 354 ? -2.825 26.160 -17.923 1.00 92.56 354 LEU A N 1
ATOM 2776 C CA . LEU A 1 354 ? -3.291 27.342 -17.195 1.00 92.56 354 LEU A CA 1
ATOM 2777 C C . LEU A 1 354 ? -4.728 27.687 -17.630 1.00 92.56 354 LEU A C 1
ATOM 2779 O O . LEU A 1 354 ? -5.032 27.550 -18.816 1.00 92.56 354 LEU A O 1
ATOM 2783 N N . PRO A 1 355 ? -5.586 28.183 -16.716 1.00 92.31 355 PRO A N 1
ATOM 2784 C CA . PRO A 1 355 ? -5.288 28.520 -15.317 1.00 92.31 355 PRO A CA 1
ATOM 2785 C C . PRO A 1 355 ? -5.366 27.343 -14.325 1.00 92.31 355 PRO A C 1
ATOM 2787 O O . PRO A 1 355 ? -4.880 27.483 -13.209 1.00 92.31 355 PRO A O 1
ATOM 2790 N N . GLN A 1 356 ? -5.903 26.177 -14.706 1.00 93.44 356 GLN A N 1
ATOM 2791 C CA . GLN A 1 356 ? -6.206 25.054 -13.793 1.00 93.44 356 GLN A CA 1
ATOM 2792 C C . GLN A 1 356 ? -4.979 24.440 -13.093 1.00 93.44 356 GLN A C 1
ATOM 2794 O O . GLN A 1 356 ? -5.118 23.745 -12.084 1.00 93.44 356 GLN A O 1
ATOM 2799 N N . ARG A 1 357 ? -3.768 24.705 -13.595 1.00 93.94 357 ARG A N 1
ATOM 2800 C CA . ARG A 1 357 ? -2.506 24.391 -12.906 1.00 93.94 357 ARG A CA 1
ATOM 2801 C C . ARG A 1 357 ? -2.361 25.114 -11.564 1.00 93.94 357 ARG A C 1
ATOM 2803 O O . ARG A 1 357 ? -1.721 24.583 -10.656 1.00 93.94 357 ARG A O 1
ATOM 2810 N N . GLN A 1 358 ? -2.903 26.326 -11.447 1.00 91.00 358 GLN A N 1
ATOM 2811 C CA . GLN A 1 358 ? -2.854 27.117 -10.221 1.00 91.00 358 GLN A CA 1
ATOM 2812 C C . GLN A 1 358 ? -3.995 26.676 -9.299 1.00 91.00 358 GLN A C 1
ATOM 2814 O O . GLN A 1 358 ? -5.156 26.769 -9.694 1.00 91.00 358 GLN A O 1
ATOM 2819 N N . PRO A 1 359 ? -3.690 26.156 -8.099 1.00 86.50 359 PRO A N 1
ATOM 2820 C CA . PRO A 1 359 ? -4.728 25.700 -7.196 1.00 86.50 359 PRO A CA 1
ATOM 2821 C C . PRO A 1 359 ? -5.461 26.891 -6.572 1.00 86.50 359 PRO A C 1
ATOM 2823 O O . PRO A 1 359 ? -4.832 27.864 -6.152 1.00 86.50 359 PRO A O 1
ATOM 2826 N N . LEU A 1 360 ? -6.778 26.773 -6.465 1.00 88.12 360 LEU A N 1
ATOM 2827 C CA . LEU A 1 360 ? -7.632 27.721 -5.760 1.00 88.12 360 LEU A CA 1
ATOM 2828 C C . LEU A 1 360 ? -7.713 27.376 -4.262 1.00 88.12 360 LEU A C 1
ATOM 2830 O O . LEU A 1 360 ? -7.109 26.413 -3.778 1.00 88.12 360 LEU A O 1
ATOM 2834 N N . GLU A 1 361 ? -8.422 28.183 -3.479 1.00 85.56 361 GLU A N 1
ATOM 2835 C CA . GLU A 1 361 ? -8.591 27.916 -2.045 1.00 85.56 361 GLU A CA 1
ATOM 2836 C C . GLU A 1 361 ? -9.540 26.739 -1.790 1.00 85.56 361 GLU A C 1
ATOM 2838 O O . GLU A 1 361 ? -9.250 25.875 -0.962 1.00 85.56 361 GLU A O 1
ATOM 2843 N N . ASP A 1 362 ? -10.619 26.659 -2.568 1.00 86.19 362 ASP A N 1
ATOM 2844 C CA . ASP A 1 362 ? -11.662 25.628 -2.518 1.00 86.19 362 ASP A CA 1
ATOM 2845 C C . ASP A 1 362 ? -11.230 24.268 -3.091 1.00 86.19 362 ASP A C 1
ATOM 2847 O O . ASP A 1 362 ? -11.979 23.288 -3.015 1.00 86.19 362 ASP A O 1
ATOM 2851 N N . ASP A 1 363 ? -10.002 24.201 -3.606 1.00 90.69 363 ASP A N 1
ATOM 2852 C CA . ASP A 1 363 ? -9.300 22.987 -4.010 1.00 90.69 363 ASP A CA 1
ATOM 2853 C C . ASP A 1 363 ? -8.698 22.202 -2.839 1.00 90.69 363 ASP A C 1
ATOM 2855 O O . ASP A 1 363 ? -8.115 21.128 -3.042 1.00 90.69 363 ASP A O 1
ATOM 2859 N N . TYR A 1 364 ? -8.787 22.735 -1.621 1.00 92.94 364 TYR A N 1
ATOM 2860 C CA . TYR A 1 364 ? -8.261 22.094 -0.428 1.00 92.94 364 TYR A CA 1
ATOM 2861 C C . TYR A 1 364 ? -9.342 21.880 0.617 1.00 92.94 364 TYR A C 1
ATOM 2863 O O . TYR A 1 364 ? -10.185 22.733 0.864 1.00 92.94 364 TYR A O 1
ATOM 2871 N N . LEU A 1 365 ? -9.265 20.739 1.295 1.00 94.25 365 LEU A N 1
ATOM 2872 C CA . LEU A 1 365 ? -10.162 20.379 2.379 1.00 94.25 365 LEU A CA 1
ATOM 2873 C C . LEU A 1 365 ? -9.369 20.117 3.663 1.00 94.25 365 LEU A C 1
ATOM 2875 O O . LEU A 1 365 ? -8.333 19.449 3.633 1.00 94.25 365 LEU A O 1
ATOM 2879 N N . PRO A 1 366 ? -9.842 20.594 4.823 1.00 94.12 366 PRO A N 1
ATOM 2880 C CA . PRO A 1 366 ? -9.270 20.199 6.102 1.00 94.12 366 PRO A CA 1
ATOM 2881 C C . PRO A 1 366 ? -9.572 18.720 6.381 1.00 94.12 366 PRO A C 1
ATOM 2883 O O . PRO A 1 366 ? -10.733 18.324 6.478 1.00 94.12 366 PRO A O 1
ATOM 2886 N N . LEU A 1 367 ? -8.545 17.894 6.586 1.00 94.06 367 LEU A N 1
ATOM 2887 C CA . LEU A 1 367 ? -8.684 16.492 7.002 1.00 94.06 367 LEU A CA 1
ATOM 2888 C C . LEU A 1 367 ? -7.833 16.192 8.226 1.00 94.06 367 LEU A C 1
ATOM 2890 O O . LEU A 1 367 ? -6.655 16.519 8.259 1.00 94.06 367 LEU A O 1
ATOM 2894 N N . CYS A 1 368 ? -8.377 15.490 9.220 1.00 91.94 368 CYS A N 1
ATOM 2895 C CA . CYS A 1 368 ? -7.536 15.001 10.311 1.00 91.94 368 CYS A CA 1
ATOM 2896 C C . CYS A 1 368 ? -6.628 13.854 9.837 1.00 91.94 368 CYS A C 1
ATOM 2898 O O . CYS A 1 368 ? -6.996 13.091 8.939 1.00 91.94 368 CYS A O 1
ATOM 2900 N N . GLN A 1 369 ? -5.468 13.684 10.477 1.00 86.00 369 GLN A N 1
ATOM 2901 C CA . GLN A 1 369 ? -4.490 12.641 10.123 1.00 86.00 369 GLN A CA 1
ATOM 2902 C C . GLN A 1 369 ? -5.097 11.231 10.016 1.00 86.00 369 GLN A C 1
ATOM 2904 O O . GLN A 1 369 ? -4.752 10.477 9.107 1.00 86.00 369 GLN A O 1
ATOM 2909 N N . GLN A 1 370 ? -6.026 10.882 10.912 1.00 84.31 370 GLN A N 1
ATOM 2910 C CA . GLN A 1 370 ? -6.687 9.576 10.910 1.00 84.31 370 GLN A CA 1
ATOM 2911 C C . GLN A 1 370 ? -7.555 9.379 9.662 1.00 84.31 370 GLN A C 1
ATOM 2913 O O . GLN A 1 370 ? -7.423 8.364 8.987 1.00 84.31 370 GLN A O 1
ATOM 2918 N N . CYS A 1 371 ? -8.413 10.349 9.331 1.00 89.75 371 CYS A N 1
ATOM 2919 C CA . CYS A 1 371 ? -9.258 10.273 8.139 1.00 89.75 371 CYS A CA 1
ATOM 2920 C C . CYS A 1 371 ? -8.422 10.313 6.857 1.00 89.75 371 CYS A C 1
ATOM 2922 O O . CYS A 1 371 ? -8.677 9.519 5.961 1.00 89.75 371 CYS A O 1
ATOM 2924 N N . ASN A 1 372 ? -7.375 11.144 6.802 1.00 91.69 372 ASN A N 1
ATOM 2925 C CA . ASN A 1 372 ? -6.431 11.130 5.684 1.00 91.69 372 ASN A CA 1
ATOM 2926 C C . ASN A 1 372 ? -5.818 9.729 5.502 1.00 91.69 372 ASN A C 1
ATOM 2928 O O . ASN A 1 372 ? -5.823 9.183 4.406 1.00 91.69 372 ASN A O 1
ATOM 2932 N N . SER A 1 373 ? -5.360 9.089 6.584 1.00 83.19 373 SER A N 1
ATOM 2933 C CA . SER A 1 373 ? -4.811 7.729 6.508 1.00 83.19 373 SER A CA 1
ATOM 2934 C C . SER A 1 373 ? -5.816 6.696 5.990 1.00 83.19 373 SER A C 1
ATOM 2936 O O . SER A 1 373 ? -5.404 5.786 5.276 1.00 83.19 373 SER A O 1
ATOM 2938 N N . VAL A 1 374 ? -7.097 6.821 6.349 1.00 82.50 374 VAL A N 1
ATOM 2939 C CA . VAL A 1 374 ? -8.176 5.938 5.868 1.00 82.50 374 VAL A CA 1
ATOM 2940 C C . VAL A 1 374 ? -8.478 6.176 4.388 1.00 82.50 374 VAL A C 1
ATOM 2942 O O . VAL A 1 374 ? -8.740 5.219 3.671 1.00 82.50 374 VAL A O 1
ATOM 2945 N N . LEU A 1 375 ? -8.402 7.423 3.913 1.00 88.44 375 LEU A N 1
ATOM 2946 C CA . LEU A 1 375 ? -8.712 7.783 2.525 1.00 88.44 375 LEU A CA 1
ATOM 2947 C C . LEU A 1 375 ? -7.543 7.615 1.548 1.00 88.44 375 LEU A C 1
ATOM 2949 O O . LEU A 1 375 ? -7.767 7.561 0.341 1.00 88.44 375 LEU A O 1
ATOM 2953 N N . ARG A 1 376 ? -6.300 7.492 2.029 1.00 85.94 376 ARG A N 1
ATOM 2954 C CA . ARG A 1 376 ? -5.122 7.263 1.167 1.00 85.94 376 ARG A CA 1
ATOM 2955 C C . ARG A 1 376 ? -5.314 6.128 0.148 1.00 85.94 376 ARG A C 1
ATOM 2957 O O . ARG A 1 376 ? -4.990 6.359 -1.015 1.00 85.94 376 ARG A O 1
ATOM 2964 N N . PRO A 1 377 ? -5.830 4.937 0.516 1.00 78.50 377 PRO A N 1
ATOM 2965 C CA . PRO A 1 377 ? -6.094 3.872 -0.448 1.00 78.50 377 PRO A CA 1
ATOM 2966 C C . PRO A 1 377 ? -7.132 4.258 -1.509 1.00 78.50 377 PRO A C 1
ATOM 2968 O O . PRO A 1 377 ? -6.929 3.932 -2.671 1.00 78.50 377 PRO A O 1
ATOM 2971 N N . TYR A 1 378 ? -8.187 4.993 -1.138 1.00 87.25 378 TYR A N 1
ATOM 2972 C CA . TYR A 1 378 ? -9.237 5.447 -2.061 1.00 87.25 378 TYR A CA 1
ATOM 2973 C C . TYR A 1 378 ? -8.696 6.431 -3.103 1.00 87.25 378 TYR A C 1
ATOM 2975 O O . TYR A 1 378 ? -9.007 6.312 -4.285 1.00 87.25 378 TYR A O 1
ATOM 2983 N N . TYR A 1 379 ? -7.849 7.374 -2.684 1.00 89.31 379 TYR A N 1
ATOM 2984 C CA . TYR A 1 379 ? -7.161 8.291 -3.598 1.00 89.31 379 TYR A CA 1
ATOM 2985 C C . TYR A 1 379 ? -6.172 7.563 -4.506 1.00 89.31 379 TYR A C 1
ATOM 2987 O O . TYR A 1 379 ? -6.102 7.847 -5.699 1.00 89.31 379 TYR A O 1
ATOM 2995 N N . ALA A 1 380 ? -5.410 6.618 -3.952 1.00 83.00 380 ALA A N 1
ATOM 2996 C CA . ALA A 1 380 ? -4.480 5.815 -4.733 1.00 83.00 380 ALA A CA 1
ATOM 2997 C C . ALA A 1 380 ? -5.203 4.935 -5.767 1.00 83.00 380 ALA A C 1
ATOM 2999 O O . ALA A 1 380 ? -4.656 4.711 -6.845 1.00 83.00 380 ALA A O 1
ATOM 3000 N N . ASP A 1 381 ? -6.408 4.445 -5.453 1.00 81.62 381 ASP A N 1
ATOM 3001 C CA . ASP A 1 381 ? -7.242 3.690 -6.392 1.00 81.62 381 ASP A CA 1
ATOM 3002 C C . ASP A 1 381 ? -7.736 4.566 -7.544 1.00 81.62 381 ASP A C 1
ATOM 3004 O O . ASP A 1 381 ? -7.527 4.213 -8.700 1.00 81.62 381 ASP A O 1
ATOM 3008 N N . GLU A 1 382 ? -8.286 5.748 -7.252 1.00 91.94 382 GLU A N 1
ATOM 3009 C CA . GLU A 1 382 ? -8.757 6.667 -8.296 1.00 91.94 382 GLU A CA 1
ATOM 3010 C C . GLU A 1 382 ? -7.606 7.188 -9.165 1.00 91.94 382 GLU A C 1
ATOM 3012 O O . GLU A 1 382 ? -7.718 7.232 -10.387 1.00 91.94 382 GLU A O 1
ATOM 3017 N N . MET A 1 383 ? -6.443 7.480 -8.570 1.00 92.81 383 MET A N 1
ATOM 3018 C CA . MET A 1 383 ? -5.236 7.781 -9.345 1.00 92.81 383 MET A CA 1
ATOM 3019 C C . MET A 1 383 ? -4.852 6.628 -10.277 1.00 92.81 383 MET A C 1
ATOM 3021 O O . MET A 1 383 ? -4.457 6.874 -11.414 1.00 92.81 383 MET A O 1
ATOM 3025 N N . ARG A 1 384 ? -4.960 5.375 -9.808 1.00 86.56 384 ARG A N 1
ATOM 3026 C CA . ARG A 1 384 ? -4.684 4.193 -10.633 1.00 86.56 384 ARG A CA 1
ATOM 3027 C C . ARG A 1 384 ? -5.657 4.093 -11.799 1.00 86.56 384 ARG A C 1
ATOM 3029 O O . ARG A 1 384 ? -5.207 3.803 -12.897 1.00 86.56 384 ARG A O 1
ATOM 3036 N N . ARG A 1 385 ? -6.939 4.397 -11.588 1.00 86.12 385 ARG A N 1
ATOM 3037 C CA . ARG A 1 385 ? -7.935 4.441 -12.668 1.00 86.12 385 ARG A CA 1
ATOM 3038 C C . ARG A 1 385 ? -7.583 5.485 -13.719 1.00 86.12 385 ARG A C 1
ATOM 3040 O O . ARG A 1 385 ? -7.613 5.151 -14.893 1.00 86.12 385 ARG A O 1
ATOM 3047 N N . CYS A 1 386 ? -7.165 6.690 -13.319 1.00 93.44 386 CYS A N 1
ATOM 3048 C CA . CYS A 1 386 ? -6.675 7.690 -14.276 1.00 93.44 386 CYS A CA 1
ATOM 3049 C C . CYS A 1 386 ? -5.476 7.169 -15.084 1.00 93.44 386 CYS A C 1
ATOM 3051 O O . CYS A 1 386 ? -5.393 7.402 -16.285 1.00 93.44 386 CYS A O 1
ATOM 3053 N N . TYR A 1 387 ? -4.543 6.458 -14.439 1.00 88.56 387 TYR A N 1
ATOM 3054 C CA . TYR A 1 387 ? -3.413 5.854 -15.144 1.00 88.56 387 TYR A CA 1
ATOM 3055 C C . TYR A 1 387 ? -3.860 4.798 -16.159 1.00 88.56 387 TYR A C 1
ATOM 3057 O O . TYR A 1 387 ? -3.428 4.851 -17.306 1.00 88.56 387 TYR A O 1
ATOM 3065 N N . THR A 1 388 ? -4.746 3.885 -15.760 1.00 85.81 388 THR A N 1
ATOM 3066 C CA . THR A 1 388 ? -5.289 2.845 -16.643 1.00 85.81 388 THR A CA 1
ATOM 3067 C C . THR A 1 388 ? -6.058 3.445 -17.822 1.00 85.81 388 THR A C 1
ATOM 3069 O O . THR A 1 388 ? -5.821 3.060 -18.957 1.00 85.81 388 THR A O 1
ATOM 3072 N N . GLU A 1 389 ? -6.897 4.453 -17.585 1.00 90.12 389 GLU A N 1
ATOM 3073 C CA . GLU A 1 389 ? -7.660 5.149 -18.631 1.00 90.12 389 GLU A CA 1
ATOM 3074 C C . GLU A 1 389 ? -6.746 5.811 -19.677 1.00 90.12 389 GLU A C 1
ATOM 3076 O O . GLU A 1 389 ? -7.004 5.746 -20.882 1.00 90.12 389 GLU A O 1
ATOM 3081 N N . ALA A 1 390 ? -5.641 6.419 -19.235 1.00 89.50 390 ALA A N 1
ATOM 3082 C CA . ALA A 1 390 ? -4.656 6.999 -20.142 1.00 89.50 390 ALA A CA 1
ATOM 3083 C C . ALA A 1 390 ? -3.905 5.927 -20.950 1.00 89.50 390 ALA A C 1
ATOM 3085 O O . ALA A 1 390 ? -3.647 6.127 -22.137 1.00 89.50 390 ALA A O 1
ATOM 3086 N N . GLU A 1 391 ? -3.570 4.797 -20.321 1.00 83.75 391 GLU A N 1
ATOM 3087 C CA . GLU A 1 391 ? -2.926 3.648 -20.971 1.00 83.75 391 GLU A CA 1
ATOM 3088 C C . GLU A 1 391 ? -3.844 3.002 -22.028 1.00 83.75 391 GLU A C 1
ATOM 3090 O O . GLU A 1 391 ? -3.373 2.625 -23.099 1.00 83.75 391 GLU A O 1
ATOM 3095 N N . GLU A 1 392 ? -5.152 2.933 -21.773 1.00 83.19 392 GLU A N 1
ATOM 3096 C CA . GLU A 1 392 ? -6.156 2.434 -22.725 1.00 83.19 392 GLU A CA 1
ATOM 3097 C C . GLU A 1 392 ? -6.385 3.398 -23.901 1.00 83.19 392 GLU A C 1
ATOM 3099 O O . GLU A 1 392 ? -6.597 2.964 -25.034 1.00 83.19 392 GLU A O 1
ATOM 3104 N N . SER A 1 393 ? -6.307 4.709 -23.654 1.00 82.50 393 SER A N 1
ATOM 3105 C CA . SER A 1 393 ? -6.573 5.746 -24.662 1.00 82.50 393 SER A CA 1
ATOM 3106 C C . SER A 1 393 ? -5.424 5.964 -25.654 1.00 82.50 393 SER A C 1
ATOM 3108 O O . SER A 1 393 ? -5.633 6.548 -26.718 1.00 82.50 393 SER A O 1
ATOM 3110 N N . ASN A 1 394 ? -4.198 5.537 -25.332 1.00 72.88 394 ASN A N 1
ATOM 3111 C CA . ASN A 1 394 ? -3.044 5.697 -26.214 1.00 72.88 394 ASN A CA 1
ATOM 3112 C C . ASN A 1 394 ? -2.100 4.490 -26.127 1.00 72.88 394 ASN A C 1
ATOM 3114 O O . ASN A 1 394 ? -1.440 4.264 -25.119 1.00 72.88 394 ASN A O 1
ATOM 3118 N N . SER A 1 395 ? -1.944 3.775 -27.245 1.00 56.28 395 SER A N 1
ATOM 3119 C CA . SER A 1 395 ? -1.116 2.564 -27.354 1.00 56.28 395 SER A CA 1
ATOM 3120 C C . SER A 1 395 ? 0.401 2.815 -27.248 1.00 56.28 395 SER A C 1
ATOM 3122 O O . SER A 1 395 ? 1.196 1.874 -27.355 1.00 56.28 395 SER A O 1
ATOM 3124 N N . THR A 1 396 ? 0.832 4.068 -27.056 1.00 57.47 396 THR A N 1
ATOM 3125 C CA . THR A 1 396 ? 2.239 4.406 -26.822 1.00 57.47 396 THR A CA 1
ATOM 3126 C C . THR A 1 396 ? 2.650 3.880 -25.448 1.00 57.47 396 THR A C 1
ATOM 3128 O O . THR A 1 396 ? 2.299 4.446 -24.418 1.00 57.47 396 THR A O 1
ATOM 3131 N N . THR A 1 397 ? 3.390 2.771 -25.423 1.00 58.69 397 THR A N 1
ATOM 3132 C CA . THR A 1 397 ? 3.740 2.054 -24.192 1.00 58.69 397 THR A CA 1
ATOM 3133 C C . THR A 1 397 ? 4.555 2.942 -23.245 1.00 58.69 397 THR A C 1
ATOM 3135 O O . THR A 1 397 ? 5.773 3.071 -23.395 1.00 58.69 397 THR A O 1
ATOM 3138 N N . PHE A 1 398 ? 3.919 3.538 -22.235 1.00 69.69 398 PHE A N 1
ATOM 3139 C CA . PHE A 1 398 ? 4.630 4.139 -21.110 1.00 69.69 398 PHE A CA 1
ATOM 3140 C C . PHE A 1 398 ? 5.373 3.029 -20.353 1.00 69.69 398 PHE A C 1
ATOM 3142 O O . PHE A 1 398 ? 4.798 2.265 -19.582 1.00 69.69 398 PHE A O 1
ATOM 3149 N N . ARG A 1 399 ? 6.683 2.896 -20.591 1.00 75.06 399 ARG A N 1
ATOM 3150 C CA . ARG A 1 399 ? 7.501 1.840 -19.976 1.00 75.06 399 ARG A CA 1
ATOM 3151 C C . ARG A 1 399 ? 8.008 2.276 -18.602 1.00 75.06 399 ARG A C 1
ATOM 3153 O O . ARG A 1 399 ? 9.196 2.563 -18.433 1.00 75.06 399 ARG A O 1
ATOM 3160 N N . HIS A 1 400 ? 7.117 2.281 -17.608 1.00 77.31 400 HIS A N 1
ATOM 3161 C CA . HIS A 1 400 ? 7.422 2.671 -16.224 1.00 77.31 400 HIS A CA 1
ATOM 3162 C C . HIS A 1 400 ? 8.703 2.014 -15.675 1.00 77.31 400 HIS A C 1
ATOM 3164 O O . HIS A 1 400 ? 9.579 2.680 -15.109 1.00 77.31 400 HIS A O 1
ATOM 3170 N N . ASN A 1 401 ? 8.848 0.705 -15.896 1.00 77.62 401 ASN A N 1
ATOM 3171 C CA . ASN A 1 401 ? 9.989 -0.078 -15.417 1.00 77.62 401 ASN A CA 1
ATOM 3172 C C . ASN A 1 401 ? 11.298 0.334 -16.099 1.00 77.62 401 ASN A C 1
ATOM 3174 O O . ASN A 1 401 ? 12.340 0.421 -15.447 1.00 77.62 401 ASN A O 1
ATOM 3178 N N . VAL A 1 402 ? 11.247 0.639 -17.400 1.00 83.81 402 VAL A N 1
ATOM 3179 C CA . VAL A 1 402 ? 12.424 1.058 -18.169 1.00 83.81 402 VAL A CA 1
ATOM 3180 C C . VAL A 1 402 ? 12.952 2.390 -17.652 1.00 83.81 402 VAL A C 1
ATOM 3182 O O . VAL A 1 402 ? 14.144 2.506 -17.365 1.00 83.81 402 VAL A O 1
ATOM 3185 N N . MET A 1 403 ? 12.059 3.359 -17.460 1.00 85.38 403 MET A N 1
ATOM 3186 C CA . MET A 1 403 ? 12.395 4.666 -16.904 1.00 85.38 403 MET A CA 1
ATOM 3187 C C . MET A 1 403 ? 12.911 4.556 -15.464 1.00 85.38 403 MET A C 1
ATOM 3189 O O . MET A 1 403 ? 13.952 5.128 -15.143 1.00 85.38 403 MET A O 1
ATOM 3193 N N . THR A 1 404 ? 12.229 3.796 -14.600 1.00 83.25 404 THR A N 1
ATOM 3194 C CA . THR A 1 404 ? 12.641 3.619 -13.197 1.00 83.25 404 THR A CA 1
ATOM 3195 C C . THR A 1 404 ? 14.058 3.058 -13.103 1.00 83.25 404 THR A C 1
ATOM 3197 O O . THR A 1 404 ? 14.881 3.570 -12.336 1.00 83.25 404 THR A O 1
ATOM 3200 N N . LYS A 1 405 ? 14.376 2.054 -13.930 1.00 84.50 405 LYS A N 1
ATOM 3201 C CA . LYS A 1 405 ? 15.736 1.521 -14.059 1.00 84.50 405 LYS A CA 1
ATOM 3202 C C . LYS A 1 405 ? 16.711 2.564 -14.580 1.00 84.50 405 LYS A C 1
ATOM 3204 O O . LYS A 1 405 ? 17.777 2.711 -13.998 1.00 84.50 405 LYS A O 1
ATOM 3209 N N . CYS A 1 406 ? 16.347 3.312 -15.620 1.00 89.88 406 CYS A N 1
ATOM 3210 C CA . CYS A 1 406 ? 17.211 4.334 -16.206 1.00 89.88 406 CYS A CA 1
ATOM 3211 C C . CYS A 1 406 ? 17.627 5.390 -15.165 1.00 89.88 406 CYS A C 1
ATOM 3213 O O . CYS A 1 406 ? 18.818 5.650 -14.991 1.00 89.88 406 CYS A O 1
ATOM 3215 N N . CYS A 1 407 ? 16.676 5.921 -14.389 1.00 88.56 407 CYS A N 1
ATOM 3216 C CA . CYS A 1 407 ? 16.959 6.860 -13.299 1.00 88.56 407 CYS A CA 1
ATOM 3217 C C . CYS A 1 407 ? 17.782 6.218 -12.167 1.00 88.56 407 CYS A C 1
ATOM 3219 O O . CYS A 1 407 ? 18.671 6.856 -11.605 1.00 88.56 407 CYS A O 1
ATOM 3221 N N . SER A 1 408 ? 17.506 4.956 -11.816 1.00 87.94 408 SER A N 1
ATOM 3222 C CA . SER A 1 408 ? 18.269 4.222 -10.794 1.00 87.94 408 SER A CA 1
ATOM 3223 C C . SER A 1 408 ? 19.724 3.993 -11.216 1.00 87.94 408 SER A C 1
ATOM 3225 O O . SER A 1 408 ? 20.642 4.263 -10.442 1.00 87.94 408 SER A O 1
ATOM 3227 N N . TYR A 1 409 ? 19.947 3.568 -12.459 1.00 91.62 409 TYR A N 1
ATOM 3228 C CA . TYR A 1 409 ? 21.277 3.336 -13.015 1.00 91.62 409 TYR A CA 1
ATOM 3229 C C . TYR A 1 409 ? 22.061 4.637 -13.124 1.00 91.62 409 TYR A C 1
ATOM 3231 O O . TYR A 1 409 ? 23.233 4.654 -12.762 1.00 91.62 409 TYR A O 1
ATOM 3239 N N . ALA A 1 410 ? 21.413 5.745 -13.488 1.00 91.38 410 ALA A N 1
ATOM 3240 C CA . ALA A 1 410 ? 22.049 7.057 -13.452 1.00 91.38 410 ALA A CA 1
ATOM 3241 C C . ALA A 1 410 ? 22.564 7.420 -12.046 1.00 91.38 410 ALA A C 1
ATOM 3243 O O . ALA A 1 410 ? 23.706 7.848 -11.899 1.00 91.38 410 ALA A O 1
ATOM 3244 N N . ARG A 1 411 ? 21.769 7.173 -10.992 1.00 90.81 411 ARG A N 1
ATOM 3245 C CA . ARG A 1 411 ? 22.206 7.377 -9.595 1.00 90.81 411 ARG A CA 1
ATOM 3246 C C . ARG A 1 411 ? 23.344 6.440 -9.196 1.00 90.81 411 ARG A C 1
ATOM 3248 O O . ARG A 1 411 ? 24.239 6.856 -8.470 1.00 90.81 411 ARG A O 1
ATOM 3255 N N . LEU A 1 412 ? 23.304 5.185 -9.642 1.00 87.75 412 LEU A N 1
ATOM 3256 C CA . LEU A 1 412 ? 24.340 4.199 -9.335 1.00 87.75 412 LEU A CA 1
ATOM 3257 C C . LEU A 1 412 ? 25.676 4.553 -10.000 1.00 87.75 412 LEU A C 1
ATOM 3259 O O . LEU A 1 412 ? 26.715 4.437 -9.361 1.00 87.75 412 LEU A O 1
ATOM 3263 N N . LEU A 1 413 ? 25.638 5.041 -11.243 1.00 89.62 413 LEU A N 1
ATOM 3264 C CA . LEU A 1 413 ? 26.813 5.494 -11.992 1.00 89.62 413 LEU A CA 1
ATOM 3265 C C . LEU A 1 413 ? 27.475 6.744 -11.382 1.00 89.62 413 LEU A C 1
ATOM 3267 O O . LEU A 1 413 ? 28.653 6.978 -11.635 1.00 89.62 413 LEU A O 1
ATOM 3271 N N . LEU A 1 414 ? 26.749 7.518 -10.566 1.00 90.50 414 LEU A N 1
ATOM 3272 C CA . LEU A 1 414 ? 27.282 8.658 -9.806 1.00 90.50 414 LEU A CA 1
ATOM 3273 C C . LEU A 1 414 ? 27.899 8.267 -8.454 1.00 90.50 414 LEU A C 1
ATOM 3275 O O . LEU A 1 414 ? 28.628 9.057 -7.858 1.00 90.50 414 LEU A O 1
ATOM 3279 N N . ASP A 1 415 ? 27.594 7.079 -7.933 1.00 88.69 415 ASP A N 1
ATOM 3280 C CA . ASP A 1 415 ? 28.065 6.631 -6.622 1.00 88.69 415 ASP A CA 1
ATOM 3281 C C . ASP A 1 415 ? 29.419 5.923 -6.766 1.00 88.69 415 ASP A C 1
ATOM 3283 O O . ASP A 1 415 ? 29.488 4.702 -6.908 1.00 88.69 415 ASP A O 1
ATOM 3287 N N . THR A 1 416 ? 30.508 6.696 -6.724 1.00 86.50 416 THR A N 1
ATOM 3288 C CA . THR A 1 416 ? 31.888 6.205 -6.906 1.00 86.50 416 THR A CA 1
ATOM 3289 C C . THR A 1 416 ? 32.250 5.062 -5.951 1.00 86.50 416 THR A C 1
ATOM 3291 O O . THR A 1 416 ? 32.896 4.094 -6.352 1.00 86.50 416 THR A O 1
ATOM 3294 N N . ASN A 1 417 ? 31.762 5.115 -4.708 1.00 82.69 417 ASN A N 1
ATOM 3295 C CA . ASN A 1 417 ? 31.997 4.087 -3.692 1.00 82.69 417 ASN A CA 1
ATOM 3296 C C . ASN A 1 417 ? 31.309 2.757 -4.018 1.00 82.69 417 ASN A C 1
ATOM 3298 O O . ASN A 1 417 ? 31.835 1.687 -3.693 1.00 82.69 417 ASN A O 1
ATOM 3302 N N . LYS A 1 418 ? 30.104 2.802 -4.597 1.00 77.31 418 LYS A N 1
ATOM 3303 C CA . LYS A 1 418 ? 29.408 1.595 -5.062 1.00 77.31 418 LYS A CA 1
ATOM 3304 C C . LYS A 1 418 ? 29.976 1.108 -6.384 1.00 77.31 418 LYS A C 1
ATOM 3306 O O . LYS A 1 418 ? 30.162 -0.095 -6.529 1.00 77.31 418 LYS A O 1
ATOM 3311 N N . LEU A 1 419 ? 30.287 2.019 -7.301 1.00 82.62 419 LEU A N 1
ATOM 3312 C CA . LEU A 1 419 ? 30.799 1.695 -8.627 1.00 82.62 419 LEU A CA 1
ATOM 3313 C C . LEU A 1 419 ? 32.137 0.948 -8.554 1.00 82.62 419 LEU A C 1
ATOM 3315 O O . LEU A 1 419 ? 32.323 -0.023 -9.275 1.00 82.62 419 LEU A O 1
ATOM 3319 N N . ALA A 1 420 ? 33.007 1.302 -7.600 1.00 82.69 420 ALA A N 1
ATOM 3320 C CA . ALA A 1 420 ? 34.266 0.593 -7.339 1.00 82.69 420 ALA A CA 1
ATOM 3321 C C . ALA A 1 420 ? 34.094 -0.890 -6.939 1.00 82.69 420 ALA A C 1
ATOM 3323 O O . ALA A 1 420 ? 35.056 -1.651 -6.962 1.00 82.69 420 ALA A O 1
ATOM 3324 N N . LYS A 1 421 ? 32.883 -1.307 -6.546 1.00 82.94 421 LYS A N 1
ATOM 3325 C CA . LYS A 1 421 ? 32.553 -2.684 -6.134 1.00 82.94 421 LYS A CA 1
ATOM 3326 C C . LYS A 1 421 ? 31.800 -3.462 -7.211 1.00 82.94 421 LYS A C 1
ATOM 3328 O O . LYS A 1 421 ? 31.428 -4.609 -6.972 1.00 82.94 421 LYS A O 1
ATOM 3333 N N . ILE A 1 422 ? 31.518 -2.835 -8.352 1.00 76.44 422 ILE A N 1
ATOM 3334 C CA . ILE A 1 422 ? 30.771 -3.432 -9.455 1.00 76.44 422 ILE A CA 1
ATOM 3335 C C . ILE A 1 422 ? 31.774 -3.888 -10.526 1.00 76.44 422 ILE A C 1
ATOM 3337 O O . ILE A 1 422 ? 32.648 -3.107 -10.905 1.00 76.44 422 ILE A O 1
ATOM 3341 N N . PRO A 1 423 ? 31.667 -5.131 -11.029 1.00 84.12 423 PRO A N 1
ATOM 3342 C CA . PRO A 1 423 ? 32.494 -5.613 -12.132 1.00 84.12 423 PRO A CA 1
ATOM 3343 C C . PRO A 1 423 ? 32.433 -4.704 -13.371 1.00 84.12 423 PRO A C 1
ATOM 3345 O O . PRO A 1 423 ? 31.376 -4.166 -13.707 1.00 84.12 423 PRO A O 1
ATOM 3348 N N . ALA A 1 424 ? 33.556 -4.550 -14.079 1.00 81.06 424 ALA A N 1
ATOM 3349 C CA . ALA A 1 424 ? 33.675 -3.616 -15.204 1.00 81.06 424 ALA A CA 1
ATOM 3350 C C . ALA A 1 424 ? 32.667 -3.889 -16.338 1.00 81.06 424 ALA A C 1
ATOM 3352 O O . ALA A 1 424 ? 32.081 -2.951 -16.875 1.00 81.06 424 ALA A O 1
ATOM 3353 N N . ASN A 1 425 ? 32.404 -5.163 -16.648 1.00 80.19 425 ASN A N 1
ATOM 3354 C CA . ASN A 1 425 ? 31.377 -5.569 -17.613 1.00 80.19 425 ASN A CA 1
ATOM 3355 C C . ASN A 1 425 ? 29.982 -5.078 -17.199 1.00 80.19 425 ASN A C 1
ATOM 3357 O O . ASN A 1 425 ? 29.254 -4.517 -18.013 1.00 80.19 425 ASN A O 1
ATOM 3361 N N . ARG A 1 426 ? 29.637 -5.196 -15.912 1.00 82.00 426 ARG A N 1
ATOM 3362 C CA . ARG A 1 426 ? 28.354 -4.717 -15.398 1.00 82.00 426 ARG A CA 1
ATOM 3363 C C . ARG A 1 426 ? 28.262 -3.193 -15.438 1.00 82.00 426 ARG A C 1
ATOM 3365 O O . ARG A 1 426 ? 27.208 -2.658 -15.763 1.00 82.00 426 ARG A O 1
ATOM 3372 N N . CYS A 1 427 ? 29.346 -2.477 -15.143 1.00 81.25 427 CYS A N 1
ATOM 3373 C CA . CYS A 1 427 ? 29.391 -1.020 -15.294 1.00 81.25 427 CYS A CA 1
ATOM 3374 C C . CYS A 1 427 ? 29.096 -0.584 -16.737 1.00 81.25 427 CYS A C 1
ATOM 3376 O O . CYS A 1 427 ? 28.333 0.361 -16.945 1.00 81.25 427 CYS A O 1
ATOM 3378 N N . GLU A 1 428 ? 29.652 -1.292 -17.720 1.00 86.12 428 GLU A N 1
ATOM 3379 C CA . GLU A 1 428 ? 29.395 -1.031 -19.137 1.00 86.12 428 GLU A CA 1
ATOM 3380 C C . GLU A 1 428 ? 27.935 -1.319 -19.515 1.00 86.12 428 GLU A C 1
ATOM 3382 O O . GLU A 1 428 ? 27.283 -0.477 -20.130 1.00 86.12 428 GLU A O 1
ATOM 3387 N N . GLU A 1 429 ? 27.362 -2.438 -19.063 1.00 85.06 429 GLU A N 1
ATOM 3388 C CA . GLU A 1 429 ? 25.938 -2.748 -19.264 1.00 85.06 429 GLU A CA 1
ATOM 3389 C C . GLU A 1 429 ? 25.015 -1.642 -18.729 1.00 85.06 429 GLU A C 1
ATOM 3391 O O . GLU A 1 429 ? 24.075 -1.227 -19.412 1.00 85.06 429 GLU A O 1
ATOM 3396 N N . LEU A 1 430 ? 25.286 -1.128 -17.521 1.00 86.62 430 LEU A N 1
ATOM 3397 C CA . LEU A 1 430 ? 24.509 -0.038 -16.918 1.00 86.62 430 LEU A CA 1
ATOM 3398 C C . LEU A 1 430 ? 24.570 1.231 -17.780 1.00 86.62 430 LEU A C 1
ATOM 3400 O O . LEU A 1 430 ? 23.535 1.857 -18.031 1.00 86.62 430 LEU A O 1
ATOM 3404 N N . ARG A 1 431 ? 25.766 1.595 -18.264 1.00 90.31 431 ARG A N 1
ATOM 3405 C CA . ARG A 1 431 ? 25.955 2.742 -19.164 1.00 90.31 431 ARG A CA 1
ATOM 3406 C C . ARG A 1 431 ? 25.219 2.532 -20.479 1.00 90.31 431 ARG A C 1
ATOM 3408 O O . ARG A 1 431 ? 24.478 3.414 -20.911 1.00 90.31 431 ARG A O 1
ATOM 3415 N N . GLN A 1 432 ? 25.346 1.368 -21.106 1.00 89.38 432 GLN A N 1
ATOM 3416 C CA . GLN A 1 432 ? 24.635 1.070 -22.350 1.00 89.38 432 GLN A CA 1
ATOM 3417 C C . GLN A 1 432 ? 23.119 1.131 -22.170 1.00 89.38 432 GLN A C 1
ATOM 3419 O O . GLN A 1 432 ? 22.422 1.691 -23.020 1.00 89.38 432 GLN A O 1
ATOM 3424 N N . TYR A 1 433 ? 22.605 0.633 -21.045 1.00 89.75 433 TYR A N 1
ATOM 3425 C CA . TYR A 1 433 ? 21.186 0.708 -20.729 1.00 89.75 433 TYR A CA 1
ATOM 3426 C C . TYR A 1 433 ? 20.701 2.161 -20.634 1.00 89.75 433 TYR A C 1
ATOM 3428 O O . TYR A 1 433 ? 19.695 2.505 -21.258 1.00 89.75 433 TYR A O 1
ATOM 3436 N N . VAL A 1 434 ? 21.424 3.030 -19.916 1.00 91.94 434 VAL A N 1
ATOM 3437 C CA . VAL A 1 434 ? 21.100 4.467 -19.828 1.00 91.94 434 VAL A CA 1
ATOM 3438 C C . VAL A 1 434 ? 21.139 5.121 -21.213 1.00 91.94 434 VAL A C 1
ATOM 3440 O O . VAL A 1 434 ? 20.202 5.825 -21.588 1.00 91.94 434 VAL A O 1
ATOM 3443 N N . LYS A 1 435 ? 22.170 4.831 -22.019 1.00 91.06 435 LYS A N 1
ATOM 3444 C CA . LYS A 1 435 ? 22.334 5.387 -23.375 1.00 91.06 435 LYS A CA 1
ATOM 3445 C C . LYS A 1 435 ? 21.144 5.072 -24.281 1.00 91.06 435 LYS A C 1
ATOM 3447 O O . LYS A 1 435 ? 20.739 5.916 -25.074 1.00 91.06 435 LYS A O 1
ATOM 3452 N N . ARG A 1 436 ? 20.602 3.857 -24.171 1.00 90.12 436 ARG A N 1
ATOM 3453 C CA . ARG A 1 436 ? 19.488 3.375 -24.998 1.00 90.12 436 ARG A CA 1
ATOM 3454 C C . ARG A 1 436 ? 18.130 3.912 -24.539 1.00 90.12 436 ARG A C 1
ATOM 3456 O O . ARG A 1 436 ? 17.263 4.115 -25.379 1.00 90.12 436 ARG A O 1
ATOM 3463 N N . ASN A 1 437 ? 17.946 4.148 -23.237 1.00 90.12 437 ASN A N 1
ATOM 3464 C CA . ASN A 1 437 ? 16.613 4.324 -22.646 1.00 90.12 437 ASN A CA 1
ATOM 3465 C C . ASN A 1 437 ? 16.324 5.712 -22.048 1.00 90.12 437 ASN A C 1
ATOM 3467 O O . ASN A 1 437 ? 15.200 5.948 -21.609 1.00 90.12 437 ASN A O 1
ATOM 3471 N N . TRP A 1 438 ? 17.282 6.644 -22.021 1.00 90.81 438 TRP A N 1
ATOM 3472 C CA . TRP A 1 438 ? 17.080 7.951 -21.373 1.00 90.81 438 TRP A CA 1
ATOM 3473 C C . TRP A 1 438 ? 15.904 8.760 -21.946 1.00 90.81 438 TRP A C 1
ATOM 3475 O O . TRP A 1 438 ? 15.223 9.453 -21.200 1.00 90.81 438 TRP A O 1
ATOM 3485 N N . ARG A 1 439 ? 15.592 8.635 -23.244 1.00 89.06 439 ARG A N 1
ATOM 3486 C CA . ARG A 1 439 ? 14.438 9.330 -23.850 1.00 89.06 439 ARG A CA 1
ATOM 3487 C C . ARG A 1 439 ? 13.104 8.898 -23.247 1.00 89.06 439 ARG A C 1
ATOM 3489 O O . ARG A 1 439 ? 12.190 9.705 -23.137 1.00 89.06 439 ARG A O 1
ATOM 3496 N N . SER A 1 440 ? 13.007 7.654 -22.775 1.00 86.69 440 SER A N 1
ATOM 3497 C CA . SER A 1 440 ? 11.807 7.146 -22.102 1.00 86.69 440 SER A CA 1
ATOM 3498 C C . SER A 1 440 ? 11.539 7.818 -20.751 1.00 86.69 440 SER A C 1
ATOM 3500 O O . SER A 1 440 ? 10.481 7.593 -20.173 1.00 86.69 440 SER A O 1
ATOM 3502 N N . THR A 1 441 ? 12.470 8.626 -20.230 1.00 88.62 441 THR A N 1
ATOM 3503 C CA . THR A 1 441 ? 12.268 9.402 -18.999 1.00 88.62 441 THR A CA 1
ATOM 3504 C C . THR A 1 441 ? 11.729 10.808 -19.258 1.00 88.62 441 THR A C 1
ATOM 3506 O O . THR A 1 441 ? 11.633 11.573 -18.302 1.00 88.62 441 THR A O 1
ATOM 3509 N N . PHE A 1 442 ? 11.441 11.173 -20.517 1.00 88.94 442 PHE A N 1
ATOM 3510 C CA . PHE A 1 442 ? 11.038 12.530 -20.912 1.00 88.94 442 PHE A CA 1
ATOM 3511 C C . PHE A 1 442 ? 12.034 13.589 -20.416 1.00 88.94 442 PHE A C 1
ATOM 3513 O O . PHE A 1 442 ? 11.661 14.642 -19.913 1.00 88.94 442 PHE A O 1
ATOM 3520 N N . PHE A 1 443 ? 13.331 13.269 -20.493 1.00 91.25 443 PHE A N 1
ATOM 3521 C CA . PHE A 1 443 ? 14.393 14.078 -19.896 1.00 91.25 443 PHE A CA 1
ATOM 3522 C C . PHE A 1 443 ? 14.335 15.550 -20.322 1.00 91.25 443 PHE A C 1
ATOM 3524 O O . PHE A 1 443 ? 14.471 16.423 -19.468 1.00 91.25 443 PHE A O 1
ATOM 3531 N N . GLU A 1 444 ? 14.095 15.805 -21.608 1.00 90.19 444 GLU A N 1
ATOM 3532 C CA . GLU A 1 444 ? 14.031 17.147 -22.198 1.00 90.19 444 GLU A CA 1
ATOM 3533 C C . GLU A 1 444 ? 12.873 17.969 -21.611 1.00 90.19 444 GLU A C 1
ATOM 3535 O O . GLU A 1 444 ? 13.065 19.125 -21.252 1.00 90.19 444 GLU A O 1
ATOM 3540 N N . ASP A 1 445 ? 11.710 17.358 -21.372 1.00 87.56 445 ASP A N 1
ATOM 3541 C CA . ASP A 1 445 ? 10.560 18.053 -20.778 1.00 87.56 445 ASP A CA 1
ATOM 3542 C C . ASP A 1 445 ? 10.799 18.502 -19.331 1.00 87.56 445 ASP A C 1
ATOM 3544 O O . ASP A 1 445 ? 10.210 19.479 -18.868 1.00 87.56 445 ASP A O 1
ATOM 3548 N N . PHE A 1 446 ? 11.609 17.747 -18.587 1.00 89.31 446 PHE A N 1
ATOM 3549 C CA . PHE A 1 446 ? 11.940 18.040 -17.190 1.00 89.31 446 PHE A CA 1
ATOM 3550 C C . PHE A 1 446 ? 13.219 18.871 -17.040 1.00 89.31 446 PHE A C 1
ATOM 3552 O O . PHE A 1 446 ? 13.517 19.311 -15.931 1.00 89.31 446 PHE A O 1
ATOM 3559 N N . ASN A 1 447 ? 13.975 19.059 -18.123 1.00 91.06 447 ASN A N 1
ATOM 3560 C CA . ASN A 1 447 ? 15.219 19.827 -18.157 1.00 91.06 447 ASN A CA 1
ATOM 3561 C C . ASN A 1 447 ? 15.279 20.647 -19.462 1.00 91.06 447 ASN A C 1
ATOM 3563 O O . ASN A 1 447 ? 16.195 20.437 -20.261 1.00 91.06 447 ASN A O 1
ATOM 3567 N N . PRO A 1 448 ? 14.305 21.543 -19.715 1.00 89.25 448 PRO A N 1
ATOM 3568 C CA . PRO A 1 448 ? 14.201 22.274 -20.981 1.00 89.25 448 PRO A CA 1
ATOM 3569 C C . PRO A 1 448 ? 15.413 23.174 -21.258 1.00 89.25 448 PRO A C 1
ATOM 3571 O O . PRO A 1 448 ? 15.702 23.489 -22.406 1.00 89.25 448 PRO A O 1
ATOM 3574 N N . GLU A 1 449 ? 16.140 23.578 -20.216 1.00 90.06 449 GLU A N 1
ATOM 3575 C CA . GLU A 1 449 ? 17.366 24.369 -20.306 1.00 90.06 449 GLU A CA 1
ATOM 3576 C C . GLU A 1 449 ? 18.634 23.543 -20.584 1.00 90.06 449 GLU A C 1
ATOM 3578 O O . GLU A 1 449 ? 19.721 24.109 -20.706 1.00 90.06 449 GLU A O 1
ATOM 3583 N N . PHE A 1 450 ? 18.541 22.210 -20.621 1.00 87.56 450 PHE A N 1
ATOM 3584 C CA . PHE A 1 450 ? 19.698 21.340 -20.807 1.00 87.56 450 PHE A CA 1
ATOM 3585 C C . PHE A 1 450 ? 19.900 20.983 -22.281 1.00 87.56 450 PHE A C 1
ATOM 3587 O O . PHE A 1 450 ? 19.171 20.170 -22.848 1.00 87.56 450 PHE A O 1
ATOM 3594 N N . GLU A 1 451 ? 20.944 21.541 -22.890 1.00 83.56 451 GLU A N 1
ATOM 3595 C CA . GLU A 1 451 ? 21.323 21.208 -24.263 1.00 83.56 451 GLU A CA 1
ATOM 3596 C C . GLU A 1 451 ? 21.942 19.805 -24.356 1.00 83.56 451 GLU A C 1
ATOM 3598 O O . GLU A 1 451 ? 22.995 19.511 -23.781 1.00 83.56 451 GLU A O 1
ATOM 3603 N N . MET A 1 452 ? 21.295 18.925 -25.120 1.00 81.25 452 MET A N 1
ATOM 3604 C CA . MET A 1 452 ? 21.779 17.568 -25.362 1.00 81.25 452 MET A CA 1
ATOM 3605 C C . MET A 1 452 ? 22.886 17.556 -26.423 1.00 81.25 452 MET A C 1
ATOM 3607 O O . MET A 1 452 ? 22.662 17.885 -27.588 1.00 81.25 452 MET A O 1
ATOM 3611 N N . ARG A 1 453 ? 24.080 17.085 -26.049 1.00 77.12 453 ARG A N 1
ATOM 3612 C CA . ARG A 1 453 ? 25.161 16.801 -27.007 1.00 77.12 453 ARG A CA 1
ATOM 3613 C C . ARG A 1 453 ? 24.884 15.500 -27.765 1.00 77.12 453 ARG A C 1
ATOM 3615 O O . ARG A 1 453 ? 24.382 14.534 -27.188 1.00 77.12 453 ARG A O 1
ATOM 3622 N N . THR A 1 454 ? 25.227 15.464 -29.056 1.00 70.81 454 THR A N 1
ATOM 3623 C CA . THR A 1 454 ? 25.132 14.258 -29.897 1.00 70.81 454 THR A CA 1
ATOM 3624 C C . THR A 1 454 ? 26.536 13.805 -30.313 1.00 70.81 454 THR A C 1
ATOM 3626 O O . THR A 1 454 ? 27.224 14.578 -30.978 1.00 70.81 454 THR A O 1
ATOM 3629 N N . PRO A 1 455 ? 26.969 12.570 -29.980 1.00 70.81 455 PRO A N 1
ATOM 3630 C CA . PRO A 1 455 ? 26.253 11.540 -29.217 1.00 70.81 455 PRO A CA 1
ATOM 3631 C C . PRO A 1 455 ? 26.115 11.893 -27.726 1.00 70.81 455 PRO A C 1
ATOM 3633 O O . PRO A 1 455 ? 26.908 12.660 -27.196 1.00 70.81 455 PRO A O 1
ATOM 3636 N N . VAL A 1 456 ? 25.123 11.300 -27.048 1.00 75.69 456 VAL A N 1
ATOM 3637 C CA . VAL A 1 456 ? 24.856 11.570 -25.622 1.00 75.69 456 VAL A CA 1
ATOM 3638 C C . VAL A 1 456 ? 26.063 11.202 -24.766 1.00 75.69 456 VAL A C 1
ATOM 3640 O O . VAL A 1 456 ? 26.371 10.018 -24.584 1.00 75.69 456 VAL A O 1
ATOM 3643 N N . GLU A 1 457 ? 26.716 12.225 -24.225 1.00 76.94 457 GLU A N 1
ATOM 3644 C CA . GLU A 1 457 ? 27.754 12.093 -23.211 1.00 76.94 457 GLU A CA 1
ATOM 3645 C C . GLU A 1 457 ? 27.076 11.832 -21.860 1.00 76.94 457 GLU A C 1
ATOM 3647 O O . GLU A 1 457 ? 26.299 12.646 -21.367 1.00 76.94 457 GLU A O 1
ATOM 3652 N N . GLN A 1 458 ? 27.343 10.675 -21.248 1.00 82.12 458 GLN A N 1
ATOM 3653 C CA . GLN A 1 458 ? 26.879 10.367 -19.886 1.00 82.12 458 GLN A CA 1
ATOM 3654 C C . GLN A 1 458 ? 27.792 11.015 -18.849 1.00 82.12 458 GLN A C 1
ATOM 3656 O O . GLN A 1 458 ? 28.360 10.337 -17.985 1.00 82.12 458 GLN A O 1
ATOM 3661 N N . ASP A 1 459 ? 27.975 12.321 -18.991 1.00 87.50 459 ASP A N 1
ATOM 3662 C CA . ASP A 1 459 ? 28.738 13.118 -18.053 1.00 87.50 459 ASP A CA 1
ATOM 3663 C C . ASP A 1 459 ? 28.006 13.234 -16.705 1.00 87.50 459 ASP A C 1
ATOM 3665 O O . ASP A 1 459 ? 26.852 12.823 -16.518 1.00 87.50 459 ASP A O 1
ATOM 3669 N N . GLU A 1 460 ? 28.708 13.775 -15.716 1.00 89.81 460 GLU A N 1
ATOM 3670 C CA . GLU A 1 460 ? 28.167 13.911 -14.369 1.00 89.81 460 GLU A CA 1
ATOM 3671 C C . GLU A 1 460 ? 26.917 14.810 -14.333 1.00 89.81 460 GLU A C 1
ATOM 3673 O O . GLU A 1 460 ? 25.993 14.564 -13.552 1.00 89.81 460 GLU A O 1
ATOM 3678 N N . ALA A 1 461 ? 26.859 15.836 -15.188 1.00 90.75 461 ALA A N 1
ATOM 3679 C CA . ALA A 1 461 ? 25.769 16.803 -15.236 1.00 90.75 461 ALA A CA 1
ATOM 3680 C C . ALA A 1 461 ? 24.467 16.180 -15.766 1.00 90.75 461 ALA A C 1
ATOM 3682 O O . ALA A 1 461 ? 23.398 16.409 -15.186 1.00 90.75 461 ALA A O 1
ATOM 3683 N N . PHE A 1 462 ? 24.562 15.369 -16.818 1.00 93.12 462 PHE A N 1
ATOM 3684 C CA . PHE A 1 462 ? 23.472 14.589 -17.386 1.00 93.12 462 PHE A CA 1
ATOM 3685 C C . PHE A 1 462 ? 22.972 13.545 -16.388 1.00 93.12 462 PHE A C 1
ATOM 3687 O O . PHE A 1 462 ? 21.785 13.516 -16.056 1.00 93.12 462 PHE A O 1
ATOM 3694 N N . LEU A 1 463 ? 23.875 12.728 -15.831 1.00 93.31 463 LEU A N 1
ATOM 3695 C CA . LEU A 1 463 ? 23.501 11.666 -14.892 1.00 93.31 463 LEU A CA 1
ATOM 3696 C C . LEU A 1 463 ? 22.842 12.229 -13.624 1.00 93.31 463 LEU A C 1
ATOM 3698 O O . LEU A 1 463 ? 21.881 11.641 -13.122 1.00 93.31 463 LEU A O 1
ATOM 3702 N N . LYS A 1 464 ? 23.303 13.386 -13.120 1.00 92.94 464 LYS A N 1
ATOM 3703 C CA . LYS A 1 464 ? 22.695 14.062 -11.959 1.00 92.94 464 LYS A CA 1
ATOM 3704 C C . LYS A 1 464 ? 21.255 14.481 -12.238 1.00 92.94 464 LYS A C 1
ATOM 3706 O O . LYS A 1 464 ? 20.394 14.261 -11.389 1.00 92.94 464 LYS A O 1
ATOM 3711 N N . ARG A 1 465 ? 20.983 15.064 -13.408 1.00 94.06 465 ARG A N 1
ATOM 3712 C CA . ARG A 1 465 ? 19.628 15.468 -13.821 1.00 94.06 465 ARG A CA 1
ATOM 3713 C C . ARG A 1 465 ? 18.733 14.260 -14.064 1.00 94.06 465 ARG A C 1
ATOM 3715 O O . ARG A 1 465 ? 17.652 14.175 -13.490 1.00 94.06 465 ARG A O 1
ATOM 3722 N N . LEU A 1 466 ? 19.233 13.267 -14.795 1.00 93.50 466 LEU A N 1
ATOM 3723 C CA . LEU A 1 466 ? 18.503 12.040 -15.103 1.00 93.50 466 LEU A CA 1
ATOM 3724 C C . LEU A 1 466 ? 18.138 11.271 -13.824 1.00 93.50 466 LEU A C 1
ATOM 3726 O O . LEU A 1 466 ? 17.023 10.775 -13.679 1.00 93.50 466 LEU A O 1
ATOM 3730 N N . GLY A 1 467 ? 19.056 11.219 -12.857 1.00 90.88 467 GLY A N 1
ATOM 3731 C CA . GLY A 1 467 ? 18.818 10.622 -11.547 1.00 90.88 467 GLY A CA 1
ATOM 3732 C C . GLY A 1 467 ? 17.825 11.400 -10.674 1.00 90.88 467 GLY A C 1
ATOM 3733 O O . GLY A 1 467 ? 17.235 10.807 -9.769 1.00 90.88 467 GLY A O 1
ATOM 3734 N N . ARG A 1 468 ? 17.606 12.699 -10.915 1.00 92.81 468 ARG A N 1
ATOM 3735 C CA . ARG A 1 468 ? 16.619 13.515 -10.182 1.00 92.81 468 ARG A CA 1
ATOM 3736 C C . ARG A 1 468 ? 15.196 13.353 -10.701 1.00 92.81 468 ARG A C 1
ATOM 3738 O O . ARG A 1 468 ? 14.269 13.627 -9.944 1.00 92.81 468 ARG A O 1
ATOM 3745 N N . ILE A 1 469 ? 15.020 12.876 -11.933 1.00 92.00 469 ILE A N 1
ATOM 3746 C CA . ILE A 1 469 ? 13.693 12.599 -12.487 1.00 92.00 469 ILE A CA 1
ATOM 3747 C C . ILE A 1 469 ? 12.970 11.583 -11.594 1.00 92.00 469 ILE A C 1
ATOM 3749 O O . ILE A 1 469 ? 13.523 10.546 -11.203 1.00 92.00 469 ILE A O 1
ATOM 3753 N N . VAL A 1 470 ? 11.727 11.916 -11.248 1.00 88.62 470 VAL A N 1
ATOM 3754 C CA . VAL A 1 470 ? 10.845 11.088 -10.427 1.00 88.62 470 VAL A CA 1
ATOM 3755 C C . VAL A 1 470 ? 9.930 10.296 -11.365 1.00 88.62 470 VAL A C 1
ATOM 3757 O O . VAL A 1 470 ? 9.114 10.905 -12.051 1.00 88.62 470 VAL A O 1
ATOM 3760 N N . PRO A 1 471 ? 10.022 8.953 -11.402 1.00 85.94 471 PRO A N 1
ATOM 3761 C CA . PRO A 1 471 ? 9.180 8.115 -12.257 1.00 85.94 471 PRO A CA 1
ATOM 3762 C C . PRO A 1 471 ? 7.679 8.425 -12.189 1.00 85.94 471 PRO A C 1
ATOM 3764 O O . PRO A 1 471 ? 7.017 8.552 -13.218 1.00 85.94 471 PRO A O 1
ATOM 3767 N N . ASP A 1 472 ? 7.155 8.614 -10.979 1.00 84.06 472 ASP A N 1
ATOM 3768 C CA . ASP A 1 472 ? 5.734 8.904 -10.768 1.00 84.06 472 ASP A CA 1
ATOM 3769 C C . ASP A 1 472 ? 5.323 10.268 -11.355 1.00 84.06 472 ASP A C 1
ATOM 3771 O O . ASP A 1 472 ? 4.193 10.425 -11.813 1.00 84.06 472 ASP A O 1
ATOM 3775 N N . ASP A 1 473 ? 6.244 11.237 -11.417 1.00 90.25 473 ASP A N 1
ATOM 3776 C CA . ASP A 1 473 ? 5.991 12.541 -12.037 1.00 90.25 473 ASP A CA 1
ATOM 3777 C C . ASP A 1 473 ? 5.901 12.433 -13.554 1.00 90.25 473 ASP A C 1
ATOM 3779 O O . ASP A 1 473 ? 5.038 13.057 -14.164 1.00 90.25 473 ASP A O 1
ATOM 3783 N N . VAL A 1 474 ? 6.761 11.622 -14.168 1.00 89.94 474 VAL A N 1
ATOM 3784 C CA . VAL A 1 474 ? 6.693 11.356 -15.608 1.00 89.94 474 VAL A CA 1
ATOM 3785 C C . VAL A 1 474 ? 5.390 10.632 -15.941 1.00 89.94 474 VAL A C 1
ATOM 3787 O O . VAL A 1 474 ? 4.694 11.040 -16.868 1.00 89.94 474 VAL A O 1
ATOM 3790 N N . ARG A 1 475 ? 5.011 9.612 -15.151 1.00 88.81 475 ARG A N 1
ATOM 3791 C CA . ARG A 1 475 ? 3.724 8.914 -15.312 1.00 88.81 475 ARG A CA 1
ATOM 3792 C C . ARG A 1 475 ? 2.565 9.902 -15.248 1.00 88.81 475 ARG A C 1
ATOM 3794 O O . ARG A 1 475 ? 1.711 9.906 -16.131 1.00 88.81 475 ARG A O 1
ATOM 3801 N N . ALA A 1 476 ? 2.558 10.763 -14.232 1.00 92.25 476 ALA A N 1
ATOM 3802 C CA . ALA A 1 476 ? 1.537 11.785 -14.064 1.00 92.25 476 ALA A CA 1
ATOM 3803 C C . ALA A 1 476 ? 1.505 12.774 -15.237 1.00 92.25 476 ALA A C 1
ATOM 3805 O O . ALA A 1 476 ? 0.424 13.056 -15.742 1.00 92.25 476 ALA A O 1
ATOM 3806 N N . LYS A 1 477 ? 2.657 13.242 -15.728 1.00 91.75 477 LYS A N 1
ATOM 3807 C CA . LYS A 1 477 ? 2.733 14.134 -16.893 1.00 91.75 477 LYS A CA 1
ATOM 3808 C C . LYS A 1 477 ? 2.135 13.496 -18.142 1.00 91.75 477 LYS A C 1
ATOM 3810 O O . LYS A 1 477 ? 1.295 14.115 -18.785 1.00 91.75 477 LYS A O 1
ATOM 3815 N N . VAL A 1 478 ? 2.541 12.268 -18.466 1.00 90.56 478 VAL A N 1
ATOM 3816 C CA . VAL A 1 478 ? 2.028 11.526 -19.631 1.00 90.56 478 VAL A CA 1
ATOM 3817 C C . VAL A 1 478 ? 0.516 11.343 -19.522 1.00 90.56 478 VAL A C 1
ATOM 3819 O O . VAL A 1 478 ? -0.211 11.624 -20.469 1.00 90.56 478 VAL A O 1
ATOM 3822 N N . THR A 1 479 ? 0.042 10.958 -18.339 1.00 92.62 479 THR A N 1
ATOM 3823 C CA . THR A 1 479 ? -1.387 10.779 -18.047 1.00 92.62 479 THR A CA 1
ATOM 3824 C C . THR A 1 479 ? -2.164 12.070 -18.259 1.00 92.62 479 THR A C 1
ATOM 3826 O O . THR A 1 479 ? -3.169 12.073 -18.960 1.00 92.62 479 THR A O 1
ATOM 3829 N N . MET A 1 480 ? -1.681 13.189 -17.713 1.00 94.94 480 MET A N 1
ATOM 3830 C CA . MET A 1 480 ? -2.344 14.481 -17.882 1.00 94.94 480 MET A CA 1
ATOM 3831 C C . MET A 1 480 ? -2.310 14.966 -19.328 1.00 94.94 480 MET A C 1
ATOM 3833 O O . MET A 1 480 ? -3.297 15.523 -19.791 1.00 94.94 480 MET A O 1
ATOM 3837 N N . ASN A 1 481 ? -1.231 14.708 -20.066 1.00 92.56 481 ASN A N 1
ATOM 3838 C CA . ASN A 1 481 ? -1.162 15.042 -21.485 1.00 92.56 481 ASN A CA 1
ATOM 3839 C C . ASN A 1 481 ? -2.192 14.259 -22.321 1.00 92.56 481 ASN A C 1
ATOM 3841 O O . ASN A 1 481 ? -2.749 14.802 -23.265 1.00 92.56 481 ASN A O 1
ATOM 3845 N N . ILE A 1 482 ? -2.460 12.998 -21.965 1.00 92.62 482 ILE A N 1
ATOM 3846 C CA . ILE A 1 482 ? -3.439 12.149 -22.661 1.00 92.62 482 ILE A CA 1
ATOM 3847 C C . ILE A 1 482 ? -4.874 12.524 -22.274 1.00 92.62 482 ILE A C 1
ATOM 3849 O O . ILE A 1 482 ? -5.709 12.743 -23.148 1.00 92.62 482 ILE A O 1
ATOM 3853 N N . LEU A 1 483 ? -5.166 12.594 -20.973 1.00 93.94 483 LEU A N 1
ATOM 3854 C CA . LEU A 1 483 ? -6.531 12.809 -20.482 1.00 93.94 483 LEU A CA 1
ATOM 3855 C C . LEU A 1 483 ? -7.000 14.257 -20.647 1.00 93.94 483 LEU A C 1
ATOM 3857 O O . LEU A 1 483 ? -8.186 14.506 -20.845 1.00 93.94 483 LEU A O 1
ATOM 3861 N N . VAL A 1 484 ? -6.078 15.214 -20.537 1.00 95.50 484 VAL A N 1
ATOM 3862 C CA . VAL A 1 484 ? -6.385 16.648 -20.550 1.00 95.50 484 VAL A CA 1
ATOM 3863 C C . VAL A 1 484 ? -5.709 17.346 -21.728 1.00 95.50 484 VAL A C 1
ATOM 3865 O O . VAL A 1 484 ? -6.387 18.018 -22.499 1.00 95.50 484 VAL A O 1
ATOM 3868 N N . GLY A 1 485 ? -4.398 17.170 -21.905 1.00 92.19 485 GLY A N 1
ATOM 3869 C CA . GLY A 1 485 ? -3.618 17.931 -22.886 1.00 92.19 485 GLY A CA 1
ATOM 3870 C C . GLY A 1 485 ? -3.599 19.426 -22.547 1.00 92.19 485 GLY A C 1
ATOM 3871 O O . GLY A 1 485 ? -3.586 19.796 -21.373 1.00 92.19 485 GLY A O 1
ATOM 3872 N N . ASP A 1 486 ? -3.644 20.283 -23.568 1.00 93.31 486 ASP A N 1
ATOM 3873 C CA . ASP A 1 486 ? -3.733 21.744 -23.406 1.00 93.31 486 ASP A CA 1
ATOM 3874 C C . ASP A 1 486 ? -5.187 22.268 -23.340 1.00 93.31 486 ASP A C 1
ATOM 3876 O O . ASP A 1 486 ? -5.430 23.475 -23.362 1.00 93.31 486 ASP A O 1
ATOM 3880 N N . ASP A 1 487 ? -6.171 21.368 -23.240 1.00 95.69 487 ASP A N 1
ATOM 3881 C CA . ASP A 1 487 ? -7.600 21.689 -23.237 1.00 95.69 487 ASP A CA 1
ATOM 3882 C C . ASP A 1 487 ? -8.077 22.148 -21.844 1.00 95.69 487 ASP A C 1
ATOM 3884 O O . ASP A 1 487 ? -8.108 21.386 -20.868 1.00 95.69 487 ASP A O 1
ATOM 3888 N N . GLN A 1 488 ? -8.466 23.422 -21.748 1.00 94.88 488 GLN A N 1
ATOM 3889 C CA . GLN A 1 488 ? -8.943 24.028 -20.503 1.00 94.88 488 GLN A CA 1
ATOM 3890 C C . GLN A 1 488 ? -10.270 23.433 -20.017 1.00 94.88 488 GLN A C 1
ATOM 3892 O O . GLN A 1 488 ? -10.472 23.318 -18.806 1.00 94.88 488 GLN A O 1
ATOM 3897 N N . GLU A 1 489 ? -11.169 23.045 -20.923 1.00 95.94 489 GLU A N 1
ATOM 3898 C CA . GLU A 1 489 ? -12.464 22.477 -20.552 1.00 95.94 489 GLU A CA 1
ATOM 3899 C C . GLU A 1 489 ? -12.268 21.084 -19.950 1.00 95.94 489 GLU A C 1
ATOM 3901 O O . GLU A 1 489 ? -12.770 20.800 -18.858 1.00 95.94 489 GLU A O 1
ATOM 3906 N N . LYS A 1 490 ? -11.426 20.250 -20.574 1.00 96.31 490 LYS A N 1
ATOM 3907 C CA . LYS A 1 490 ? -11.048 18.946 -20.004 1.00 96.31 490 LYS A CA 1
ATOM 3908 C C . LYS A 1 490 ? -10.365 19.089 -18.648 1.00 96.31 490 LYS A C 1
ATOM 3910 O O . LYS A 1 490 ? -10.633 18.302 -17.740 1.00 96.31 490 LYS A O 1
ATOM 3915 N N . ALA A 1 491 ? -9.526 20.110 -18.461 1.00 95.81 491 ALA A N 1
ATOM 3916 C CA . ALA A 1 491 ? -8.879 20.367 -17.175 1.00 95.81 491 ALA A CA 1
ATOM 3917 C C . ALA A 1 491 ? -9.899 20.717 -16.074 1.00 95.81 491 ALA A C 1
ATOM 3919 O O . ALA A 1 491 ? -9.779 20.255 -14.934 1.00 95.81 491 ALA A O 1
ATOM 3920 N N . GLN A 1 492 ? -10.927 21.507 -16.403 1.00 95.00 492 GLN A N 1
ATOM 3921 C CA . GLN A 1 492 ? -12.028 21.819 -15.486 1.00 95.00 492 GLN A CA 1
ATOM 3922 C C . GLN A 1 492 ? -12.854 20.574 -15.157 1.00 95.00 492 GLN A C 1
ATOM 3924 O O . GLN A 1 492 ? -13.113 20.306 -13.981 1.00 95.00 492 GLN A O 1
ATOM 3929 N N . GLN A 1 493 ? -13.206 19.778 -16.168 1.00 96.44 493 GLN A N 1
ATOM 3930 C CA . GLN A 1 493 ? -13.929 18.519 -15.986 1.00 96.44 493 GLN A CA 1
ATOM 3931 C C . GLN A 1 493 ? -13.135 17.534 -15.113 1.00 96.44 493 GLN A C 1
ATOM 3933 O O . GLN A 1 493 ? -13.710 16.895 -14.232 1.00 96.44 493 GLN A O 1
ATOM 3938 N N . PHE A 1 494 ? -11.810 17.466 -15.270 1.00 96.62 494 PHE A N 1
ATOM 3939 C CA . PHE A 1 494 ? -10.947 16.623 -14.442 1.00 96.62 494 PHE A CA 1
ATOM 3940 C C . PHE A 1 494 ? -10.921 17.074 -12.973 1.00 96.62 494 PHE A C 1
ATOM 3942 O O . PHE A 1 494 ? -11.042 16.245 -12.071 1.00 96.62 494 PHE A O 1
ATOM 3949 N N . ASN A 1 495 ? -10.812 18.381 -12.699 1.00 95.12 495 ASN A N 1
ATOM 3950 C CA . ASN A 1 495 ? -10.929 18.896 -11.327 1.00 95.12 495 ASN A CA 1
ATOM 3951 C C . ASN A 1 495 ? -12.318 18.605 -10.735 1.00 95.12 495 ASN A C 1
ATOM 3953 O O . ASN A 1 495 ? -12.419 18.175 -9.584 1.00 95.12 495 ASN A O 1
ATOM 3957 N N . LYS A 1 496 ? -13.383 18.769 -11.531 1.00 95.38 496 LYS A N 1
ATOM 3958 C CA . LYS A 1 496 ? -14.750 18.432 -11.121 1.00 95.38 496 LYS A CA 1
ATOM 3959 C C . LYS A 1 496 ? -14.889 16.945 -10.786 1.00 95.38 496 LYS A C 1
ATOM 3961 O O . LYS A 1 496 ? -15.438 16.635 -9.739 1.00 95.38 496 LYS A O 1
ATOM 3966 N N . ARG A 1 497 ? -14.327 16.037 -11.593 1.00 95.75 497 ARG A N 1
ATOM 3967 C CA . ARG A 1 497 ? -14.297 14.588 -11.310 1.00 95.75 497 ARG A CA 1
ATOM 3968 C C . ARG A 1 497 ? -13.687 14.289 -9.943 1.00 95.75 497 ARG A C 1
ATOM 3970 O O . ARG A 1 497 ? -14.276 13.544 -9.166 1.00 95.75 497 ARG A O 1
ATOM 3977 N N . TRP A 1 498 ? -12.530 14.874 -9.632 1.00 96.88 498 TRP A N 1
ATOM 3978 C CA . TRP A 1 498 ? -11.889 14.675 -8.329 1.00 96.88 498 TRP A CA 1
ATOM 3979 C C . TRP A 1 498 ? -12.723 15.238 -7.186 1.00 96.88 498 TRP A C 1
ATOM 3981 O O . TRP A 1 498 ? -12.867 14.576 -6.158 1.00 96.88 498 TRP A O 1
ATOM 3991 N N . ARG A 1 499 ? -13.321 16.419 -7.370 1.00 95.38 499 ARG A N 1
ATOM 3992 C CA . ARG A 1 499 ? -14.257 16.991 -6.398 1.00 95.38 499 ARG A CA 1
ATOM 3993 C C . ARG A 1 499 ? -15.434 16.049 -6.158 1.00 95.38 499 ARG A C 1
ATOM 3995 O O . ARG A 1 499 ? -15.676 15.663 -5.016 1.00 95.38 499 ARG A O 1
ATOM 4002 N N . ASP A 1 500 ? -16.096 15.616 -7.222 1.00 95.69 500 ASP A N 1
ATOM 4003 C CA . ASP A 1 500 ? -17.233 14.703 -7.164 1.00 95.69 500 ASP A CA 1
ATOM 4004 C C . ASP A 1 500 ? -16.835 13.392 -6.464 1.00 95.69 500 ASP A C 1
ATOM 4006 O O . ASP A 1 500 ? -17.552 12.943 -5.572 1.00 95.69 500 ASP A O 1
ATOM 4010 N N . TYR A 1 501 ? -15.656 12.827 -6.752 1.00 95.50 501 TYR A N 1
ATOM 4011 C CA . TYR A 1 501 ? -15.132 11.629 -6.080 1.00 95.50 501 TYR A CA 1
ATOM 4012 C C . TYR A 1 501 ? -14.937 11.819 -4.565 1.00 95.50 501 TYR A C 1
ATOM 4014 O O . TYR A 1 501 ? -15.263 10.932 -3.772 1.00 95.50 501 TYR A O 1
ATOM 4022 N N . CYS A 1 502 ? -14.451 12.984 -4.126 1.00 95.25 502 CYS A N 1
ATOM 4023 C CA . CYS A 1 502 ? -14.279 13.288 -2.701 1.00 95.25 502 CYS A CA 1
ATOM 4024 C C . CYS A 1 502 ? -15.609 13.261 -1.939 1.00 95.25 502 CYS A C 1
ATOM 4026 O O . CYS A 1 502 ? -15.702 12.698 -0.845 1.00 95.25 502 CYS A O 1
ATOM 4028 N N . PHE A 1 503 ? -16.642 13.882 -2.501 1.00 94.69 503 PHE A N 1
ATOM 4029 C CA . PHE A 1 503 ? -17.927 14.031 -1.819 1.00 94.69 503 PHE A CA 1
ATOM 4030 C C . PHE A 1 503 ? -18.831 12.806 -1.995 1.00 94.69 503 PHE A C 1
ATOM 4032 O O . PHE A 1 503 ? -19.525 12.436 -1.052 1.00 94.69 503 PHE A O 1
ATOM 4039 N N . SER A 1 504 ? -18.778 12.132 -3.147 1.00 90.62 504 SER A N 1
ATOM 4040 C CA . SER A 1 504 ? -19.587 10.934 -3.415 1.00 90.62 504 SER A CA 1
ATOM 4041 C C . SER A 1 504 ? -18.954 9.657 -2.856 1.00 90.62 504 SER A C 1
ATOM 4043 O O . SER A 1 504 ? -19.561 8.992 -2.020 1.00 90.62 504 SER A O 1
ATOM 4045 N N . MET A 1 505 ? -17.722 9.335 -3.259 1.00 89.50 505 MET A N 1
ATOM 4046 C CA . MET A 1 505 ? -17.073 8.055 -2.950 1.00 89.50 505 MET A CA 1
ATOM 4047 C C . MET A 1 505 ? -16.310 8.075 -1.626 1.00 89.50 505 MET A C 1
ATOM 4049 O O . MET A 1 505 ? -16.363 7.110 -0.872 1.00 89.50 505 MET A O 1
ATOM 4053 N N . CYS A 1 506 ? -15.611 9.172 -1.313 1.00 90.19 506 CYS A N 1
ATOM 4054 C CA . CYS A 1 506 ? -14.927 9.317 -0.018 1.00 90.19 506 CYS A CA 1
ATOM 4055 C C . CYS A 1 506 ? -15.858 9.826 1.100 1.00 90.19 506 CYS A C 1
ATOM 4057 O O . CYS A 1 506 ? -15.411 10.007 2.239 1.00 90.19 506 CYS A O 1
ATOM 4059 N N . CYS A 1 507 ? -17.126 10.097 0.771 1.00 89.75 507 CYS A N 1
ATOM 4060 C CA . CYS A 1 507 ? -18.174 10.567 1.677 1.00 89.75 507 CYS A CA 1
ATOM 4061 C C . CYS A 1 507 ? -17.736 11.757 2.550 1.00 89.75 507 CYS A C 1
ATOM 4063 O O . CYS A 1 507 ? -18.043 11.829 3.750 1.00 89.75 507 CYS A O 1
ATOM 4065 N N . MET A 1 508 ? -16.966 12.680 1.965 1.00 95.19 508 MET A N 1
ATOM 4066 C CA . MET A 1 508 ? -16.679 13.973 2.579 1.00 95.19 508 MET A CA 1
ATOM 4067 C C . MET A 1 508 ? -17.952 14.823 2.623 1.00 95.19 508 MET A C 1
ATOM 4069 O O . MET A 1 508 ? -18.902 14.580 1.887 1.00 95.19 508 MET A O 1
ATOM 4073 N N . ILE A 1 509 ? -17.989 15.823 3.502 1.00 93.69 509 ILE A N 1
ATOM 4074 C CA . ILE A 1 509 ? -19.114 16.762 3.597 1.00 93.69 509 ILE A CA 1
ATOM 4075 C C . ILE A 1 509 ? -18.731 18.172 3.189 1.00 93.69 509 ILE A C 1
ATOM 4077 O O . ILE A 1 509 ? -17.675 18.687 3.568 1.00 93.69 509 ILE A O 1
ATOM 4081 N N . GLU A 1 510 ? -19.647 18.794 2.454 1.00 92.56 510 GLU A N 1
ATOM 4082 C CA . GLU A 1 510 ? -19.662 20.233 2.233 1.00 92.56 510 GLU A CA 1
ATOM 4083 C C . GLU A 1 510 ? -19.985 20.946 3.549 1.00 92.56 510 GLU A C 1
ATOM 4085 O O . GLU A 1 510 ? -20.890 20.554 4.286 1.00 92.56 510 GLU A O 1
ATOM 4090 N N . LYS A 1 511 ? -19.193 21.967 3.870 1.00 93.19 511 LYS A N 1
ATOM 4091 C CA . LYS A 1 511 ? -19.340 22.805 5.067 1.00 93.19 511 LYS A CA 1
ATOM 4092 C C . LYS A 1 511 ? -18.623 24.134 4.863 1.00 93.19 511 LYS A C 1
ATOM 4094 O O . LYS A 1 511 ? -17.707 24.213 4.042 1.00 93.19 511 LYS A O 1
ATOM 4099 N N . LYS A 1 512 ? -18.972 25.165 5.638 1.00 91.12 512 LYS A N 1
ATOM 4100 C CA . LYS A 1 512 ? -18.412 26.519 5.446 1.00 91.12 512 LYS A CA 1
ATOM 4101 C C . LYS A 1 512 ? -16.890 26.559 5.548 1.00 91.12 512 LYS A C 1
ATOM 4103 O O . LYS A 1 512 ? -16.230 27.089 4.661 1.00 91.12 512 LYS A O 1
ATOM 4108 N N . SER A 1 513 ? -16.319 25.888 6.547 1.00 90.44 513 SER A N 1
ATOM 4109 C CA . SER A 1 513 ? -14.861 25.805 6.722 1.00 90.44 513 SER A CA 1
ATOM 4110 C C . SER A 1 513 ? -14.112 24.981 5.658 1.00 90.44 513 SER A C 1
ATOM 4112 O O . SER A 1 513 ? -12.916 24.741 5.813 1.00 90.44 513 SER A O 1
ATOM 4114 N N . ASN A 1 514 ? -14.773 24.512 4.590 1.00 91.19 514 ASN A N 1
ATOM 4115 C CA . ASN A 1 514 ? -14.094 23.987 3.396 1.00 91.19 514 ASN A CA 1
ATOM 4116 C C . ASN A 1 514 ? -13.502 25.103 2.523 1.00 91.19 514 ASN A C 1
ATOM 4118 O O . ASN A 1 514 ? -12.584 24.833 1.764 1.00 91.19 514 ASN A O 1
ATOM 4122 N N . ARG A 1 515 ? -14.003 26.340 2.634 1.00 86.44 515 ARG A N 1
ATOM 4123 C CA . ARG A 1 515 ? -13.559 27.504 1.841 1.00 86.44 515 ARG A CA 1
ATOM 4124 C C . ARG A 1 515 ? -12.585 28.403 2.604 1.00 86.44 515 ARG A C 1
ATOM 4126 O O . ARG A 1 515 ? -12.597 29.615 2.454 1.00 86.44 515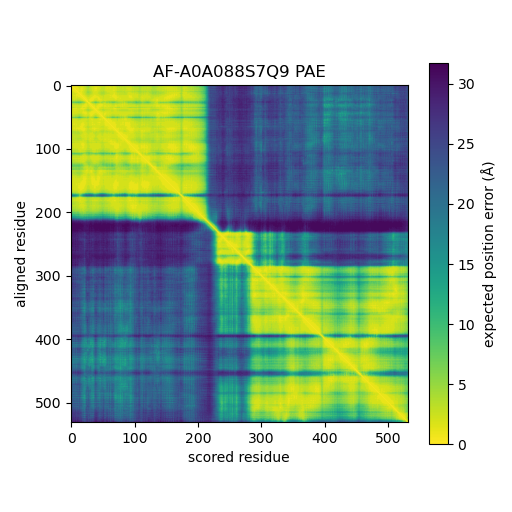 ARG A O 1
ATOM 4133 N N . MET A 1 516 ? -11.814 27.809 3.503 1.00 85.06 516 MET A N 1
ATOM 4134 C CA . MET A 1 516 ? -10.876 28.534 4.353 1.00 85.06 516 MET A CA 1
ATOM 4135 C C . MET A 1 516 ? -9.665 28.990 3.536 1.00 85.06 516 MET A C 1
ATOM 4137 O O . MET A 1 516 ? -9.053 28.170 2.840 1.00 85.06 516 MET A O 1
ATOM 4141 N N . SER A 1 517 ? -9.299 30.264 3.677 1.00 87.00 517 SER A N 1
ATOM 4142 C CA . SER A 1 517 ? -8.148 30.835 2.979 1.00 87.00 517 SER A CA 1
ATOM 4143 C C . SER A 1 517 ? -6.828 30.223 3.454 1.00 87.00 517 SER A C 1
ATOM 4145 O O . SER A 1 517 ? -6.738 29.583 4.512 1.00 87.00 517 SER A O 1
ATOM 4147 N N . TYR A 1 518 ? -5.764 30.397 2.667 1.00 87.19 518 TYR A N 1
ATOM 4148 C CA . TYR A 1 518 ? -4.436 29.944 3.092 1.00 87.19 518 TYR A CA 1
ATOM 4149 C C . TYR A 1 518 ? -3.939 30.689 4.342 1.00 87.19 518 TYR A C 1
ATOM 4151 O O . TYR A 1 518 ? -3.321 30.071 5.212 1.00 87.19 518 TYR A O 1
ATOM 4159 N N . ASP A 1 519 ? -4.254 31.976 4.471 1.00 86.81 519 ASP A N 1
ATOM 4160 C CA . ASP A 1 519 ? -3.842 32.795 5.614 1.00 86.81 519 ASP A CA 1
ATOM 4161 C C . ASP A 1 519 ? -4.607 32.416 6.891 1.00 86.81 519 ASP A C 1
ATOM 4163 O O . ASP A 1 519 ? -4.004 32.268 7.962 1.00 86.81 519 ASP A O 1
ATOM 4167 N N . ASP A 1 520 ? -5.909 32.134 6.777 1.00 85.31 520 ASP A N 1
ATOM 4168 C CA . ASP A 1 520 ? -6.711 31.594 7.883 1.00 85.31 520 ASP A CA 1
ATOM 4169 C C . ASP A 1 520 ? -6.182 30.227 8.330 1.00 85.31 520 ASP A C 1
ATOM 4171 O O . ASP A 1 520 ? -6.091 29.932 9.527 1.00 85.31 520 ASP A O 1
ATOM 4175 N N . TRP A 1 521 ? -5.762 29.395 7.371 1.00 86.50 521 TRP A N 1
ATOM 4176 C CA . TRP A 1 521 ? -5.131 28.113 7.657 1.00 86.50 521 TRP A CA 1
ATOM 4177 C C . TRP A 1 521 ? -3.817 28.278 8.430 1.00 86.50 521 TRP A C 1
ATOM 4179 O O . TRP A 1 521 ? -3.620 27.607 9.446 1.00 86.50 521 TRP A O 1
ATOM 4189 N N . GLN A 1 522 ? -2.923 29.174 7.995 1.00 85.75 522 GLN A N 1
ATOM 4190 C CA . GLN A 1 522 ? -1.665 29.456 8.701 1.00 85.75 522 GLN A CA 1
ATOM 4191 C C . GLN A 1 522 ? -1.917 29.966 10.124 1.00 85.75 522 GLN A C 1
ATOM 4193 O O . GLN A 1 522 ? -1.302 29.481 11.079 1.00 85.75 522 GLN A O 1
ATOM 4198 N N . THR A 1 523 ? -2.886 30.868 10.280 1.00 85.06 523 THR A N 1
ATOM 4199 C CA . THR A 1 523 ? -3.306 31.407 11.580 1.00 85.06 523 THR A CA 1
ATOM 4200 C C . THR A 1 523 ? -3.809 30.299 12.509 1.00 85.06 523 THR A C 1
ATOM 4202 O O . THR A 1 523 ? -3.380 30.205 13.665 1.00 85.06 523 THR A O 1
ATOM 4205 N N . TYR A 1 524 ? -4.648 29.390 12.001 1.00 83.31 524 TYR A N 1
ATOM 4206 C CA . TYR A 1 524 ? -5.109 28.219 12.749 1.00 83.31 524 TYR A CA 1
ATOM 4207 C C . TYR A 1 524 ? -3.944 27.329 13.217 1.00 83.31 524 TYR A C 1
ATOM 4209 O O . TYR A 1 524 ? -3.922 26.907 14.380 1.00 83.31 524 TYR A O 1
ATOM 4217 N N . ARG A 1 525 ? -2.963 27.047 12.348 1.00 82.19 525 ARG A N 1
ATOM 4218 C CA . ARG A 1 525 ? -1.809 26.196 12.695 1.00 82.19 525 ARG A CA 1
ATOM 4219 C C . ARG A 1 525 ? -0.939 26.817 13.781 1.00 82.19 525 ARG A C 1
ATOM 4221 O O . ARG A 1 525 ? -0.582 26.126 14.739 1.00 82.19 525 ARG A O 1
ATOM 4228 N N . ALA A 1 526 ? -0.649 28.113 13.657 1.00 80.31 526 ALA A N 1
ATOM 4229 C CA . ALA A 1 526 ? 0.145 28.860 14.626 1.00 80.31 526 ALA A CA 1
ATOM 4230 C C . ALA A 1 526 ? -0.507 28.837 16.018 1.00 80.31 526 ALA A C 1
ATOM 4232 O O . ALA A 1 526 ? 0.153 28.535 17.014 1.00 80.31 526 ALA A O 1
ATOM 4233 N N . HIS A 1 527 ? -1.824 29.059 16.081 1.00 78.56 527 HIS A N 1
ATOM 4234 C CA . HIS A 1 527 ? -2.576 29.045 17.336 1.00 78.56 527 HIS A CA 1
ATOM 4235 C C . HIS A 1 527 ? -2.570 27.667 18.025 1.00 78.56 527 HIS A C 1
ATOM 4237 O O . HIS A 1 527 ? -2.505 27.581 19.251 1.00 78.56 527 HIS A O 1
ATOM 4243 N N . ASN A 1 528 ? -2.594 26.575 17.252 1.00 71.56 528 ASN A N 1
ATOM 4244 C CA . ASN A 1 528 ? -2.660 25.207 17.781 1.00 71.56 528 ASN A CA 1
ATOM 4245 C C . ASN A 1 528 ? -1.288 24.533 17.977 1.00 71.56 528 ASN A C 1
ATOM 4247 O O . ASN A 1 528 ? -1.244 23.376 18.398 1.00 71.56 528 ASN A O 1
ATOM 4251 N N . ARG A 1 529 ? -0.174 25.243 17.726 1.00 66.50 529 ARG A N 1
ATOM 4252 C CA . ARG A 1 529 ? 1.205 24.717 17.813 1.00 66.50 529 ARG A CA 1
ATOM 4253 C C . ARG A 1 529 ? 1.399 23.426 17.000 1.00 66.50 529 ARG A C 1
ATOM 4255 O O . ARG A 1 529 ? 2.053 22.490 17.461 1.00 66.50 529 ARG A O 1
ATOM 4262 N N . GLU A 1 530 ? 0.791 23.352 15.816 1.00 60.25 530 GLU A N 1
ATOM 4263 C CA . GLU A 1 530 ? 0.876 22.168 14.956 1.00 60.25 530 GLU A CA 1
ATOM 4264 C C . GLU A 1 530 ? 2.008 22.296 13.905 1.00 60.25 530 GLU A C 1
ATOM 4266 O O . GLU A 1 530 ? 1.925 23.217 13.097 1.00 60.25 530 GLU A O 1
ATOM 4271 N N . PRO A 1 531 ? 2.960 21.332 13.827 1.00 46.75 531 PRO A N 1
ATOM 4272 C CA . PRO A 1 531 ? 3.858 21.025 12.697 1.00 46.75 531 PRO A CA 1
ATOM 4273 C C . PRO A 1 531 ? 4.383 22.109 11.761 1.00 46.75 531 PRO A C 1
ATOM 4275 O O . PRO A 1 531 ? 3.992 22.004 10.578 1.00 46.75 531 PRO A O 1
#

Sequence (531 aa):
MWTEMMQTLQQQPMYLRIMGIDSEWFRSSPVAVVQFATSSHCFVLHISFFDDRALPTAVKEALCDPAIIKCGVGINGDVSRLRKEQDITIQSVLDVAHYSAFFGLHHGARSNLKVLAESVANLSIVKDKKITRSNWELPLPDSSVNYAAEDALASYLIGQNVMLKASEVYCMSANTFDIPRWLRHTSSIAAMKLRKLQQELWKLDVEKREKDKPMSDSDDHAACQVQASSCVKVRVLDRNGNFLFECSRKRAKFYVAEKSLAVITKSLAGDPRKALEIQFLFDPKVKTRRCIYYALGDCELQGQCPFAHGMSELHPDAAALVESEKPSCACCLGTKGLLRHAITPTSFRKFMPLPQRQPLEDDYLPLCQQCNSVLRPYYADEMRRCYTEAEESNSTTFRHNVMTKCCSYARLLLDTNKLAKIPANRCEELRQYVKRNWRSTFFEDFNPEFEMRTPVEQDEAFLKRLGRIVPDDVRAKVTMNILVGDDQEKAQQFNKRWRDYCFSMCCMIEKKSNRMSYDDWQTYRAHNREP

Secondary structure (DSSP, 8-state):
-HHHHHHHHHTS-GGG-EEEEEEEE-TTSPEEEEEEE-SS-EEEE-GGGSTT-PPPHHHHHHHH-TTSEEEESSTHHHHHHHHHHHT----SEEEHHHHHHHTTS---S--SHHHHHHHHH-------HHHHTS-TTSPPPHHHHHHHHHHHHHHHHHHHHHHHHHHHHHTTTSTT--HHHHHHHHHHHHHHHHHHHHHHHHHHHHHHHHHT--------------------EEEEE-TTS-EEEEEEHHHHHIIIIIS--EEEEEEETTEEEEEEEEEESS-TT-B-SB-HHHHTT----GGG-SSBSSGGGB-HHHHGGGS-SS---TTT---SSEEEEESS-HHHHTTSPTTTTS--STTEEEEEHHHHHHHHHHHHHHHHHHHHHHHHH--S---HHHHHHHHHHHHHHH-HHHHTTS-HHHHHHHHHHHHHHGGGGTHHHH-TT-PPPSS----HHHHHHHHH--HHHHHHHHHHHHHTTT-HHHHHHHHHHHHHHHHHTS-----GGGS--HHHHHHHHHHHT--

Solvent-accessible surface area (backbone atoms only — not comparable to full-atom values): 29346 Å² total; per-residue (Å²): 104,72,70,54,42,51,54,58,40,67,74,37,58,67,74,62,18,48,34,3,39,49,66,42,46,38,90,91,51,67,76,10,32,45,23,37,10,47,101,81,46,68,45,76,44,59,31,61,78,38,99,75,51,56,76,56,66,74,57,51,50,54,44,40,32,52,71,32,35,37,18,9,63,71,36,67,58,49,49,56,48,49,27,68,68,65,72,47,67,72,31,32,70,43,44,38,42,24,43,25,33,52,72,63,58,43,90,65,67,68,61,47,63,55,53,39,16,39,66,56,47,74,35,91,67,81,84,56,66,69,60,77,68,36,66,48,76,48,89,74,52,71,69,52,50,49,51,46,38,49,53,5,41,40,21,23,46,31,34,49,52,44,35,53,51,48,30,70,76,67,57,48,83,46,96,80,61,58,59,48,60,49,45,68,67,43,49,64,54,18,44,49,40,31,54,50,49,31,53,55,48,49,50,53,52,51,56,48,56,65,66,70,57,79,92,75,93,80,81,89,82,90,85,80,88,78,76,88,72,78,93,58,62,18,42,33,22,34,58,88,67,47,83,73,54,72,40,48,49,70,57,51,45,41,35,35,73,77,62,68,44,27,46,74,76,36,49,45,91,96,37,87,86,45,52,43,23,34,30,27,78,47,62,84,82,60,9,59,30,41,30,55,46,44,64,69,72,69,51,85,52,66,92,73,40,81,36,12,84,47,74,89,53,31,33,66,77,44,50,50,43,40,81,24,70,60,66,35,13,36,54,27,51,44,71,57,68,67,39,86,39,60,52,53,56,67,68,44,34,73,48,42,37,80,70,67,36,60,80,62,52,73,43,30,36,36,28,21,61,68,59,47,64,68,43,48,62,59,53,54,48,54,53,46,49,52,47,51,54,29,53,72,73,40,88,72,80,78,53,64,60,59,26,46,48,32,22,50,44,28,47,48,75,70,34,62,79,60,45,78,74,48,57,69,69,58,54,49,51,47,50,52,49,35,73,75,37,46,72,70,53,47,48,56,82,79,34,77,87,61,84,82,58,87,75,79,67,86,42,73,72,51,27,54,53,49,35,65,56,52,60,69,50,49,52,30,40,56,30,31,48,65,71,33,32,81,40,59,66,45,41,51,51,51,46,48,51,32,46,50,43,41,44,66,69,66,42,32,55,91,38,53,26,36,63,48,46,70,66,59,50,52,52,53,33,65,75,66,74,56,135

InterPro domains:
  IPR000571 Zinc finger, CCCH-type [PS50103] (285-312)
  IPR002562 3'-5' exonuclease domain [PF01612] (9-158)
  IPR012337 Ribonuclease H-like superfamily [SSF53098] (4-162)
  IPR036397 Ribonuclease H superfamily [G3DSA:3.30.420.10] (1-163)
  IPR036855 Zinc finger, CCCH-type superfamily [SSF90229] (284-315)
  IPR051132 3'-5' Exonuclease domain-containing protein [PTHR13620] (13-161)